Protein AF-A0A813UX20-F1 (afdb_monomer)

Mean predicted aligned error: 12.79 Å

Secondary structure (DSSP, 8-state):
---HHHHHHHHHHHHHTT-HHHHHTT--B-TTT-PBPPPGGGTTTTS-HHHHHHHHHHHHTS-SSSS--SGGGGTEEE-TTS-EEETTT-PPP----HHHHHHHHHHHHHHHHHHHHHTS-PEEEEESPPHHHHHHHHHTTS------------------GGG-EEEEE-TTTTT--S-EEEEE--SSS--TTBS-HHHHHHT-HHHHBSHHHHHHHHHTT-EEEE--TT--EEES--SGGG--TTS-S-HHHHHH--SPPP----EEEPTT-SSHHHHHHHHIIIIIHHH---SSEEEEEETTHHHHHHHHHHHSHHHHTTTEEEEEEES------TT--HHHHHHHHHHEEEEE--SSPTT-B------SS-PPPSSEEEE-S-SSGGGHHHHSHHHHHHHHTHHHHHHHHHHHHHHHHHHHHHHHHHHHHHHHHHHHHHHHHHHHHHHHHHHHHHHHHHHHHHHHHHHGGGSSS---

Organism: NCBI:txid1234261

Solvent-accessible surface area (backbone atoms only — not comparable to full-atom values): 26436 Å² total; per-residue (Å²): 133,86,52,61,68,58,52,52,55,49,54,51,47,25,51,77,68,49,45,38,24,35,40,73,63,42,68,30,55,39,93,82,81,61,47,76,42,81,34,53,78,82,43,62,86,66,52,57,67,71,58,53,53,50,51,51,53,59,56,55,37,55,34,94,48,88,78,69,77,45,43,59,55,37,36,33,44,68,50,98,78,37,26,38,22,32,72,84,81,64,41,70,75,75,64,52,29,72,63,47,54,48,52,49,49,50,17,48,43,52,51,51,46,50,41,36,41,70,75,67,48,28,44,79,46,64,35,60,75,52,75,67,69,62,47,58,74,64,51,80,79,66,86,86,90,86,81,90,81,94,73,97,70,83,94,75,88,67,90,73,62,63,68,44,32,58,33,39,31,36,77,46,25,70,69,31,48,76,11,31,39,35,41,32,42,35,71,65,93,48,47,52,58,32,64,18,64,66,31,34,46,74,58,15,38,62,41,5,26,40,60,57,59,53,51,54,29,53,78,68,59,27,20,39,38,34,44,36,52,49,55,18,56,27,70,76,69,83,64,80,83,74,62,56,96,77,69,52,98,44,30,65,63,60,41,39,51,84,70,89,79,78,86,80,73,58,69,44,67,19,65,70,21,60,39,38,55,40,27,51,45,46,45,41,65,67,40,48,68,72,43,43,43,28,55,30,33,36,38,41,18,25,24,52,17,24,42,30,49,55,46,44,53,70,78,37,42,78,72,47,59,74,29,54,61,35,39,37,32,26,48,42,47,70,76,71,55,97,84,55,52,67,69,59,51,51,44,27,55,74,35,28,37,30,28,31,53,22,86,48,60,61,65,42,75,55,78,79,75,83,53,102,72,80,68,79,69,58,34,54,43,18,16,5,48,29,63,48,66,63,47,11,60,34,58,25,48,68,55,50,53,50,60,72,45,48,64,59,55,53,52,52,50,50,53,52,52,51,53,48,52,56,49,53,54,46,52,57,47,54,53,49,50,56,50,52,56,51,50,56,51,50,53,50,51,54,51,53,52,49,50,55,49,52,55,50,49,54,51,51,51,54,54,54,51,57,54,51,61,56,60,66,70,68,74,84,79,83,89,129

Foldseek 3Di:
DDAQVRVLVVCVVCQVVQNNLCQQVQVDADPPPRDGDGHVVVCQVRHDPVVNVVVVLCLQLQAQDLQDQALVSSQWDQDPQQAIARVPPRDADTHQEPSSLLNSLVNVLVVQVVCCCPVQVKDKDKPDDDPVNVVVVVPVPDDDDDDDDDDDDDPDPDPPSQLTAIKIKGPCQQPQAAEEEEEAEAEDDHAWFANDSCCSRGPGSLQGGCVLVVVVCVVVSHIYITFGLHQFKGFPPPPPPPPPPPPDPGSSCVRSDRDDDDDPTDIDTRPQSNGSLSRLVSCCVPPVVPGGNYQAYEYEAAAQSQVSVVSCCVVPVPVCVSHYQAYEYFQYDDAADPPHDPSQLVCCAVRNEYAHQDCDAFFAFDDPDDDPDDGDHSYTYTHLNHNDRSRSCSSCSVVSSCSSCVPVVVVVVVVVVVVVVVVVVVVVVVVVVVVVVVVVVVVVVVVVVVVVVVVVVVVVVVVVVVVVVVVVVPPPPDDD

InterPro domains:
  IPR048263 Arb2 [PTHR21357] (65-450)
  IPR053858 Arb2 domain [PF22749] (68-361)

Sequence (480 aa):
MVCIACWTKYIESLIENSHIAELLNGSLKCSICHDLIAPLDSLKDVLPKALKDRLQNILSTIPATTHPTTIDEFNYYFNENDELRHKITHERFVFITQRHYNLLGDCISDYLQNRMKTQWKYKEIWLPFRKHEQTEKKENTEEQQTSDNSGQIGDSNVDDHHDQTNIFISDDFNTNENGCLILIQGSGVVRPNQWARSCCINESLNIGTMFPYMKHAKENNLSVLILNPNQTTYYVNDDDENNNPNDDKDPQSFYLTTTRVYDNRTTKRIQHNETSRKHILYVYDNIIQEHCKGNKLYIVAHSAGGDALMYLLRERTQSLFSRLTSVAFTDSVHSLLPSESEQIKQFLRQNGIHFVASDEPMGTPVRKRQSFYSYEPACMEVSAGHPKHEYTSGHCVDGVFKFFFKKQMNESLHLEDDNKQENDDKQEQDEKQEIDDKQEQHEKQEQDEKQEIDDKQEQHEKLKNLSKENDENHLDSEMA

Nearest PDB structures (foldseek):
  2c7b-assembly1_A  TM=5.009E-01  e=6.195E-03  uncultured archaeon
  6iey-assembly1_A  TM=4.764E-01  e=6.980E-03  uncultured bacterium
  1lzl-assembly1_A  TM=4.812E-01  e=1.813E-02  Rhodococcus sp. (in: high G+C Gram-positive bacteria)
  1evq-assembly1_A  TM=4.873E-01  e=3.801E-01  Alicyclobacillus acidocaldarius
  1uml-assembly1_A  TM=4.044E-01  e=5.913E+00  Bos taurus

Radius of gyration: 40.19 Å; Cα contacts (8 Å, |Δi|>4): 696; chains: 1; bounding box: 153×123×70 Å

pLDDT: mean 84.19, std 18.56, range [27.47, 98.94]

Structure (mmCIF, N/CA/C/O backbone):
data_AF-A0A813UX20-F1
#
_entry.id   AF-A0A813UX20-F1
#
loop_
_atom_site.group_PDB
_atom_site.id
_atom_site.type_symbol
_atom_site.label_atom_id
_atom_site.label_alt_id
_atom_site.label_comp_id
_atom_site.label_asym_id
_atom_site.label_entity_id
_atom_site.label_seq_id
_atom_site.pdbx_PDB_ins_code
_atom_site.Cartn_x
_atom_site.Cartn_y
_atom_site.Cartn_z
_atom_site.occupancy
_atom_site.B_iso_or_equiv
_atom_site.auth_seq_id
_atom_site.auth_comp_id
_atom_site.auth_asym_id
_atom_site.auth_atom_id
_atom_site.pdbx_PDB_model_num
ATOM 1 N N . MET A 1 1 ? 35.048 -15.002 -31.100 1.00 62.66 1 MET A N 1
ATOM 2 C CA . MET A 1 1 ? 33.680 -14.509 -31.370 1.00 62.66 1 MET A CA 1
ATOM 3 C C . MET A 1 1 ? 32.697 -15.370 -30.602 1.00 62.66 1 MET A C 1
ATOM 5 O O . MET A 1 1 ? 32.756 -16.586 -30.727 1.00 62.66 1 MET A O 1
ATOM 9 N N . VAL A 1 2 ? 31.848 -14.754 -29.783 1.00 73.00 2 VAL A N 1
ATOM 10 C CA . VAL A 1 2 ? 30.732 -15.435 -29.108 1.00 73.00 2 VAL A CA 1
ATOM 11 C C . VAL A 1 2 ? 29.646 -15.705 -30.155 1.00 73.00 2 VAL A C 1
ATOM 13 O O . VAL A 1 2 ? 29.361 -14.831 -30.972 1.00 73.00 2 VAL A O 1
ATOM 16 N N . CYS A 1 3 ? 29.076 -16.912 -30.188 1.00 83.88 3 CYS A N 1
ATOM 17 C CA . CYS A 1 3 ? 28.043 -17.246 -31.172 1.00 83.88 3 CYS A CA 1
ATOM 18 C C . CYS A 1 3 ? 26.685 -16.610 -30.816 1.00 83.88 3 CYS A C 1
ATOM 20 O O . CYS A 1 3 ? 26.445 -16.231 -29.669 1.00 83.88 3 CYS A O 1
ATOM 22 N N . ILE A 1 4 ? 25.772 -16.551 -31.792 1.00 83.94 4 ILE A N 1
ATOM 23 C CA . ILE A 1 4 ? 24.421 -15.975 -31.637 1.00 83.94 4 ILE A CA 1
ATOM 24 C C . ILE A 1 4 ? 23.663 -16.613 -30.465 1.00 83.94 4 ILE A C 1
ATOM 26 O O . ILE A 1 4 ? 23.032 -15.911 -29.676 1.00 83.94 4 ILE A O 1
ATOM 30 N N . ALA A 1 5 ? 23.752 -17.938 -30.315 1.00 86.00 5 ALA A N 1
ATOM 31 C CA . ALA A 1 5 ? 23.072 -18.661 -29.243 1.00 86.00 5 ALA A CA 1
ATOM 32 C C . ALA A 1 5 ? 23.601 -18.277 -27.850 1.00 86.00 5 ALA A C 1
ATOM 34 O O . ALA A 1 5 ? 22.815 -18.127 -26.917 1.00 86.00 5 ALA A O 1
ATOM 35 N N . CYS A 1 6 ? 24.915 -18.078 -27.710 1.00 86.38 6 CYS A N 1
ATOM 36 C CA . CYS A 1 6 ? 25.511 -17.631 -26.453 1.00 86.38 6 CYS A CA 1
ATOM 37 C C . CYS A 1 6 ? 25.114 -16.186 -26.124 1.00 86.38 6 CYS A C 1
ATOM 39 O O . CYS A 1 6 ? 24.757 -15.918 -24.982 1.00 86.38 6 CYS A O 1
ATOM 41 N N . TRP A 1 7 ? 25.097 -15.284 -27.113 1.00 85.88 7 TRP A N 1
ATOM 42 C CA . TRP A 1 7 ? 24.604 -13.914 -26.919 1.00 85.88 7 TRP A CA 1
ATOM 43 C C . TRP A 1 7 ? 23.135 -13.872 -26.519 1.00 85.88 7 TRP A C 1
ATOM 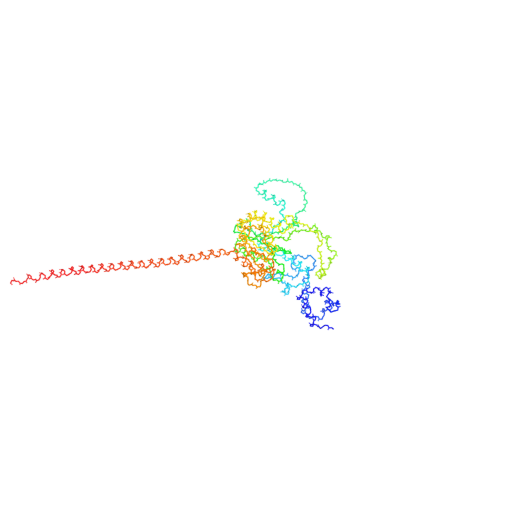45 O O . TRP A 1 7 ? 22.775 -13.153 -25.596 1.00 85.88 7 TRP A O 1
ATOM 55 N N . THR A 1 8 ? 22.303 -14.681 -27.173 1.00 88.44 8 THR A N 1
ATOM 56 C CA . THR A 1 8 ? 20.870 -14.770 -26.868 1.00 88.44 8 THR A CA 1
ATOM 57 C C . THR A 1 8 ? 20.661 -15.189 -25.416 1.00 88.44 8 THR A C 1
ATOM 59 O O . THR A 1 8 ? 20.011 -14.472 -24.666 1.00 88.44 8 THR A O 1
ATOM 62 N N . LYS A 1 9 ? 21.291 -16.291 -24.985 1.00 89.69 9 LYS A N 1
ATOM 63 C CA . LYS A 1 9 ? 21.212 -16.767 -23.595 1.00 89.69 9 LYS A CA 1
ATOM 64 C C . LYS A 1 9 ? 21.742 -15.750 -22.588 1.00 89.69 9 LYS A C 1
ATOM 66 O O . LYS A 1 9 ? 21.196 -15.626 -21.500 1.00 89.69 9 LYS A O 1
ATOM 71 N N . TYR A 1 10 ? 22.811 -15.042 -22.938 1.00 89.25 10 TYR A N 1
ATOM 72 C CA . TYR A 1 10 ? 23.396 -14.048 -22.051 1.00 89.25 10 TYR A CA 1
ATOM 73 C C . TYR A 1 10 ? 22.483 -12.832 -21.871 1.00 89.25 10 TYR A C 1
ATOM 75 O O . TYR A 1 10 ? 22.254 -12.417 -20.743 1.00 89.25 10 TYR A O 1
ATOM 83 N N . ILE A 1 11 ? 21.902 -12.301 -22.951 1.00 90.06 11 ILE A N 1
ATOM 84 C CA . ILE A 1 11 ? 20.959 -11.175 -22.870 1.00 90.06 11 ILE A CA 1
ATOM 85 C C . ILE A 1 11 ? 19.697 -11.573 -22.099 1.00 90.06 11 ILE A C 1
ATOM 87 O O . ILE A 1 11 ? 19.253 -10.817 -21.243 1.00 90.06 11 ILE A O 1
ATOM 91 N N . GLU A 1 12 ? 19.160 -12.767 -22.351 1.00 91.75 12 GLU A N 1
ATOM 92 C CA . GLU A 1 12 ? 18.051 -13.337 -21.574 1.00 91.75 12 GLU A CA 1
ATOM 93 C C . GLU A 1 12 ? 18.380 -13.377 -20.074 1.00 91.75 12 GLU A C 1
ATOM 95 O O . GLU A 1 12 ? 17.634 -12.844 -19.255 1.00 91.75 12 GLU A O 1
ATOM 100 N N . SER A 1 13 ? 19.571 -13.869 -19.721 1.00 92.56 13 SER A N 1
ATOM 101 C CA . SER A 1 13 ? 20.062 -13.853 -18.342 1.00 92.56 13 SER A CA 1
ATOM 102 C C . SER A 1 13 ? 20.173 -12.434 -17.771 1.00 92.56 13 SER A C 1
ATOM 104 O O . SER A 1 13 ? 19.906 -12.247 -16.588 1.00 92.56 13 SER A O 1
ATOM 106 N N . LEU A 1 14 ? 20.563 -11.423 -18.553 1.00 91.69 14 LEU A N 1
ATOM 107 C CA . LEU A 1 14 ? 20.612 -10.035 -18.071 1.00 91.69 14 LEU A CA 1
ATOM 108 C C . LEU A 1 14 ? 19.213 -9.478 -17.783 1.00 91.69 14 LEU A C 1
ATOM 110 O O . LEU A 1 14 ? 19.055 -8.723 -16.826 1.00 91.69 14 LEU A O 1
ATOM 114 N N . ILE A 1 15 ? 18.206 -9.853 -18.577 1.00 91.88 15 ILE A N 1
ATOM 115 C CA . ILE A 1 15 ? 16.805 -9.480 -18.338 1.00 91.88 15 ILE A CA 1
ATOM 116 C C . ILE A 1 15 ? 16.302 -10.147 -17.053 1.00 91.88 15 ILE A C 1
ATOM 118 O O . ILE A 1 15 ? 15.805 -9.463 -16.161 1.00 91.88 15 ILE A O 1
ATOM 122 N N . GLU A 1 16 ? 16.486 -11.462 -16.927 1.00 90.94 16 GLU A N 1
ATOM 123 C CA . GLU A 1 16 ? 16.036 -12.246 -15.767 1.00 90.94 16 GLU A CA 1
ATOM 124 C C . GLU A 1 16 ? 16.694 -11.792 -14.458 1.00 90.94 16 GLU A C 1
ATOM 126 O O . GLU A 1 16 ? 16.049 -11.762 -13.412 1.00 90.94 16 GLU A O 1
ATOM 131 N N . ASN A 1 17 ? 17.966 -11.390 -14.514 1.00 91.12 17 ASN A N 1
ATOM 132 C CA . ASN A 1 17 ? 18.725 -10.953 -13.344 1.00 91.12 17 ASN A CA 1
ATOM 133 C C . ASN A 1 17 ? 18.737 -9.426 -13.158 1.00 91.12 17 ASN A C 1
ATOM 135 O O . ASN A 1 17 ? 19.516 -8.931 -12.353 1.00 91.12 17 ASN A O 1
ATOM 139 N N . SER A 1 18 ? 17.879 -8.665 -13.853 1.00 91.56 18 SER A N 1
ATOM 140 C CA . SER A 1 18 ? 17.736 -7.207 -13.654 1.00 91.56 18 SER A CA 1
ATOM 141 C C . SER A 1 18 ? 19.003 -6.374 -13.949 1.00 91.56 18 SER A C 1
ATOM 143 O O . SER A 1 18 ? 19.202 -5.308 -13.371 1.00 91.56 18 SER A O 1
ATOM 145 N N . HIS A 1 19 ? 19.845 -6.832 -14.880 1.00 89.75 19 HIS A N 1
ATOM 146 C CA . HIS A 1 19 ? 21.086 -6.168 -15.319 1.00 89.75 19 HIS A CA 1
ATOM 147 C C . HIS A 1 19 ? 20.998 -5.594 -16.744 1.00 89.75 19 HIS A C 1
ATOM 149 O O . HIS A 1 19 ? 22.001 -5.184 -17.330 1.00 89.75 19 HIS A O 1
ATOM 155 N N . ILE A 1 20 ? 19.800 -5.555 -17.337 1.00 91.25 20 ILE A N 1
ATOM 156 C CA . ILE A 1 20 ? 19.631 -5.164 -18.742 1.00 91.25 20 ILE A CA 1
ATOM 157 C C . ILE A 1 20 ? 20.062 -3.717 -19.024 1.00 91.25 20 ILE A C 1
ATOM 159 O O . ILE A 1 20 ? 20.592 -3.445 -20.100 1.00 91.25 20 ILE A O 1
ATOM 163 N N . ALA A 1 21 ? 19.925 -2.797 -18.062 1.00 90.50 21 ALA A N 1
ATOM 164 C CA . ALA A 1 21 ? 20.344 -1.407 -18.242 1.00 90.50 21 ALA A CA 1
ATOM 165 C C . ALA A 1 21 ? 21.838 -1.263 -18.570 1.00 90.50 21 ALA A C 1
ATOM 167 O O . ALA A 1 21 ? 22.183 -0.415 -19.388 1.00 90.50 21 ALA A O 1
ATOM 168 N N . GLU A 1 22 ? 22.709 -2.113 -18.012 1.00 87.69 22 GLU A N 1
ATOM 169 C CA . GLU A 1 22 ? 24.156 -2.083 -18.277 1.00 87.69 22 GLU A CA 1
ATOM 170 C C . GLU A 1 22 ? 24.479 -2.396 -19.745 1.00 87.69 22 GLU A C 1
ATOM 172 O O . GLU A 1 22 ? 25.393 -1.822 -20.339 1.00 87.69 22 GLU A O 1
ATOM 177 N N . LEU A 1 23 ? 23.706 -3.295 -20.360 1.00 87.56 23 LEU A N 1
ATOM 178 C CA . LEU A 1 23 ? 23.812 -3.577 -21.789 1.00 87.56 23 LEU A CA 1
ATOM 179 C C . LEU A 1 23 ? 23.271 -2.409 -22.623 1.00 87.56 23 LEU A C 1
ATOM 181 O O . LEU A 1 23 ? 23.882 -2.031 -23.624 1.00 87.56 23 LEU A O 1
ATOM 185 N N . LEU A 1 24 ? 22.125 -1.850 -22.221 1.00 88.06 24 LEU A N 1
ATOM 186 C CA . LEU A 1 24 ? 21.431 -0.795 -22.964 1.00 88.06 24 LEU A CA 1
ATOM 187 C C . LEU A 1 24 ? 22.188 0.541 -22.957 1.00 88.06 24 LEU A C 1
ATOM 189 O O . LEU A 1 24 ? 22.162 1.244 -23.962 1.00 88.06 24 LEU A O 1
ATOM 193 N N . ASN A 1 25 ? 22.879 0.878 -21.865 1.00 86.00 25 ASN A N 1
ATOM 194 C CA . ASN A 1 25 ? 23.709 2.085 -21.755 1.00 86.00 25 ASN A CA 1
ATOM 195 C C . ASN A 1 25 ? 25.181 1.862 -22.150 1.00 86.00 25 ASN A C 1
ATOM 197 O O . ASN A 1 25 ? 25.992 2.778 -22.029 1.00 86.00 25 ASN A O 1
ATOM 201 N N . GLY A 1 26 ? 25.544 0.648 -22.581 1.00 84.31 26 GLY A N 1
ATOM 202 C CA . GLY A 1 26 ? 26.907 0.314 -22.991 1.00 84.31 26 GLY A CA 1
ATOM 203 C C . GLY A 1 26 ? 27.931 0.315 -21.853 1.00 84.31 26 GLY A C 1
ATOM 204 O O . GLY A 1 26 ? 29.109 0.517 -22.123 1.00 84.31 26 GLY A O 1
ATOM 205 N N . SER A 1 27 ? 27.517 0.109 -20.598 1.00 84.19 27 SER A N 1
ATOM 206 C CA . SER A 1 27 ? 28.413 0.012 -19.430 1.00 84.19 27 SER A CA 1
ATOM 207 C C . SER A 1 27 ? 28.764 -1.424 -19.023 1.00 84.19 27 SER A C 1
ATOM 209 O O . SER A 1 27 ? 29.569 -1.621 -18.110 1.00 84.19 27 SER A O 1
ATOM 211 N N . LEU A 1 28 ? 28.204 -2.425 -19.706 1.00 84.44 28 LEU A N 1
ATOM 212 C CA . LEU A 1 28 ? 28.426 -3.841 -19.428 1.00 84.44 28 LEU A CA 1
ATOM 213 C C . LEU A 1 28 ? 29.906 -4.231 -19.571 1.00 84.44 28 LEU A C 1
ATOM 215 O O . LEU A 1 28 ? 30.533 -3.962 -20.594 1.00 84.44 28 LEU A O 1
ATOM 219 N N . LYS A 1 29 ? 30.465 -4.919 -18.569 1.00 84.38 29 LYS A N 1
ATOM 220 C CA . LYS A 1 29 ? 31.876 -5.346 -18.552 1.00 84.38 29 LYS A CA 1
ATOM 221 C C . LYS A 1 29 ? 32.023 -6.862 -18.598 1.00 84.38 29 LYS A C 1
ATOM 223 O O . LYS A 1 29 ? 31.203 -7.602 -18.063 1.00 84.38 29 LYS A O 1
ATOM 228 N N . CYS A 1 30 ? 33.104 -7.330 -19.213 1.00 80.12 30 CYS A N 1
ATOM 229 C CA . CYS A 1 30 ? 33.483 -8.738 -19.206 1.00 80.12 30 CYS A CA 1
ATOM 230 C C . CYS A 1 30 ? 33.889 -9.179 -17.795 1.00 80.12 30 CYS A C 1
ATOM 232 O O . CYS A 1 30 ? 34.766 -8.574 -17.187 1.00 80.12 30 CYS A O 1
ATOM 234 N N . SER A 1 31 ? 33.328 -10.281 -17.297 1.00 79.19 31 SER A N 1
ATOM 235 C CA . SER A 1 31 ? 33.638 -10.808 -15.957 1.00 79.19 31 SER A CA 1
ATOM 236 C C . SER A 1 31 ? 35.071 -11.333 -15.791 1.00 79.19 31 SER A C 1
ATOM 238 O O . SER A 1 31 ? 35.502 -11.584 -14.670 1.00 79.19 31 SER A O 1
ATOM 240 N N . ILE A 1 32 ? 35.811 -11.516 -16.891 1.00 81.81 32 ILE A N 1
ATOM 241 C CA . ILE A 1 32 ? 37.181 -12.045 -16.881 1.00 81.81 32 ILE A CA 1
ATOM 242 C C . ILE A 1 32 ? 38.198 -10.907 -17.000 1.00 81.81 32 ILE A C 1
ATOM 244 O O . ILE A 1 32 ? 39.032 -10.722 -16.117 1.00 81.81 32 ILE A O 1
ATOM 248 N N . CYS A 1 33 ? 38.149 -10.142 -18.095 1.00 86.50 33 CYS A N 1
ATOM 249 C CA . CYS A 1 33 ? 39.131 -9.088 -18.366 1.00 86.50 33 CYS A CA 1
ATOM 250 C C . CYS A 1 33 ? 38.703 -7.698 -17.883 1.00 86.50 33 CYS A C 1
ATOM 252 O O . CYS A 1 33 ? 39.534 -6.801 -17.866 1.00 86.50 33 CYS A O 1
ATOM 254 N N . HIS A 1 34 ? 37.446 -7.520 -17.460 1.00 82.25 34 HIS A N 1
ATOM 255 C CA . HIS A 1 34 ? 36.862 -6.237 -17.043 1.00 82.25 34 HIS A CA 1
ATOM 256 C C . HIS A 1 34 ? 36.782 -5.164 -18.143 1.00 82.25 34 HIS A C 1
ATOM 258 O O . HIS A 1 34 ? 36.365 -4.037 -17.864 1.00 82.25 34 HIS A O 1
ATOM 264 N N . ASP A 1 35 ? 37.098 -5.524 -19.389 1.00 84.44 35 ASP A N 1
ATOM 265 C CA . ASP A 1 35 ? 36.919 -4.657 -20.551 1.00 84.44 35 ASP A CA 1
ATOM 266 C C . ASP A 1 35 ? 35.438 -4.432 -20.854 1.00 84.44 35 ASP A C 1
ATOM 268 O O . ASP A 1 35 ? 34.585 -5.291 -20.592 1.00 84.44 35 ASP A O 1
ATOM 272 N N . LEU A 1 36 ? 35.147 -3.273 -21.443 1.00 81.31 36 LEU A N 1
ATOM 273 C CA . LEU A 1 36 ? 33.807 -2.921 -21.883 1.00 81.31 36 LEU A CA 1
ATOM 274 C C . LEU A 1 36 ? 33.353 -3.860 -23.005 1.00 81.31 36 LEU A C 1
ATOM 276 O O . LEU A 1 36 ? 34.033 -4.035 -24.018 1.00 81.31 36 LEU A O 1
ATOM 280 N N . ILE A 1 37 ? 32.188 -4.464 -22.812 1.00 78.62 37 ILE A N 1
ATOM 281 C CA . ILE A 1 37 ? 31.514 -5.259 -23.827 1.00 78.62 37 ILE A CA 1
ATOM 282 C C . ILE A 1 37 ? 30.839 -4.307 -24.821 1.00 78.62 37 ILE A C 1
ATOM 284 O O . ILE A 1 37 ? 30.330 -3.256 -24.441 1.00 78.62 37 ILE A O 1
ATOM 288 N N . ALA A 1 38 ? 30.837 -4.677 -26.105 1.00 69.69 38 ALA A N 1
ATOM 289 C CA . ALA A 1 38 ? 30.229 -3.865 -27.155 1.00 69.69 38 ALA A CA 1
ATOM 290 C C . ALA A 1 38 ? 28.759 -3.509 -26.824 1.00 69.69 38 ALA A C 1
ATOM 292 O O . ALA A 1 38 ? 28.012 -4.392 -26.387 1.00 69.69 38 ALA A O 1
ATOM 293 N N . PRO A 1 39 ? 28.331 -2.249 -27.047 1.00 71.19 39 PRO A N 1
ATOM 294 C CA . PRO A 1 39 ? 26.962 -1.816 -26.777 1.00 71.19 39 PRO A CA 1
ATOM 295 C C . PRO A 1 39 ? 25.967 -2.583 -27.651 1.00 71.19 39 PRO A C 1
ATOM 297 O O . PRO A 1 39 ? 26.332 -3.105 -28.711 1.00 71.19 39 PRO A O 1
ATOM 300 N N . LEU A 1 40 ? 24.692 -2.609 -27.241 1.00 76.50 40 LEU A N 1
ATOM 301 C CA . LEU A 1 40 ? 23.634 -3.333 -27.955 1.00 76.50 40 LEU A CA 1
ATOM 302 C C . LEU A 1 40 ? 23.614 -3.024 -29.463 1.00 76.50 40 LEU A C 1
ATOM 304 O O . LEU A 1 40 ? 23.388 -3.932 -30.261 1.00 76.50 40 LEU A O 1
ATOM 308 N N . ASP A 1 41 ? 23.915 -1.785 -29.860 1.00 78.81 41 ASP A N 1
ATOM 309 C CA . ASP A 1 41 ? 24.004 -1.356 -31.262 1.00 78.81 41 ASP A CA 1
ATOM 310 C C . ASP A 1 41 ? 24.902 -2.244 -32.123 1.00 78.81 41 ASP A C 1
ATOM 312 O O . ASP A 1 41 ? 24.551 -2.567 -33.254 1.00 78.81 41 ASP A O 1
ATOM 316 N N . SER A 1 42 ? 26.019 -2.714 -31.571 1.00 78.00 42 SER A N 1
ATOM 317 C CA . SER A 1 42 ? 26.958 -3.592 -32.279 1.00 78.00 42 SER A CA 1
ATOM 318 C C . SER A 1 42 ? 26.450 -5.032 -32.425 1.00 78.00 42 SER A C 1
ATOM 320 O O . SER A 1 42 ? 26.998 -5.808 -33.205 1.00 78.00 42 SER A O 1
ATOM 322 N N . LEU A 1 43 ? 25.414 -5.411 -31.671 1.00 78.81 43 LEU A N 1
ATOM 323 C CA . LEU A 1 43 ? 24.787 -6.735 -31.706 1.00 78.81 43 LEU A CA 1
ATOM 324 C C . LEU A 1 43 ? 23.475 -6.735 -32.505 1.00 78.81 43 LEU A C 1
ATOM 326 O O . LEU A 1 43 ? 22.993 -7.809 -32.875 1.00 78.81 43 LEU A O 1
ATOM 330 N N . LYS A 1 44 ? 22.909 -5.557 -32.810 1.00 76.56 44 LYS A N 1
ATOM 331 C CA . LYS A 1 44 ? 21.575 -5.404 -33.415 1.00 76.56 44 LYS A CA 1
ATOM 332 C C . LYS A 1 44 ? 21.386 -6.209 -34.691 1.00 76.56 44 LYS A C 1
ATOM 334 O O . LYS A 1 44 ? 20.308 -6.760 -34.866 1.00 76.56 44 LYS A O 1
ATOM 339 N N . ASP A 1 45 ? 22.391 -6.354 -35.549 1.00 80.88 45 ASP A N 1
ATOM 340 C CA . ASP A 1 45 ? 22.236 -7.088 -36.814 1.00 80.88 45 ASP A CA 1
ATOM 341 C C . ASP A 1 45 ? 22.311 -8.611 -36.651 1.00 80.88 45 ASP A C 1
ATOM 343 O O . ASP A 1 45 ? 21.711 -9.351 -37.431 1.00 80.88 45 ASP A O 1
ATOM 347 N N . VAL A 1 46 ? 22.963 -9.082 -35.589 1.00 83.06 46 VAL A N 1
ATOM 348 C CA . VAL A 1 46 ? 23.344 -10.488 -35.391 1.00 83.06 46 VAL A CA 1
ATOM 349 C C . VAL A 1 46 ? 22.346 -11.257 -34.511 1.00 83.06 46 VAL A C 1
ATOM 351 O O . VAL A 1 46 ? 22.270 -12.484 -34.586 1.00 83.06 46 VAL A O 1
ATOM 354 N N . LEU A 1 47 ? 21.561 -10.562 -33.681 1.00 87.62 47 LEU A N 1
ATOM 355 C CA . LEU A 1 47 ? 20.599 -11.198 -32.772 1.00 87.62 47 LEU A CA 1
ATOM 356 C C . LEU A 1 47 ? 19.379 -11.796 -33.507 1.00 87.62 47 LEU A C 1
ATOM 358 O O . LEU A 1 47 ? 19.004 -11.321 -34.580 1.00 87.62 47 LEU A O 1
ATOM 362 N N . PRO A 1 48 ? 18.705 -12.817 -32.944 1.00 91.81 48 PRO A N 1
ATOM 363 C CA . PRO A 1 48 ? 17.440 -13.318 -33.482 1.00 91.81 48 PRO A CA 1
ATOM 364 C C . PRO A 1 48 ? 16.342 -12.248 -33.441 1.00 91.81 48 PRO A C 1
ATOM 366 O O . PRO A 1 48 ? 16.272 -11.478 -32.484 1.00 91.81 48 PRO A O 1
ATOM 369 N N . LYS A 1 49 ? 15.437 -12.239 -34.432 1.00 91.88 49 LYS A N 1
ATOM 370 C CA . LYS A 1 49 ? 14.338 -11.257 -34.520 1.00 91.88 49 LYS A CA 1
ATOM 371 C C . LYS A 1 49 ? 13.518 -11.164 -33.226 1.00 91.88 49 LYS A C 1
ATOM 373 O O . LYS A 1 49 ? 13.340 -10.069 -32.719 1.00 91.88 49 LYS A O 1
ATOM 378 N N . ALA A 1 50 ? 13.116 -12.301 -32.655 1.00 91.25 50 ALA A N 1
ATOM 379 C CA . ALA A 1 50 ? 12.322 -12.334 -31.424 1.00 91.25 50 ALA A CA 1
ATOM 380 C C . ALA A 1 50 ? 12.995 -11.593 -30.251 1.00 91.25 50 ALA A C 1
ATOM 382 O O . ALA A 1 50 ? 12.334 -10.864 -29.518 1.00 91.25 50 ALA A O 1
ATOM 383 N N . LEU A 1 51 ? 14.319 -11.726 -30.103 1.00 90.69 51 LEU A N 1
ATOM 384 C CA . LEU A 1 51 ? 15.059 -11.020 -29.058 1.00 90.69 51 LEU A CA 1
ATOM 385 C C . LEU A 1 51 ? 15.188 -9.522 -29.365 1.00 90.69 51 LEU A C 1
ATOM 387 O O . LEU A 1 51 ? 15.094 -8.710 -28.450 1.00 90.69 51 LEU A O 1
ATOM 391 N N . LYS A 1 52 ? 15.365 -9.139 -30.639 1.00 90.88 52 LYS A N 1
ATOM 392 C CA . LYS A 1 52 ? 15.350 -7.719 -31.039 1.00 90.88 52 LYS A CA 1
ATOM 393 C C . LYS A 1 52 ? 14.005 -7.075 -30.706 1.00 90.88 52 LYS A C 1
ATOM 395 O O . LYS A 1 52 ? 13.992 -6.015 -30.089 1.00 90.88 52 LYS A O 1
ATOM 400 N N . ASP A 1 53 ? 12.909 -7.744 -31.057 1.00 92.44 53 ASP A N 1
ATOM 401 C CA . ASP A 1 53 ? 11.548 -7.276 -30.792 1.00 92.44 53 ASP A CA 1
ATOM 402 C C . ASP A 1 53 ? 11.330 -7.121 -29.275 1.00 92.44 53 ASP A C 1
ATOM 404 O O . ASP A 1 53 ? 10.872 -6.077 -28.816 1.00 92.44 53 ASP A O 1
ATOM 408 N N . ARG A 1 54 ? 11.760 -8.102 -28.467 1.00 92.69 54 ARG A N 1
ATOM 409 C CA . ARG A 1 54 ? 11.682 -8.023 -26.999 1.00 92.69 54 ARG A CA 1
ATOM 410 C C . ARG A 1 54 ? 12.489 -6.861 -26.416 1.00 92.69 54 ARG A C 1
ATOM 412 O O . ARG A 1 54 ? 11.979 -6.136 -25.568 1.00 92.69 54 ARG A O 1
ATOM 419 N N . LEU A 1 55 ? 13.723 -6.647 -26.876 1.00 92.44 55 LEU A N 1
ATOM 420 C CA . LEU A 1 55 ? 14.548 -5.511 -26.441 1.00 92.44 55 LEU A CA 1
ATOM 421 C C . LEU A 1 55 ? 13.922 -4.169 -26.832 1.00 92.44 55 LEU A C 1
ATOM 423 O O . LEU A 1 55 ? 13.964 -3.223 -26.048 1.00 92.44 55 LEU A O 1
ATOM 427 N N . GLN A 1 56 ? 13.316 -4.090 -28.017 1.00 92.81 56 GLN A N 1
ATOM 428 C CA . GLN A 1 56 ? 12.598 -2.901 -28.461 1.00 92.81 56 GLN A CA 1
ATOM 429 C C . GLN A 1 56 ? 11.357 -2.633 -27.601 1.00 92.81 56 GLN A C 1
ATOM 431 O O . GLN A 1 56 ? 11.116 -1.484 -27.242 1.00 92.81 56 GLN A O 1
ATOM 436 N N . ASN A 1 57 ? 10.618 -3.674 -27.209 1.00 95.25 57 ASN A N 1
ATOM 437 C CA . ASN A 1 57 ? 9.486 -3.539 -26.293 1.00 95.25 57 ASN A CA 1
ATOM 438 C C . ASN A 1 57 ? 9.943 -3.054 -24.909 1.00 95.25 57 ASN A C 1
ATOM 440 O O . ASN A 1 57 ? 9.369 -2.102 -24.391 1.00 95.25 57 ASN A O 1
ATOM 444 N N . ILE A 1 58 ? 11.031 -3.604 -24.351 1.00 95.06 58 ILE A N 1
ATOM 445 C CA . ILE A 1 58 ? 11.612 -3.117 -23.084 1.00 95.06 58 ILE A CA 1
ATOM 446 C C . ILE A 1 58 ? 11.994 -1.635 -23.198 1.00 95.06 58 ILE A C 1
ATOM 448 O O . ILE A 1 58 ? 11.601 -0.836 -22.351 1.00 95.06 58 ILE A O 1
ATOM 452 N N . LEU A 1 59 ? 12.708 -1.248 -24.260 1.00 93.88 59 LEU A N 1
ATOM 453 C CA . LEU A 1 59 ? 13.074 0.151 -24.510 1.00 93.88 59 LEU A CA 1
ATOM 454 C C . LEU A 1 59 ? 11.849 1.056 -24.666 1.00 93.88 59 LEU A C 1
ATOM 456 O O . LEU A 1 59 ? 11.889 2.198 -24.226 1.00 93.88 59 LEU A O 1
ATOM 460 N N . SER A 1 60 ? 10.751 0.551 -25.230 1.00 95.94 60 SER A N 1
ATOM 461 C CA . SER A 1 60 ? 9.514 1.323 -25.358 1.00 95.94 60 SER A CA 1
ATOM 462 C C . SER A 1 60 ? 8.873 1.661 -24.009 1.00 95.94 60 SER A C 1
ATOM 464 O O . SER A 1 60 ? 8.061 2.575 -23.945 1.00 95.94 60 SER A O 1
ATOM 466 N N . THR A 1 61 ? 9.251 0.981 -22.920 1.00 97.38 61 THR A N 1
ATOM 467 C CA . THR A 1 61 ? 8.767 1.310 -21.567 1.00 97.38 61 THR A CA 1
ATOM 468 C C . THR A 1 61 ? 9.506 2.474 -20.913 1.00 97.38 61 THR A C 1
ATOM 470 O O . THR A 1 61 ? 9.190 2.838 -19.780 1.00 97.38 61 THR A O 1
ATOM 473 N N . ILE A 1 62 ? 10.509 3.038 -21.589 1.00 96.25 62 ILE A N 1
ATOM 474 C CA . ILE A 1 62 ? 11.187 4.262 -21.179 1.00 96.25 62 ILE A CA 1
ATOM 475 C C . ILE A 1 62 ? 10.343 5.455 -21.657 1.00 96.25 62 ILE A C 1
ATOM 477 O O . ILE A 1 62 ? 10.188 5.624 -22.869 1.00 96.25 62 ILE A O 1
ATOM 481 N N . PRO A 1 63 ? 9.813 6.290 -20.745 1.00 95.69 63 PRO A N 1
ATOM 482 C CA . PRO A 1 63 ? 9.018 7.451 -21.126 1.00 95.69 63 PRO A CA 1
ATOM 483 C C . PRO A 1 63 ? 9.796 8.463 -21.971 1.00 95.69 63 PRO A C 1
ATOM 485 O O . PRO A 1 63 ? 11.005 8.638 -21.818 1.00 95.69 63 PRO A O 1
ATOM 488 N N . ALA A 1 64 ? 9.071 9.215 -22.801 1.00 92.81 64 ALA A N 1
ATOM 489 C CA . ALA A 1 64 ? 9.620 10.315 -23.601 1.00 92.81 64 ALA A CA 1
ATOM 490 C C . ALA A 1 64 ? 9.914 11.596 -22.785 1.00 92.81 64 ALA A C 1
ATOM 492 O O . ALA A 1 64 ? 10.308 12.612 -23.351 1.00 92.81 64 ALA A O 1
ATOM 493 N N . THR A 1 65 ? 9.710 11.561 -21.466 1.00 90.62 65 THR A N 1
ATOM 494 C CA . THR A 1 65 ? 9.930 12.664 -20.522 1.00 90.62 65 THR A CA 1
ATOM 495 C C . THR A 1 65 ? 10.631 12.151 -19.264 1.00 90.62 65 THR A C 1
ATOM 497 O O . THR A 1 65 ? 10.472 10.990 -18.879 1.00 90.62 65 THR A O 1
ATOM 500 N N . THR A 1 66 ? 11.390 13.014 -18.597 1.00 88.88 66 THR A N 1
ATOM 501 C CA . THR A 1 66 ? 11.994 12.751 -17.280 1.00 88.88 66 THR A CA 1
ATOM 502 C C . THR A 1 66 ? 10.996 12.902 -16.126 1.00 88.88 66 THR A C 1
ATOM 504 O O . THR A 1 66 ? 11.273 12.429 -15.026 1.00 88.88 66 THR A O 1
ATOM 507 N N . HIS A 1 67 ? 9.825 13.499 -16.383 1.00 89.69 67 HIS A N 1
ATOM 508 C CA . HIS A 1 67 ? 8.761 13.748 -15.401 1.00 89.69 67 HIS A CA 1
ATOM 509 C C . HIS A 1 67 ? 7.446 13.079 -15.825 1.00 89.69 67 HIS A C 1
ATOM 511 O O . HIS A 1 67 ? 6.499 13.768 -16.209 1.00 89.69 67 HIS A O 1
ATOM 517 N N . PRO A 1 68 ? 7.385 11.739 -15.837 1.00 94.19 68 PRO A N 1
ATOM 518 C CA . PRO A 1 68 ? 6.172 11.040 -16.203 1.00 94.19 68 PRO A CA 1
ATOM 519 C C . PRO A 1 68 ? 5.127 11.175 -15.093 1.00 94.19 68 PRO A C 1
ATOM 521 O O . PRO A 1 68 ? 5.459 11.195 -13.907 1.00 94.19 68 PRO A O 1
ATOM 524 N N . THR A 1 69 ? 3.862 11.246 -15.486 1.00 93.38 69 THR A N 1
ATOM 525 C CA . THR A 1 69 ? 2.715 11.429 -14.580 1.00 93.38 69 THR A CA 1
ATOM 526 C C . THR A 1 69 ? 1.717 10.280 -14.653 1.00 93.38 69 THR A C 1
ATOM 528 O O . THR A 1 69 ? 0.811 10.184 -13.825 1.00 93.38 69 THR A O 1
ATOM 531 N N . THR A 1 70 ? 1.857 9.382 -15.634 1.00 97.56 70 THR A N 1
ATOM 532 C CA . THR A 1 70 ? 0.928 8.263 -15.812 1.00 97.56 70 THR A CA 1
ATOM 533 C C . THR A 1 70 ? 1.641 6.947 -16.093 1.00 97.56 70 THR A C 1
ATOM 535 O O . THR A 1 70 ? 2.730 6.896 -16.655 1.00 97.56 70 THR A O 1
ATOM 538 N N . ILE A 1 71 ? 0.978 5.840 -15.746 1.00 98.12 71 ILE A N 1
ATOM 539 C CA . ILE A 1 71 ? 1.439 4.481 -16.074 1.00 98.12 71 ILE A CA 1
ATOM 540 C C . ILE A 1 71 ? 1.515 4.282 -17.603 1.00 98.12 71 ILE A C 1
ATOM 542 O O . ILE A 1 71 ? 2.377 3.551 -18.095 1.00 98.12 71 ILE A O 1
ATOM 546 N N . ASP A 1 72 ? 0.637 4.957 -18.352 1.00 97.56 72 ASP A N 1
ATOM 547 C CA . ASP A 1 72 ? 0.540 4.846 -19.810 1.00 97.56 72 ASP A CA 1
ATOM 548 C C . ASP A 1 72 ? 1.823 5.303 -20.517 1.00 97.56 72 ASP A C 1
ATOM 550 O O . ASP A 1 72 ? 2.250 4.674 -21.483 1.00 97.56 72 ASP A O 1
ATOM 554 N N . GLU A 1 73 ? 2.487 6.331 -19.982 1.00 97.69 73 GLU A N 1
ATOM 555 C CA . GLU A 1 73 ? 3.764 6.851 -20.490 1.00 97.69 73 GLU A CA 1
ATOM 556 C C . GLU A 1 73 ? 4.916 5.844 -20.363 1.00 97.69 73 GLU A C 1
ATOM 558 O O . GLU A 1 73 ? 5.890 5.927 -21.108 1.00 97.69 73 GLU A O 1
ATOM 563 N N . PHE A 1 74 ? 4.790 4.859 -19.468 1.00 98.31 74 PHE A N 1
ATOM 564 C CA . PHE A 1 74 ? 5.703 3.718 -19.358 1.00 98.31 74 PHE A CA 1
ATOM 565 C C . PHE A 1 74 ? 5.281 2.528 -20.233 1.00 98.31 74 PHE A C 1
ATOM 567 O O . PHE A 1 74 ? 5.861 1.448 -20.130 1.00 98.31 74 PHE A O 1
ATOM 574 N N . ASN A 1 75 ? 4.259 2.687 -21.076 1.00 98.19 75 ASN A N 1
ATOM 575 C CA . ASN A 1 75 ? 3.656 1.623 -21.875 1.00 98.19 75 ASN A CA 1
ATOM 576 C C . ASN A 1 75 ? 3.133 0.430 -21.057 1.00 98.19 75 ASN A C 1
ATOM 578 O O . ASN A 1 75 ? 3.090 -0.700 -21.550 1.00 98.19 75 ASN A O 1
ATOM 582 N N . TYR A 1 76 ? 2.663 0.683 -19.835 1.00 98.62 76 TYR A N 1
ATOM 583 C CA . TYR A 1 76 ? 1.983 -0.312 -19.009 1.00 98.62 76 TYR A CA 1
ATOM 584 C C . TYR A 1 76 ? 0.509 0.043 -18.782 1.00 98.62 76 TYR A C 1
ATOM 586 O O . TYR A 1 76 ? 0.080 1.183 -18.949 1.00 98.62 76 TYR A O 1
ATOM 594 N N . TYR A 1 77 ? -0.273 -0.953 -18.380 1.00 98.38 77 TYR A N 1
ATOM 595 C CA . TYR A 1 77 ? -1.634 -0.801 -17.872 1.00 98.38 77 TYR A CA 1
ATOM 596 C C . TYR A 1 77 ? -1.934 -1.918 -16.861 1.00 98.38 77 TYR A C 1
ATOM 598 O O . TYR A 1 77 ? -1.232 -2.929 -16.831 1.00 98.38 77 TYR A O 1
ATOM 606 N N . PHE A 1 78 ? -2.966 -1.751 -16.033 1.00 98.44 78 PHE A N 1
ATOM 607 C CA . PHE A 1 78 ? -3.505 -2.848 -15.224 1.00 98.44 78 PHE A CA 1
ATOM 608 C C . PHE A 1 78 ? -4.595 -3.579 -16.009 1.00 98.44 78 PHE A C 1
ATOM 610 O O . PHE A 1 78 ? -5.534 -2.942 -16.490 1.00 98.44 78 PHE A O 1
ATOM 617 N N . ASN A 1 79 ? -4.457 -4.897 -16.158 1.00 97.69 79 ASN A N 1
ATOM 618 C CA . ASN A 1 79 ? -5.454 -5.734 -16.828 1.00 97.69 79 ASN A CA 1
ATOM 619 C C . ASN A 1 79 ? -6.682 -6.003 -15.931 1.00 97.69 79 ASN A C 1
ATOM 621 O O . ASN A 1 79 ? -6.779 -5.523 -14.803 1.00 97.69 79 ASN A O 1
ATOM 625 N N . GLU A 1 80 ? -7.623 -6.802 -16.427 1.00 96.38 80 GLU A N 1
ATOM 626 C CA . GLU A 1 80 ? -8.839 -7.219 -15.720 1.00 96.38 80 GLU A CA 1
ATOM 627 C C . GLU A 1 80 ? -8.586 -8.021 -14.432 1.00 96.38 80 GLU A C 1
ATOM 629 O O . GLU A 1 80 ? -9.447 -8.053 -13.556 1.00 96.38 80 GLU A O 1
ATOM 634 N N . ASN A 1 81 ? -7.402 -8.623 -14.297 1.00 96.56 81 ASN A N 1
ATOM 635 C CA . ASN A 1 81 ? -6.958 -9.326 -13.092 1.00 96.56 81 ASN A CA 1
ATOM 636 C C . ASN A 1 81 ? -6.156 -8.413 -12.149 1.00 96.56 81 ASN A C 1
ATOM 638 O O . ASN A 1 81 ? -5.528 -8.894 -11.205 1.00 96.56 81 ASN A O 1
ATOM 642 N N . ASP A 1 82 ? -6.164 -7.100 -12.403 1.00 97.50 82 ASP A N 1
ATOM 643 C CA . ASP A 1 82 ? -5.424 -6.098 -11.642 1.00 97.50 82 ASP A CA 1
ATOM 644 C C . ASP A 1 82 ? -3.897 -6.324 -11.659 1.00 97.50 82 ASP A C 1
ATOM 646 O O . ASP A 1 82 ? -3.181 -5.955 -10.729 1.00 97.50 82 ASP A O 1
ATOM 650 N N . GLU A 1 83 ? -3.364 -6.909 -12.730 1.00 98.38 83 GLU A N 1
ATOM 651 C CA . GLU A 1 83 ? -1.935 -7.164 -12.907 1.00 98.38 83 GLU A CA 1
ATOM 652 C C . GLU A 1 83 ? -1.316 -6.160 -13.891 1.00 98.38 83 GLU A C 1
ATOM 654 O O . GLU A 1 83 ? -1.891 -5.875 -14.944 1.00 98.38 83 GLU A O 1
ATOM 659 N N . LEU A 1 84 ? -0.126 -5.635 -13.579 1.00 98.69 84 LEU A N 1
ATOM 660 C CA . LEU A 1 84 ? 0.571 -4.686 -14.451 1.00 98.69 84 LEU A CA 1
ATOM 661 C C . LEU A 1 84 ? 1.124 -5.406 -15.692 1.00 98.69 84 LEU A C 1
ATOM 663 O O . LEU A 1 84 ? 1.889 -6.370 -15.568 1.00 98.69 84 LEU A O 1
ATOM 667 N N . ARG A 1 85 ? 0.736 -4.957 -16.888 1.00 98.50 85 ARG A N 1
ATOM 668 C CA . ARG A 1 85 ? 1.085 -5.580 -18.173 1.00 98.50 85 ARG A CA 1
ATOM 669 C C . ARG A 1 85 ? 1.516 -4.553 -19.203 1.00 98.50 85 ARG A C 1
ATOM 671 O O . ARG A 1 85 ? 0.989 -3.444 -19.246 1.00 98.50 85 ARG A O 1
ATOM 678 N N . HIS A 1 86 ? 2.485 -4.922 -20.033 1.00 98.44 86 HIS A N 1
ATOM 679 C CA . HIS A 1 86 ? 2.909 -4.096 -21.158 1.00 98.44 86 HIS A CA 1
ATOM 680 C C . HIS A 1 86 ? 1.752 -3.955 -22.162 1.00 98.44 86 HIS A C 1
ATOM 682 O O . HIS A 1 86 ? 1.136 -4.952 -22.536 1.00 98.44 86 HIS A O 1
ATOM 688 N N . LYS A 1 87 ? 1.472 -2.740 -22.650 1.00 97.38 87 LYS A N 1
ATOM 689 C CA . LYS A 1 87 ? 0.292 -2.429 -23.489 1.00 97.38 87 LYS A CA 1
ATOM 690 C C . LYS A 1 87 ? 0.203 -3.242 -24.781 1.00 97.38 87 LYS A C 1
ATOM 692 O O . LYS A 1 87 ? -0.892 -3.561 -25.223 1.00 97.38 87 LYS A O 1
ATOM 697 N N . ILE A 1 88 ? 1.350 -3.537 -25.393 1.00 95.69 88 ILE A N 1
ATOM 698 C CA . ILE A 1 88 ? 1.427 -4.267 -26.671 1.00 95.69 88 ILE A CA 1
ATOM 699 C C . ILE A 1 88 ? 1.630 -5.774 -26.471 1.00 95.69 88 ILE A C 1
ATOM 701 O O . ILE A 1 88 ? 0.897 -6.572 -27.041 1.00 95.69 88 ILE A O 1
ATOM 705 N N . THR A 1 89 ? 2.645 -6.184 -25.703 1.00 96.62 89 THR A N 1
ATOM 706 C CA . THR A 1 89 ? 3.006 -7.604 -25.566 1.00 96.62 89 THR A CA 1
ATOM 707 C C . THR A 1 89 ? 2.184 -8.351 -24.524 1.00 96.62 89 THR A C 1
ATOM 709 O O . THR A 1 89 ? 2.201 -9.578 -24.520 1.00 96.62 89 THR A O 1
ATOM 712 N N . HIS A 1 90 ? 1.496 -7.636 -23.629 1.00 97.00 90 HIS A N 1
ATOM 713 C CA . HIS A 1 90 ? 0.837 -8.194 -22.447 1.00 97.00 90 HIS A CA 1
ATOM 714 C C . HIS A 1 90 ? 1.784 -8.974 -21.518 1.00 97.00 90 HIS A C 1
ATOM 716 O O . HIS A 1 90 ? 1.337 -9.777 -20.702 1.00 97.00 90 HIS A O 1
ATOM 722 N N . GLU A 1 91 ? 3.095 -8.742 -21.614 1.00 96.25 91 GLU A N 1
ATOM 723 C CA . GLU A 1 91 ? 4.083 -9.343 -20.719 1.00 96.25 91 GLU A CA 1
ATOM 724 C C . GLU A 1 91 ? 4.140 -8.606 -19.373 1.00 96.25 91 GLU A C 1
ATOM 726 O O . GLU A 1 91 ? 3.648 -7.480 -19.226 1.00 96.25 91 GLU A O 1
ATOM 731 N N . ARG A 1 92 ? 4.736 -9.262 -18.370 1.00 96.56 92 ARG A N 1
ATOM 732 C CA . ARG A 1 92 ? 4.975 -8.679 -17.044 1.00 96.56 92 ARG A CA 1
ATOM 733 C C . ARG A 1 92 ? 6.039 -7.578 -17.099 1.00 96.56 92 ARG A C 1
ATOM 735 O O . ARG A 1 92 ? 6.816 -7.490 -18.048 1.00 96.56 92 ARG A O 1
ATOM 742 N N . PHE A 1 93 ? 6.076 -6.765 -16.046 1.00 97.56 93 PHE A N 1
ATOM 743 C CA . PHE A 1 93 ? 7.109 -5.755 -15.834 1.00 97.56 93 PHE A CA 1
ATOM 744 C C . PHE A 1 93 ? 8.524 -6.346 -15.928 1.00 97.56 93 PHE A C 1
ATOM 746 O O . PHE A 1 93 ? 8.808 -7.407 -15.371 1.00 97.56 93 PHE A O 1
ATOM 753 N N . VAL A 1 94 ? 9.416 -5.615 -16.598 1.00 96.56 94 VAL A N 1
ATOM 754 C CA . VAL A 1 94 ? 10.855 -5.895 -16.641 1.00 96.56 94 VAL A CA 1
ATOM 755 C C . VAL A 1 94 ? 11.591 -4.756 -15.950 1.00 96.56 94 VAL A C 1
ATOM 757 O O . VAL A 1 94 ? 11.442 -3.594 -16.325 1.00 96.56 94 VAL A O 1
ATOM 760 N N . PHE A 1 95 ? 12.418 -5.090 -14.960 1.00 96.44 95 PHE A N 1
ATOM 761 C CA . PHE A 1 95 ? 13.244 -4.102 -14.276 1.00 96.44 95 PHE A CA 1
ATOM 762 C C . PHE A 1 95 ? 14.351 -3.577 -15.198 1.00 96.44 95 PHE A C 1
ATOM 764 O O . PHE A 1 95 ? 15.146 -4.352 -15.730 1.00 96.44 95 PHE A O 1
ATOM 771 N N . ILE A 1 96 ? 14.426 -2.251 -15.343 1.00 94.81 96 ILE A N 1
ATOM 772 C CA . ILE A 1 96 ? 15.493 -1.563 -16.082 1.00 94.81 96 ILE A CA 1
ATOM 773 C C . ILE A 1 96 ? 16.490 -0.953 -15.091 1.00 94.81 96 ILE A C 1
ATOM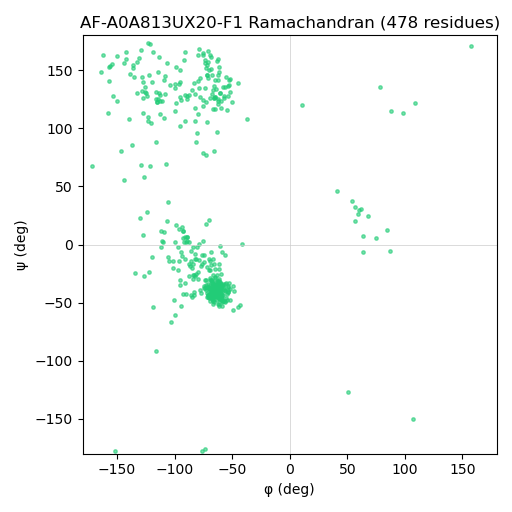 775 O O . ILE A 1 96 ? 17.630 -1.398 -14.996 1.00 94.81 96 ILE A O 1
ATOM 779 N N . THR A 1 97 ? 16.051 0.040 -14.317 1.00 93.81 97 THR A N 1
ATOM 780 C CA . THR A 1 97 ? 16.833 0.678 -13.249 1.00 93.81 97 THR A CA 1
ATOM 781 C C . THR A 1 97 ? 15.943 1.014 -12.058 1.00 93.81 97 THR A C 1
ATOM 783 O O . THR A 1 97 ? 14.717 1.078 -12.168 1.00 93.81 97 THR A O 1
ATOM 786 N N . GLN A 1 98 ? 16.563 1.313 -10.911 1.00 91.94 98 GLN A N 1
ATOM 787 C CA . GLN A 1 98 ? 15.832 1.764 -9.725 1.00 91.94 98 GLN A CA 1
ATOM 788 C C . GLN A 1 98 ? 15.054 3.061 -9.984 1.00 91.94 98 GLN A C 1
ATOM 790 O O . GLN A 1 98 ? 13.972 3.248 -9.437 1.00 91.94 98 GLN A O 1
ATOM 795 N N . ARG A 1 99 ? 15.593 3.953 -10.823 1.00 91.81 99 ARG A N 1
ATOM 796 C CA . ARG A 1 99 ? 14.944 5.212 -11.204 1.00 91.81 99 ARG A CA 1
ATOM 797 C C . ARG A 1 99 ? 13.668 4.960 -12.006 1.00 91.81 99 ARG A C 1
ATOM 799 O O . ARG A 1 99 ? 12.625 5.485 -11.634 1.00 91.81 99 ARG A O 1
ATOM 806 N N . HIS A 1 100 ? 13.742 4.120 -13.042 1.00 95.00 100 HIS A N 1
ATOM 807 C CA . HIS A 1 100 ? 12.575 3.698 -13.829 1.00 95.00 100 HIS A CA 1
ATOM 808 C C . HIS A 1 100 ? 11.501 3.056 -12.944 1.00 95.00 100 HIS A C 1
ATOM 810 O O . HIS A 1 100 ? 10.350 3.486 -12.957 1.00 95.00 100 HIS A O 1
ATOM 816 N N . TYR A 1 101 ? 11.906 2.117 -12.084 1.00 96.19 101 TYR A N 1
ATOM 817 C CA . TYR A 1 101 ? 11.017 1.459 -11.127 1.00 96.19 101 TYR A CA 1
ATOM 818 C C . TYR A 1 101 ? 10.358 2.443 -10.145 1.00 96.19 101 TYR A C 1
ATOM 820 O O . TYR A 1 101 ? 9.168 2.326 -9.847 1.00 96.19 101 TYR A O 1
ATOM 828 N N . ASN A 1 102 ? 11.116 3.411 -9.621 1.00 94.38 102 ASN A N 1
ATOM 829 C CA . ASN A 1 102 ? 10.597 4.379 -8.659 1.00 94.38 102 ASN A CA 1
ATOM 830 C C . ASN A 1 102 ? 9.550 5.296 -9.290 1.00 94.38 102 ASN A C 1
ATOM 832 O O . ASN A 1 102 ? 8.466 5.405 -8.726 1.00 94.38 102 ASN A O 1
ATOM 836 N N . LEU A 1 103 ? 9.846 5.872 -10.458 1.00 95.00 103 LEU A N 1
ATOM 837 C CA . LEU A 1 103 ? 8.938 6.790 -11.152 1.00 95.00 103 LEU A CA 1
ATOM 838 C C . LEU A 1 103 ? 7.659 6.083 -11.625 1.00 95.00 103 LEU A C 1
ATOM 840 O O . LEU A 1 103 ? 6.564 6.612 -11.447 1.00 95.00 103 LEU A O 1
ATOM 844 N N . LEU A 1 104 ? 7.767 4.845 -12.122 1.00 98.06 104 LEU A N 1
ATOM 845 C CA . LEU A 1 104 ? 6.593 4.012 -12.403 1.00 98.06 104 LEU A CA 1
ATOM 846 C C . LEU A 1 104 ? 5.775 3.754 -11.127 1.00 98.06 104 LEU A C 1
ATOM 848 O O . LEU A 1 104 ? 4.549 3.829 -11.137 1.00 98.06 104 LEU A O 1
ATOM 852 N N . GLY A 1 105 ? 6.446 3.469 -10.010 1.00 97.69 105 GLY A N 1
ATOM 853 C CA . GLY A 1 105 ? 5.800 3.285 -8.713 1.00 97.69 105 GLY A CA 1
ATOM 854 C C . GLY A 1 105 ? 5.075 4.531 -8.196 1.00 97.69 105 GLY A C 1
ATOM 855 O O . GLY A 1 105 ? 4.045 4.398 -7.532 1.00 97.69 105 GLY A O 1
ATOM 856 N N . ASP A 1 106 ? 5.581 5.723 -8.505 1.00 96.19 106 ASP A N 1
ATOM 857 C CA . ASP A 1 106 ? 4.936 6.992 -8.162 1.00 96.19 106 ASP A CA 1
ATOM 858 C C . ASP A 1 106 ? 3.670 7.183 -9.018 1.00 96.19 106 ASP A C 1
ATOM 860 O O . ASP A 1 106 ? 2.586 7.345 -8.460 1.00 96.19 106 ASP A O 1
ATOM 864 N N . CYS A 1 107 ? 3.748 6.945 -10.334 1.00 98.25 107 CYS A N 1
ATOM 865 C CA . CYS A 1 107 ? 2.576 6.925 -11.226 1.00 98.25 107 CYS A CA 1
ATOM 866 C C . CYS A 1 107 ? 1.505 5.903 -10.795 1.00 98.25 107 CYS A C 1
ATOM 868 O O . CYS A 1 107 ? 0.302 6.156 -10.893 1.00 98.25 107 CYS A O 1
ATOM 870 N N . ILE A 1 108 ? 1.917 4.729 -10.297 1.00 98.50 108 ILE A N 1
ATOM 871 C CA . ILE A 1 108 ? 0.995 3.729 -9.734 1.00 98.50 108 ILE A CA 1
ATOM 872 C C . ILE A 1 108 ? 0.321 4.258 -8.466 1.00 98.50 108 ILE A C 1
ATOM 874 O O . ILE A 1 108 ? -0.863 4.003 -8.254 1.00 98.50 108 ILE A O 1
ATOM 878 N N . SER A 1 109 ? 1.043 4.996 -7.625 1.00 97.69 109 SER A N 1
ATOM 879 C CA . SER A 1 109 ? 0.482 5.581 -6.404 1.00 97.69 109 SER A CA 1
ATOM 880 C C . SER A 1 109 ? -0.639 6.571 -6.738 1.00 97.69 109 SER A C 1
ATOM 882 O O . SER A 1 109 ? -1.712 6.502 -6.133 1.00 97.69 109 SER A O 1
ATOM 884 N N . ASP A 1 110 ? -0.438 7.410 -7.754 1.00 97.00 110 ASP A N 1
ATOM 885 C CA . ASP A 1 110 ? -1.446 8.365 -8.229 1.00 97.00 110 ASP A CA 1
ATOM 886 C C . ASP A 1 110 ? -2.640 7.658 -8.876 1.00 97.00 110 ASP A C 1
ATOM 888 O O . ASP A 1 110 ? -3.797 7.966 -8.578 1.00 97.00 110 ASP A O 1
ATOM 892 N N . TYR A 1 111 ? -2.382 6.638 -9.702 1.00 98.38 111 TYR A N 1
ATOM 893 C CA . TYR A 1 111 ? -3.426 5.789 -10.278 1.00 98.38 111 TYR A CA 1
ATOM 894 C C . TYR A 1 111 ? -4.325 5.167 -9.198 1.00 98.38 111 TYR A C 1
ATOM 896 O O . TYR A 1 111 ? -5.553 5.205 -9.308 1.00 98.38 111 TYR A O 1
ATOM 904 N N . LEU A 1 112 ? -3.736 4.619 -8.131 1.00 98.50 112 LEU A N 1
ATOM 905 C CA . LEU A 1 112 ? -4.476 3.970 -7.047 1.00 98.50 112 LEU A CA 1
ATOM 906 C C . LEU A 1 112 ? -5.341 4.951 -6.256 1.00 98.50 112 LEU A C 1
ATOM 908 O O . LEU A 1 112 ? -6.489 4.633 -5.934 1.00 98.50 112 LEU A O 1
ATOM 912 N N . GLN A 1 113 ? -4.823 6.141 -5.970 1.00 98.06 113 GLN A N 1
ATOM 913 C CA . GLN A 1 113 ? -5.574 7.183 -5.274 1.00 98.06 113 GLN A CA 1
ATOM 914 C C . GLN A 1 113 ? -6.698 7.752 -6.147 1.00 98.06 113 GLN A C 1
ATOM 916 O O . GLN A 1 113 ? -7.829 7.918 -5.685 1.00 98.06 113 GLN A O 1
ATOM 921 N N . ASN A 1 114 ? -6.450 7.937 -7.445 1.00 98.12 114 ASN A N 1
ATOM 922 C CA . ASN A 1 114 ? -7.496 8.292 -8.400 1.00 98.12 114 ASN A CA 1
ATOM 923 C C . ASN A 1 114 ? -8.566 7.202 -8.508 1.00 98.12 114 ASN A C 1
ATOM 925 O O . ASN A 1 114 ? -9.755 7.517 -8.587 1.00 98.12 114 ASN A O 1
ATOM 929 N N . ARG A 1 115 ? -8.194 5.921 -8.438 1.00 97.62 115 ARG A N 1
ATOM 930 C CA . ARG A 1 115 ? -9.150 4.807 -8.401 1.00 97.62 115 ARG A CA 1
ATOM 931 C C . ARG A 1 115 ? -9.997 4.817 -7.123 1.00 97.62 115 ARG A C 1
ATOM 933 O O . ARG A 1 115 ? -11.203 4.587 -7.215 1.00 97.62 115 ARG A O 1
ATOM 940 N N . MET A 1 116 ? -9.427 5.153 -5.961 1.00 98.06 116 MET A N 1
ATOM 941 C CA . MET A 1 116 ? -10.209 5.363 -4.730 1.00 98.06 116 MET A CA 1
ATOM 942 C C . MET A 1 116 ? -11.255 6.474 -4.897 1.00 98.06 116 MET A C 1
ATOM 944 O O . MET A 1 116 ? -12.424 6.277 -4.571 1.00 98.06 116 MET A O 1
ATOM 948 N N . LYS A 1 117 ? -10.873 7.615 -5.479 1.00 98.06 117 LYS A N 1
ATOM 949 C CA . LYS A 1 117 ? -11.798 8.736 -5.721 1.00 98.06 117 LYS A CA 1
ATOM 950 C C . LYS A 1 117 ? -12.882 8.394 -6.740 1.00 98.06 117 LYS A C 1
ATOM 952 O O . LYS A 1 117 ? -14.065 8.653 -6.531 1.00 98.06 117 LYS A O 1
ATOM 957 N N . THR A 1 118 ? -12.494 7.808 -7.867 1.00 97.50 118 THR A N 1
ATOM 958 C CA . THR A 1 118 ? -13.393 7.642 -9.016 1.00 97.50 118 THR A CA 1
ATOM 959 C C . THR A 1 118 ? -14.255 6.389 -8.940 1.00 97.50 118 THR A C 1
ATOM 961 O O . THR A 1 118 ? -15.452 6.482 -9.214 1.00 97.50 118 THR A O 1
ATOM 964 N N . GLN A 1 119 ? -13.693 5.240 -8.556 1.00 96.19 119 GLN A N 1
ATOM 965 C CA . GLN A 1 119 ? -14.416 3.963 -8.516 1.00 96.19 119 GLN A CA 1
ATOM 966 C C . GLN A 1 119 ? -15.035 3.698 -7.144 1.00 96.19 119 GLN A C 1
ATOM 968 O O . GLN A 1 119 ? -16.187 3.283 -7.070 1.00 96.19 119 GLN A O 1
ATOM 973 N N . TRP A 1 120 ? -14.297 3.979 -6.067 1.00 96.88 120 TRP A N 1
ATOM 974 C CA . TRP A 1 120 ? -14.765 3.725 -4.700 1.00 96.88 120 TRP A CA 1
ATOM 975 C C . TRP A 1 120 ? -15.501 4.909 -4.075 1.00 96.88 120 TRP A C 1
ATOM 977 O O . TRP A 1 120 ? -16.157 4.729 -3.057 1.00 96.88 120 TRP A O 1
ATOM 987 N N . LYS A 1 121 ? -15.426 6.096 -4.694 1.00 97.50 121 LYS A N 1
ATOM 988 C CA . LYS A 1 121 ? -16.038 7.343 -4.201 1.00 97.50 121 LYS A CA 1
ATOM 989 C C . LYS A 1 121 ? -15.530 7.768 -2.820 1.00 97.50 121 LYS A C 1
ATOM 991 O O . LYS A 1 121 ? -16.220 8.476 -2.094 1.00 97.50 121 LYS A O 1
ATOM 996 N N . TYR A 1 122 ? -14.309 7.362 -2.471 1.00 98.31 122 TYR A N 1
ATOM 997 C CA . TYR A 1 122 ? -13.679 7.781 -1.223 1.00 98.31 122 TYR A CA 1
ATOM 998 C C . TYR A 1 122 ? -13.292 9.254 -1.319 1.00 98.31 122 TYR A C 1
ATOM 1000 O O . TYR A 1 122 ? -12.875 9.737 -2.376 1.00 98.31 122 TYR A O 1
ATOM 1008 N N . LYS A 1 123 ? -13.427 9.960 -0.200 1.00 98.12 123 LYS A N 1
ATOM 1009 C CA . LYS A 1 123 ? -13.067 11.370 -0.077 1.00 98.12 123 LYS A CA 1
ATOM 1010 C C . LYS A 1 123 ? -11.609 11.475 0.343 1.00 98.12 123 LYS A C 1
ATOM 1012 O O . LYS A 1 123 ? -11.193 10.856 1.321 1.00 98.12 123 LYS A O 1
ATOM 1017 N N . GLU A 1 124 ? -10.856 12.262 -0.409 1.00 98.00 124 GLU A N 1
ATOM 1018 C CA . GLU A 1 124 ? -9.491 12.658 -0.080 1.00 98.00 124 GLU A CA 1
ATOM 1019 C C . GLU A 1 124 ? -9.536 13.836 0.897 1.00 98.00 124 GLU A C 1
ATOM 1021 O O . GLU A 1 124 ? -10.260 14.803 0.663 1.00 98.00 124 GLU A O 1
ATOM 1026 N N . ILE A 1 125 ? -8.798 13.741 2.001 1.00 97.62 125 ILE A N 1
ATOM 1027 C CA . ILE A 1 125 ? -8.733 14.774 3.039 1.00 97.62 125 ILE A CA 1
ATOM 1028 C C . ILE A 1 125 ? -7.274 15.167 3.239 1.00 97.62 125 ILE A C 1
ATOM 1030 O O . ILE A 1 125 ? -6.441 14.299 3.492 1.00 97.62 125 ILE A O 1
ATOM 1034 N N . TRP A 1 126 ? -6.978 16.463 3.180 1.00 97.12 126 TRP A N 1
ATOM 1035 C CA . TRP A 1 126 ? -5.629 17.007 3.326 1.00 97.12 126 TRP A CA 1
ATOM 1036 C C . TRP A 1 126 ? -5.383 17.545 4.737 1.00 97.12 126 TRP A C 1
ATOM 1038 O O . TRP A 1 126 ? -6.230 18.217 5.324 1.00 97.12 126 TRP A O 1
ATOM 1048 N N . LEU A 1 127 ? -4.223 17.207 5.302 1.00 96.00 127 LEU A N 1
ATOM 1049 C CA . LEU A 1 127 ? -3.857 17.454 6.695 1.00 96.00 127 LEU A CA 1
ATOM 1050 C C . LEU A 1 127 ? -2.491 18.154 6.799 1.00 96.00 127 LEU A C 1
ATOM 1052 O O . LEU A 1 127 ? -1.574 17.790 6.069 1.00 96.00 127 LEU A O 1
ATOM 1056 N N . PRO A 1 128 ? -2.288 19.069 7.760 1.00 94.69 128 PRO A N 1
ATOM 1057 C CA . PRO A 1 128 ? -3.272 19.521 8.742 1.00 94.69 128 PRO A CA 1
ATOM 1058 C C . PRO A 1 128 ? -4.365 20.384 8.098 1.00 94.69 128 PRO A C 1
ATOM 1060 O O . PRO A 1 128 ? -4.134 20.981 7.052 1.00 94.69 128 PRO A O 1
ATOM 1063 N N . PHE A 1 129 ? -5.542 20.470 8.724 1.00 88.75 129 PHE A N 1
ATOM 1064 C CA . PHE A 1 129 ? -6.599 21.376 8.261 1.00 88.75 129 PHE A CA 1
ATOM 1065 C C . PHE A 1 129 ? -6.112 22.826 8.300 1.00 88.75 129 PHE A C 1
ATOM 1067 O O . PHE A 1 129 ? -5.603 23.280 9.335 1.00 88.75 129 PHE A O 1
ATOM 1074 N N . ARG A 1 130 ? -6.292 23.567 7.203 1.00 83.50 130 ARG A N 1
ATOM 1075 C CA . ARG A 1 130 ? -5.910 24.983 7.127 1.00 83.50 130 ARG A CA 1
ATOM 1076 C C . ARG A 1 130 ? -6.850 25.817 8.000 1.00 83.50 130 ARG A C 1
ATOM 1078 O O . ARG A 1 130 ? -8.012 25.478 8.202 1.00 83.50 130 ARG A O 1
ATOM 1085 N N . LYS A 1 131 ? -6.356 26.939 8.538 1.00 65.94 131 LYS A N 1
ATOM 1086 C CA . LYS A 1 131 ? -7.126 27.786 9.475 1.00 65.94 131 LYS A CA 1
ATOM 1087 C C . LYS A 1 131 ? -8.470 28.255 8.899 1.00 65.94 131 LYS A C 1
ATOM 1089 O O . LYS A 1 131 ? -9.421 28.332 9.660 1.00 65.94 131 LYS A O 1
ATOM 1094 N N . HIS A 1 132 ? -8.556 28.512 7.592 1.00 54.59 132 HIS A N 1
ATOM 1095 C CA . HIS A 1 132 ? -9.801 28.918 6.926 1.00 54.59 132 HIS A CA 1
ATOM 1096 C C . HIS A 1 132 ? -10.833 27.777 6.822 1.00 54.59 132 HIS A C 1
ATOM 1098 O O . HIS A 1 132 ? -12.019 28.012 7.035 1.00 54.59 132 HIS A O 1
ATOM 1104 N N . GLU A 1 133 ? -10.391 26.528 6.646 1.00 55.03 133 GLU A N 1
ATOM 1105 C CA . GLU A 1 133 ? -11.265 25.338 6.614 1.00 55.03 133 GLU A CA 1
ATOM 1106 C C . GLU A 1 133 ? -11.883 25.020 7.991 1.00 55.03 133 GLU A C 1
ATOM 1108 O O . GLU A 1 133 ? -12.908 24.342 8.095 1.00 55.03 133 GLU A O 1
ATOM 1113 N N . GLN A 1 134 ? -11.259 25.504 9.071 1.00 49.97 134 GLN A N 1
ATOM 1114 C CA . GLN A 1 134 ? -11.759 25.355 10.440 1.00 49.97 134 GLN A CA 1
ATOM 1115 C C . GLN A 1 134 ? -12.829 26.405 10.795 1.00 49.97 134 GLN A C 1
ATOM 1117 O O . GLN A 1 134 ? -13.681 26.129 11.643 1.00 49.97 134 GLN A O 1
ATOM 1122 N N . THR A 1 135 ? -12.810 27.586 10.162 1.00 43.75 135 THR A N 1
ATOM 1123 C CA . THR A 1 135 ? -13.772 28.680 10.408 1.00 43.75 135 THR A CA 1
ATOM 1124 C C . THR A 1 135 ? -15.071 28.501 9.622 1.00 43.75 135 THR A C 1
ATOM 1126 O O . THR A 1 135 ? -16.146 28.647 10.200 1.00 43.75 135 THR A O 1
ATOM 1129 N N . GLU A 1 136 ? -15.007 28.064 8.358 1.00 46.19 136 GLU A N 1
ATOM 1130 C CA . GLU A 1 136 ? -16.206 27.845 7.523 1.00 46.19 136 GLU A CA 1
ATOM 1131 C C . GLU A 1 136 ? -17.140 26.750 8.074 1.00 46.19 136 GLU A C 1
ATOM 1133 O O . GLU A 1 136 ? -18.355 26.785 7.872 1.00 46.19 136 GLU A O 1
ATOM 1138 N N . LYS A 1 137 ? -16.602 25.791 8.840 1.00 47.16 137 LYS A N 1
ATOM 1139 C CA . LYS A 1 137 ? -17.407 24.774 9.540 1.00 47.16 137 LYS A CA 1
ATOM 1140 C C . LYS A 1 137 ? -18.099 25.291 10.804 1.00 47.16 137 LYS A C 1
ATOM 1142 O O . LYS A 1 137 ? -19.035 24.643 11.263 1.00 47.16 137 LYS A O 1
ATOM 1147 N N . LYS A 1 138 ? -17.660 26.418 11.377 1.00 41.19 138 LYS A N 1
ATOM 1148 C CA . LYS A 1 138 ? -18.329 27.049 12.528 1.00 41.19 138 LYS A CA 1
ATOM 1149 C C . LYS A 1 138 ? -19.375 28.077 12.100 1.00 41.19 138 LYS A C 1
ATOM 1151 O O . LYS A 1 138 ? -20.400 28.181 12.764 1.00 41.19 138 LYS A O 1
ATOM 1156 N N . GLU A 1 139 ? -19.152 28.783 10.994 1.00 39.12 139 GLU A N 1
ATOM 1157 C CA . GLU A 1 139 ? -20.022 29.889 10.563 1.00 39.12 139 GLU A CA 1
ATOM 1158 C C . GLU A 1 139 ? -21.225 29.455 9.706 1.00 39.12 139 GLU A C 1
ATOM 1160 O O . GLU A 1 139 ? -22.238 30.144 9.699 1.00 39.12 139 GLU A O 1
ATOM 1165 N N . ASN A 1 140 ? -21.224 28.260 9.103 1.00 42.09 140 ASN A N 1
ATOM 1166 C CA . ASN A 1 140 ? -22.380 27.756 8.335 1.00 42.09 140 ASN A CA 1
ATOM 1167 C C . ASN A 1 140 ? -23.599 27.313 9.183 1.00 42.09 140 ASN A C 1
ATOM 1169 O O . ASN A 1 140 ? -24.479 26.615 8.677 1.00 42.09 140 ASN A O 1
ATOM 1173 N N . THR A 1 141 ? -23.677 27.726 10.454 1.00 40.38 141 THR A N 1
ATOM 1174 C CA . THR A 1 141 ? -24.864 27.509 11.303 1.00 40.38 141 THR A CA 1
ATOM 1175 C C . THR A 1 141 ? -25.692 28.777 11.525 1.00 40.38 141 THR A C 1
ATOM 1177 O O . THR A 1 141 ? -26.817 28.657 11.998 1.00 40.38 141 THR A O 1
ATOM 1180 N N . GLU A 1 142 ? -25.219 29.975 11.161 1.00 36.53 142 GLU A N 1
ATOM 1181 C CA . GLU A 1 142 ? -25.970 31.211 11.424 1.00 36.53 142 GLU A CA 1
ATOM 1182 C C . GLU A 1 142 ? -25.905 32.210 10.252 1.00 36.53 142 GLU A C 1
ATOM 1184 O O . GLU A 1 142 ? -24.904 32.866 10.001 1.00 36.53 142 GLU A O 1
ATOM 1189 N N . GLU A 1 143 ? -27.060 32.316 9.590 1.00 34.53 143 GLU A N 1
ATOM 1190 C CA . GLU A 1 143 ? -27.625 33.487 8.906 1.00 34.53 143 GLU A CA 1
ATOM 1191 C C . GLU A 1 143 ? -27.156 33.946 7.511 1.00 34.53 143 GLU A C 1
ATOM 1193 O O . GLU A 1 143 ? -25.994 34.058 7.136 1.00 34.53 143 GLU A O 1
ATOM 1198 N N . GLN A 1 144 ? -28.202 34.247 6.735 1.00 36.06 144 GLN A N 1
ATOM 1199 C CA . GLN A 1 144 ? -28.221 34.878 5.427 1.00 36.06 144 GLN A CA 1
ATOM 1200 C C . GLN A 1 144 ? -27.946 36.392 5.515 1.00 36.06 144 GLN A C 1
ATOM 1202 O O . GLN A 1 144 ? -28.230 37.026 6.522 1.00 36.06 144 GLN A O 1
ATOM 1207 N N . GLN A 1 145 ? -27.630 36.951 4.339 1.00 35.66 145 GLN A N 1
ATOM 1208 C CA . GLN A 1 145 ? -27.894 38.319 3.859 1.00 35.66 145 GLN A CA 1
ATOM 1209 C C . GLN A 1 145 ? -26.784 39.394 3.937 1.00 35.66 145 GLN A C 1
ATOM 1211 O O . GLN A 1 145 ? -26.512 40.008 4.959 1.00 35.66 145 GLN A O 1
ATOM 1216 N N . THR A 1 146 ? -26.371 39.768 2.716 1.00 29.73 146 THR A N 1
ATOM 1217 C CA . THR A 1 146 ? -26.216 41.127 2.145 1.00 29.73 146 THR A CA 1
ATOM 1218 C C . THR A 1 146 ? -24.820 41.718 1.894 1.00 29.73 146 THR A C 1
ATOM 1220 O O . THR A 1 146 ? -24.054 42.041 2.791 1.00 29.73 146 THR A O 1
ATOM 1223 N N . SER A 1 147 ? -24.658 42.041 0.603 1.00 31.89 147 SER A N 1
ATOM 1224 C CA . SER A 1 147 ? -24.095 43.257 -0.007 1.00 31.89 147 SER A CA 1
ATOM 1225 C C . SER A 1 147 ? -22.591 43.379 -0.282 1.00 31.89 147 SER A C 1
ATOM 1227 O O . SER A 1 147 ? -21.760 43.463 0.613 1.00 31.89 147 SER A O 1
ATOM 1229 N N . ASP A 1 148 ? -22.324 43.457 -1.591 1.00 34.56 148 ASP A N 1
ATOM 1230 C CA . ASP A 1 148 ? -21.344 44.264 -2.324 1.00 34.56 148 ASP A CA 1
ATOM 1231 C C . ASP A 1 148 ? -20.268 45.009 -1.522 1.00 34.56 148 ASP A C 1
ATOM 1233 O O . ASP A 1 148 ? -20.540 45.985 -0.824 1.00 34.56 148 ASP A O 1
ATOM 1237 N N . ASN A 1 149 ? -19.007 44.679 -1.815 1.00 33.25 149 ASN A N 1
ATOM 1238 C CA . ASN A 1 149 ? -18.000 45.709 -2.046 1.00 33.25 149 ASN A CA 1
ATOM 1239 C C . ASN A 1 149 ? -16.873 45.213 -2.958 1.00 33.25 149 ASN A C 1
ATOM 1241 O O . ASN A 1 149 ? -16.245 44.181 -2.740 1.00 33.25 149 ASN A O 1
ATOM 1245 N N . SER A 1 150 ? -16.630 46.011 -3.990 1.00 39.66 150 SER A N 1
ATOM 1246 C CA . SER A 1 150 ? -15.552 45.907 -4.961 1.00 39.66 150 SER A CA 1
ATOM 1247 C C . SER A 1 150 ? -14.176 46.055 -4.308 1.00 39.66 150 SER A C 1
ATOM 1249 O O . SER A 1 150 ? -13.871 47.100 -3.730 1.00 39.66 150 SER A O 1
ATOM 1251 N N . GLY A 1 151 ? -13.315 45.059 -4.496 1.00 27.47 151 GLY A N 1
ATOM 1252 C CA . GLY A 1 151 ? -11.888 45.138 -4.209 1.00 27.47 151 GLY A CA 1
ATOM 1253 C C . GLY A 1 151 ? -11.152 44.079 -5.018 1.00 27.47 151 GLY A C 1
ATOM 1254 O O . GLY A 1 151 ? -11.365 42.891 -4.814 1.00 27.47 151 GLY A O 1
ATOM 1255 N N . GLN A 1 152 ? -10.323 44.514 -5.967 1.00 42.09 152 GLN A N 1
ATOM 1256 C CA . GLN A 1 152 ? -9.380 43.649 -6.673 1.00 42.09 152 GLN A CA 1
ATOM 1257 C C . GLN A 1 152 ? -8.501 42.919 -5.649 1.00 42.09 152 GLN A C 1
ATOM 1259 O O . GLN A 1 152 ? -7.718 43.556 -4.945 1.00 42.09 152 GLN A O 1
ATOM 1264 N N . ILE A 1 153 ? -8.616 41.595 -5.590 1.00 33.22 153 ILE A N 1
ATOM 1265 C CA . ILE A 1 153 ? -7.666 40.711 -4.916 1.00 33.22 153 ILE A CA 1
ATOM 1266 C C . ILE A 1 153 ? -7.239 39.677 -5.950 1.00 33.22 153 ILE A C 1
ATOM 1268 O O . ILE A 1 153 ? -8.066 39.152 -6.693 1.00 33.22 153 ILE A O 1
ATOM 1272 N N . GLY A 1 154 ? -5.923 39.499 -6.039 1.00 32.94 154 GLY A N 1
ATOM 1273 C CA . GLY A 1 154 ? -5.257 38.636 -6.995 1.00 32.94 154 GLY A CA 1
ATOM 1274 C C . GLY A 1 154 ? -5.804 37.216 -6.985 1.00 32.94 154 GLY A C 1
ATOM 1275 O O . GLY A 1 154 ? -6.129 36.646 -5.947 1.00 32.94 154 GLY A O 1
ATOM 1276 N N . ASP A 1 155 ? -5.885 36.692 -8.193 1.00 33.41 155 ASP A N 1
ATOM 1277 C CA . ASP A 1 155 ? -6.224 35.330 -8.548 1.00 33.41 155 ASP A CA 1
ATOM 1278 C C . ASP A 1 155 ? -5.154 34.377 -7.977 1.00 33.41 155 ASP A C 1
ATOM 1280 O O . ASP A 1 155 ? -4.062 34.243 -8.527 1.00 33.41 155 ASP A O 1
ATOM 1284 N N . SER A 1 156 ? -5.414 33.779 -6.813 1.00 39.12 156 SER A N 1
ATOM 1285 C CA . SER A 1 156 ? -4.582 32.710 -6.245 1.00 39.12 156 SER A CA 1
ATOM 1286 C C . SER A 1 156 ? -5.456 31.679 -5.530 1.00 39.12 156 SER A C 1
ATOM 1288 O O . SER A 1 156 ? -5.273 31.407 -4.348 1.00 39.12 156 SER A O 1
ATOM 1290 N N . ASN A 1 157 ? -6.434 31.130 -6.252 1.00 37.28 157 ASN A N 1
ATOM 1291 C CA . ASN A 1 157 ? -7.181 29.938 -5.845 1.00 37.28 157 ASN A CA 1
ATOM 1292 C C . ASN A 1 157 ? -6.757 28.751 -6.713 1.00 37.28 157 ASN A C 1
ATOM 1294 O O . ASN A 1 157 ? -7.518 28.242 -7.534 1.00 37.28 157 ASN A O 1
ATOM 1298 N N . VAL A 1 158 ? -5.520 28.308 -6.516 1.00 44.31 158 VAL A N 1
ATOM 1299 C CA . VAL A 1 158 ? -5.159 26.913 -6.753 1.00 44.31 158 VAL A CA 1
ATOM 1300 C C . VAL A 1 158 ? -4.843 26.371 -5.370 1.00 44.31 158 VAL A C 1
ATOM 1302 O O . VAL A 1 158 ? -3.903 26.844 -4.735 1.00 44.31 158 VAL A O 1
ATOM 1305 N N . ASP A 1 159 ? -5.677 25.459 -4.868 1.00 52.50 159 ASP A N 1
ATOM 1306 C CA . ASP A 1 159 ? -5.425 24.743 -3.616 1.00 52.50 159 ASP A CA 1
ATOM 1307 C C . ASP A 1 159 ? -4.191 23.856 -3.805 1.00 52.50 159 ASP A C 1
ATOM 1309 O O . ASP A 1 159 ? -4.271 22.668 -4.114 1.00 52.50 159 ASP A O 1
ATOM 1313 N N . ASP A 1 160 ? -3.016 24.465 -3.692 1.00 70.81 160 ASP A N 1
ATOM 1314 C CA . ASP A 1 160 ? -1.765 23.739 -3.739 1.00 70.81 160 ASP A CA 1
ATOM 1315 C C . ASP A 1 160 ? -1.521 23.134 -2.357 1.00 70.81 160 ASP A C 1
ATOM 1317 O O . ASP A 1 160 ? -1.046 23.800 -1.428 1.00 70.81 160 ASP A O 1
ATOM 1321 N N . HIS A 1 161 ? -1.911 21.869 -2.203 1.00 84.12 161 HIS A N 1
ATOM 1322 C CA . HIS A 1 161 ? -1.726 21.058 -0.999 1.00 84.12 161 HIS A CA 1
ATOM 1323 C C . HIS A 1 161 ? -0.252 20.671 -0.742 1.00 84.12 161 HIS A C 1
ATOM 1325 O O . HIS A 1 161 ? 0.010 19.706 -0.019 1.00 84.12 161 HIS A O 1
ATOM 1331 N N . HIS A 1 162 ? 0.715 21.408 -1.308 1.00 84.56 162 HIS A N 1
ATOM 1332 C CA . HIS A 1 162 ? 2.151 21.152 -1.185 1.00 84.56 162 HIS A CA 1
ATOM 1333 C C . HIS A 1 162 ? 2.610 20.908 0.259 1.00 84.56 162 HIS A C 1
ATOM 1335 O O . HIS A 1 162 ? 3.407 20.009 0.495 1.00 84.56 162 HIS A O 1
ATOM 1341 N N . ASP A 1 163 ? 2.092 21.643 1.247 1.00 91.19 163 ASP A N 1
ATOM 1342 C CA . ASP A 1 163 ? 2.498 21.552 2.653 1.00 91.19 163 ASP A CA 1
ATOM 1343 C C . ASP A 1 163 ? 1.656 20.585 3.503 1.00 91.19 163 ASP A C 1
ATOM 1345 O O . ASP A 1 163 ? 1.781 20.577 4.731 1.00 91.19 163 ASP A O 1
ATOM 1349 N N . GLN A 1 164 ? 0.821 19.758 2.868 1.00 95.06 164 GLN A N 1
ATOM 1350 C CA . GLN A 1 164 ? -0.106 18.834 3.517 1.00 95.06 164 GLN A CA 1
ATOM 1351 C C . GLN A 1 164 ? 0.183 17.361 3.161 1.00 95.06 164 GLN A C 1
ATOM 1353 O O . GLN A 1 164 ? 0.941 17.019 2.254 1.00 95.06 164 GLN A O 1
ATOM 1358 N N . THR A 1 165 ? -0.419 16.454 3.926 1.00 96.75 165 THR A N 1
ATOM 1359 C CA . THR A 1 165 ? -0.473 15.011 3.669 1.00 96.75 165 THR A CA 1
ATOM 1360 C C . THR A 1 165 ? -1.923 14.588 3.526 1.00 96.75 165 THR A C 1
ATOM 1362 O O . THR A 1 165 ? -2.782 15.067 4.268 1.00 96.75 165 THR A O 1
ATOM 1365 N N . ASN A 1 166 ? -2.214 13.702 2.585 1.00 97.62 166 ASN A N 1
ATOM 1366 C CA . ASN A 1 166 ? -3.571 13.245 2.352 1.00 97.62 166 ASN A CA 1
ATOM 1367 C C . ASN A 1 166 ? -3.892 11.940 3.089 1.00 97.62 166 ASN A C 1
ATOM 1369 O O . ASN A 1 166 ? -3.040 11.083 3.302 1.00 97.62 166 ASN A O 1
ATOM 1373 N N . ILE A 1 167 ? -5.155 11.774 3.453 1.00 98.69 167 ILE A N 1
ATOM 1374 C CA . ILE A 1 167 ? -5.756 10.519 3.909 1.00 98.69 167 ILE A CA 1
ATOM 1375 C C . ILE A 1 167 ? -7.035 10.276 3.107 1.00 98.69 167 ILE A C 1
ATOM 1377 O O . ILE A 1 167 ? -7.541 11.185 2.447 1.00 98.69 167 ILE A O 1
ATOM 1381 N N . PHE A 1 168 ? -7.586 9.067 3.184 1.00 98.81 168 PHE A N 1
ATOM 1382 C CA . PHE A 1 168 ? -8.831 8.736 2.489 1.00 98.81 168 PHE A CA 1
ATOM 1383 C C . PHE A 1 168 ? -9.861 8.169 3.450 1.00 98.81 168 PHE A C 1
ATOM 1385 O O . PHE A 1 168 ? -9.543 7.300 4.261 1.00 98.81 168 PHE A O 1
ATOM 1392 N N . ILE A 1 169 ? -11.099 8.636 3.321 1.00 98.81 169 ILE A N 1
ATOM 1393 C CA . ILE A 1 169 ? -12.253 8.123 4.061 1.00 98.81 169 ILE A CA 1
ATOM 1394 C C . ILE A 1 169 ? -13.334 7.638 3.095 1.00 98.81 169 ILE A C 1
ATOM 1396 O O . ILE A 1 169 ? -13.508 8.215 2.019 1.00 98.81 169 ILE A O 1
ATOM 1400 N N . SER A 1 170 ? -14.070 6.591 3.468 1.00 98.62 170 SER A N 1
ATOM 1401 C CA . SER A 1 170 ? -15.274 6.183 2.737 1.00 98.62 170 SER A CA 1
ATOM 1402 C C . SER A 1 170 ? -16.351 7.273 2.794 1.00 98.62 170 SER A C 1
ATOM 1404 O O . SER A 1 170 ? -16.341 8.155 3.658 1.00 98.62 170 SER A O 1
ATOM 1406 N N . ASP A 1 171 ? -17.281 7.246 1.842 1.00 96.62 171 ASP A N 1
ATOM 1407 C CA . ASP A 1 171 ? -18.366 8.226 1.733 1.00 96.62 171 ASP A CA 1
ATOM 1408 C C . ASP A 1 171 ? -19.281 8.250 2.968 1.00 96.62 171 ASP A C 1
ATOM 1410 O O . ASP A 1 171 ? -19.738 9.327 3.365 1.00 96.62 171 ASP A O 1
ATOM 1414 N N . ASP A 1 172 ? -19.461 7.088 3.594 1.00 97.81 172 ASP A N 1
ATOM 1415 C CA . ASP A 1 172 ? -20.255 6.839 4.794 1.00 97.81 172 ASP A CA 1
ATOM 1416 C C . ASP A 1 172 ? -19.507 7.048 6.129 1.00 97.81 172 ASP A C 1
ATOM 1418 O O . ASP A 1 172 ? -20.102 6.868 7.188 1.00 97.81 172 ASP A O 1
ATOM 1422 N N . PHE A 1 173 ? -18.235 7.467 6.134 1.00 98.44 173 PHE A N 1
ATOM 1423 C CA . PHE A 1 173 ? -17.418 7.614 7.356 1.00 98.44 173 PHE A CA 1
ATOM 1424 C C . PHE A 1 173 ? -18.056 8.494 8.450 1.00 98.44 173 PHE A C 1
ATOM 1426 O O . PHE A 1 173 ? -17.943 8.212 9.647 1.00 98.44 173 PHE A O 1
ATOM 1433 N N . ASN A 1 174 ? -18.772 9.542 8.036 1.00 97.75 174 ASN A N 1
ATOM 1434 C CA . ASN A 1 174 ? -19.435 10.498 8.927 1.00 97.75 174 ASN A CA 1
ATOM 1435 C C . ASN A 1 174 ? -20.872 10.105 9.302 1.00 97.75 174 ASN A C 1
ATOM 1437 O O . ASN A 1 174 ? -21.542 10.875 9.991 1.00 97.75 174 ASN A O 1
ATOM 1441 N N . THR A 1 175 ? -21.360 8.955 8.837 1.00 97.75 175 THR A N 1
ATOM 1442 C CA . THR A 1 175 ? -22.753 8.517 9.022 1.00 97.75 175 THR A CA 1
ATOM 1443 C C . THR A 1 175 ? -22.880 7.063 9.465 1.00 97.75 175 THR A C 1
ATOM 1445 O O . THR A 1 175 ? -23.881 6.709 10.074 1.00 97.75 175 THR A O 1
ATOM 1448 N N . ASN A 1 176 ? -21.897 6.212 9.171 1.00 97.38 176 ASN A N 1
ATOM 1449 C CA . ASN A 1 176 ? -21.941 4.796 9.498 1.00 97.38 176 ASN A CA 1
ATOM 1450 C C . ASN A 1 176 ? -21.592 4.579 10.971 1.00 97.38 176 ASN A C 1
ATOM 1452 O O . ASN A 1 176 ? -20.460 4.792 11.404 1.00 97.38 176 ASN A O 1
ATOM 1456 N N . GLU A 1 177 ? -22.582 4.137 11.740 1.00 97.31 177 GLU A N 1
ATOM 1457 C CA . GLU A 1 177 ? -22.423 3.862 13.163 1.00 97.31 177 GLU A CA 1
ATOM 1458 C C . GLU A 1 177 ? -21.942 2.438 13.453 1.00 97.31 177 GLU A C 1
ATOM 1460 O O . GLU A 1 177 ? -21.446 2.214 14.546 1.00 97.31 177 GLU A O 1
ATOM 1465 N N . ASN A 1 178 ? -22.017 1.486 12.512 1.00 95.25 178 ASN A N 1
ATOM 1466 C CA . ASN A 1 178 ? -21.747 0.059 12.769 1.00 95.25 178 ASN A CA 1
ATOM 1467 C C . ASN A 1 178 ? -20.283 -0.235 13.110 1.00 95.25 178 ASN A C 1
ATOM 1469 O O . ASN A 1 178 ? -19.982 -1.159 13.870 1.00 95.25 178 ASN A O 1
ATOM 1473 N N . GLY A 1 179 ? -19.372 0.551 12.546 1.00 97.25 179 GLY A N 1
ATOM 1474 C CA . GLY A 1 179 ? -17.952 0.477 12.837 1.00 97.25 179 GLY A CA 1
ATOM 1475 C C . GLY A 1 179 ? -17.093 1.047 11.717 1.00 97.25 179 GLY A C 1
ATOM 1476 O O . GLY A 1 179 ? -17.576 1.345 10.629 1.00 97.25 179 GLY A O 1
ATOM 1477 N N . CYS A 1 180 ? -15.802 1.194 11.996 1.00 98.75 180 CYS A N 1
ATOM 1478 C CA . CYS A 1 180 ? -14.819 1.718 11.062 1.00 98.75 180 CYS A CA 1
ATOM 1479 C C . CYS A 1 180 ? -13.569 0.837 11.032 1.00 98.75 180 CYS A C 1
ATOM 1481 O O . CYS A 1 180 ? -12.977 0.547 12.075 1.00 98.75 180 CYS A O 1
ATOM 1483 N N . LEU A 1 181 ? -13.134 0.473 9.828 1.00 98.88 181 LEU A N 1
ATOM 1484 C CA . LEU A 1 181 ? -11.834 -0.125 9.561 1.00 98.88 181 LEU A CA 1
ATOM 1485 C C . LEU A 1 181 ? -10.790 0.971 9.326 1.00 98.88 181 LEU A C 1
ATOM 1487 O O . LEU A 1 181 ? -10.983 1.852 8.493 1.00 98.88 181 LEU A O 1
ATOM 1491 N N . ILE A 1 182 ? -9.671 0.901 10.038 1.00 98.94 182 ILE A N 1
ATOM 1492 C CA . ILE A 1 182 ? -8.551 1.834 9.928 1.00 98.94 182 ILE A CA 1
ATOM 1493 C C . ILE A 1 182 ? -7.340 1.067 9.400 1.00 98.94 182 ILE A C 1
ATOM 1495 O O . ILE A 1 182 ? -6.912 0.080 10.002 1.00 98.94 182 ILE A O 1
ATOM 1499 N N . LEU A 1 183 ? -6.781 1.521 8.282 1.00 98.94 183 LEU A N 1
ATOM 1500 C CA . LEU A 1 183 ? -5.673 0.864 7.595 1.00 98.94 183 LEU A CA 1
ATOM 1501 C C . LEU A 1 183 ? -4.397 1.704 7.706 1.00 98.94 183 LEU A C 1
ATOM 1503 O O . LEU A 1 183 ? -4.366 2.874 7.317 1.00 98.94 183 LEU A O 1
ATOM 1507 N N . ILE A 1 184 ? -3.339 1.091 8.246 1.00 98.69 184 ILE A N 1
ATOM 1508 C CA . ILE A 1 184 ? -2.056 1.737 8.537 1.00 98.69 184 ILE A CA 1
ATOM 1509 C C . ILE A 1 184 ? -0.939 0.980 7.818 1.00 98.69 184 ILE A C 1
ATOM 1511 O O . ILE A 1 184 ? -0.550 -0.122 8.209 1.00 98.69 184 ILE A O 1
ATOM 1515 N N . GLN A 1 185 ? -0.419 1.582 6.753 1.00 97.44 185 GLN A N 1
ATOM 1516 C CA . GLN A 1 185 ? 0.684 1.032 5.963 1.00 97.44 185 GLN A CA 1
ATOM 1517 C C . GLN A 1 185 ? 2.038 1.058 6.694 1.00 97.44 185 GLN A C 1
ATOM 1519 O O . GLN A 1 185 ? 2.222 1.741 7.704 1.00 97.44 185 GLN A O 1
ATOM 1524 N N . GLY A 1 186 ? 2.995 0.316 6.130 1.00 95.44 186 GLY A N 1
ATOM 1525 C CA . GLY A 1 186 ? 4.392 0.298 6.557 1.00 95.44 186 GLY A CA 1
ATOM 1526 C C . GLY A 1 186 ? 5.171 1.557 6.177 1.00 95.44 186 GLY A C 1
ATOM 1527 O O . GLY A 1 186 ? 4.627 2.502 5.607 1.00 95.44 186 GLY A O 1
ATOM 1528 N N . SER A 1 187 ? 6.473 1.555 6.468 1.00 93.62 187 SER A N 1
ATOM 1529 C CA . SER A 1 187 ? 7.381 2.640 6.090 1.00 93.62 187 SER A CA 1
ATOM 1530 C C . SER A 1 187 ? 7.793 2.566 4.616 1.00 93.62 187 SER A C 1
ATOM 1532 O O . SER A 1 187 ? 7.591 1.565 3.930 1.00 93.62 187 SER A O 1
ATOM 1534 N N . GLY A 1 188 ? 8.412 3.640 4.125 1.00 91.00 188 GLY A N 1
ATOM 1535 C CA . GLY A 1 188 ? 9.002 3.701 2.790 1.00 91.00 188 GLY A CA 1
ATOM 1536 C C . GLY A 1 188 ? 8.197 4.562 1.822 1.00 91.00 188 GLY A C 1
ATOM 1537 O O . GLY A 1 188 ? 7.562 5.543 2.204 1.00 91.00 188 GLY A O 1
ATOM 1538 N N . VAL A 1 189 ? 8.262 4.207 0.541 1.00 90.50 189 V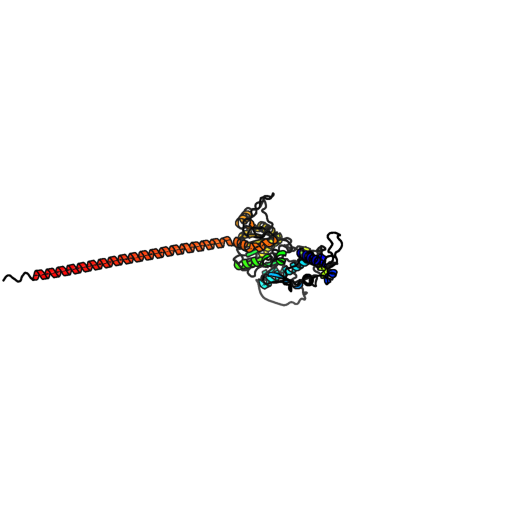AL A N 1
ATOM 1539 C CA . VAL A 1 189 ? 7.695 4.997 -0.567 1.00 90.50 189 VAL A CA 1
ATOM 1540 C C . VAL A 1 189 ? 6.234 4.653 -0.882 1.00 90.50 189 VAL A C 1
ATOM 1542 O O . VAL A 1 189 ? 5.685 5.138 -1.867 1.00 90.50 189 VAL A O 1
ATOM 1545 N N . VAL A 1 190 ? 5.595 3.811 -0.065 1.00 94.25 190 VAL A N 1
ATOM 1546 C CA . VAL A 1 190 ? 4.163 3.509 -0.195 1.00 94.25 190 VAL A CA 1
ATOM 1547 C C . VAL A 1 190 ? 3.317 4.708 0.242 1.00 94.25 190 VAL A C 1
ATOM 1549 O O . VAL A 1 190 ? 3.706 5.473 1.136 1.00 94.25 190 VAL A O 1
ATOM 1552 N N . ARG A 1 191 ? 2.179 4.880 -0.426 1.00 96.56 191 ARG A N 1
ATOM 1553 C CA . ARG A 1 191 ? 1.172 5.935 -0.237 1.00 96.56 191 ARG A CA 1
ATOM 1554 C C . ARG A 1 191 ? -0.197 5.298 0.056 1.00 96.56 191 ARG A C 1
ATOM 1556 O O . ARG A 1 191 ? -0.283 4.069 -0.002 1.00 96.56 191 ARG A O 1
ATOM 1563 N N . PRO A 1 192 ? -1.241 6.081 0.400 1.00 98.38 192 PRO A N 1
ATOM 1564 C CA . PRO A 1 192 ? -2.561 5.535 0.687 1.00 98.38 192 PRO A CA 1
ATOM 1565 C C . PRO A 1 192 ? -3.001 4.490 -0.333 1.00 98.38 192 PRO A C 1
ATOM 1567 O O . PRO A 1 192 ? -2.790 4.662 -1.533 1.00 98.38 192 PRO A O 1
ATOM 1570 N N . ASN A 1 193 ? -3.625 3.421 0.168 1.00 98.12 193 ASN A N 1
ATOM 1571 C CA . ASN A 1 193 ? -4.042 2.232 -0.578 1.00 98.12 193 ASN A CA 1
ATOM 1572 C C . ASN A 1 193 ? -2.919 1.256 -0.965 1.00 98.12 193 ASN A C 1
ATOM 1574 O O . ASN A 1 193 ? -3.198 0.272 -1.639 1.00 98.12 193 ASN A O 1
ATOM 1578 N N . GLN A 1 194 ? -1.671 1.451 -0.536 1.00 98.38 194 GLN A N 1
ATOM 1579 C CA . GLN A 1 194 ? -0.588 0.503 -0.819 1.00 98.38 194 GLN A CA 1
ATOM 1580 C C . GLN A 1 194 ? -0.082 -0.192 0.444 1.00 98.38 194 GLN A C 1
ATOM 1582 O O . GLN A 1 194 ? 0.333 0.449 1.409 1.00 98.38 194 GLN A O 1
ATOM 1587 N N . TRP A 1 195 ? -0.019 -1.521 0.390 1.00 98.19 195 TRP A N 1
ATOM 1588 C CA . TRP A 1 195 ? 0.797 -2.309 1.310 1.00 98.19 195 TRP A CA 1
ATOM 1589 C C . TRP A 1 195 ? 2.233 -2.414 0.810 1.00 98.19 195 TRP A C 1
ATOM 1591 O O . TRP A 1 195 ? 3.166 -2.189 1.577 1.00 98.19 195 TRP A O 1
ATOM 1601 N N . ALA A 1 196 ? 2.406 -2.700 -0.485 1.00 97.56 196 ALA A N 1
ATOM 1602 C CA . ALA A 1 196 ? 3.712 -2.918 -1.090 1.00 97.56 196 ALA A CA 1
ATOM 1603 C C . ALA A 1 196 ? 3.752 -2.504 -2.566 1.00 97.56 196 ALA A C 1
ATOM 1605 O O . ALA A 1 196 ? 3.029 -3.042 -3.410 1.00 97.56 196 ALA A O 1
ATOM 1606 N N . ARG A 1 197 ? 4.678 -1.594 -2.900 1.00 96.81 197 ARG A N 1
ATOM 1607 C CA . ARG A 1 197 ? 4.945 -1.162 -4.284 1.00 96.81 197 ARG A CA 1
ATOM 1608 C C . ARG A 1 197 ? 5.380 -2.332 -5.173 1.00 96.81 197 ARG A C 1
ATOM 1610 O O . ARG A 1 197 ? 4.912 -2.452 -6.300 1.00 96.81 197 ARG A O 1
ATOM 1617 N N . SER A 1 198 ? 6.235 -3.210 -4.651 1.00 96.88 198 SER A N 1
ATOM 1618 C CA . SER A 1 198 ? 6.733 -4.389 -5.369 1.00 96.88 198 SER A CA 1
ATOM 1619 C C . SER A 1 198 ? 5.616 -5.350 -5.755 1.00 96.88 198 SER A C 1
ATOM 1621 O O . SER A 1 198 ? 5.603 -5.812 -6.891 1.00 96.88 198 SER A O 1
ATOM 1623 N N . CYS A 1 199 ? 4.660 -5.611 -4.864 1.00 98.12 199 CYS A N 1
ATOM 1624 C CA . CYS A 1 199 ? 3.510 -6.460 -5.169 1.00 98.12 199 CYS A CA 1
ATOM 1625 C C . CYS A 1 199 ? 2.571 -5.806 -6.190 1.00 98.12 199 CYS A C 1
ATOM 1627 O O . CYS A 1 199 ? 2.102 -6.494 -7.090 1.00 98.12 199 CYS A O 1
ATOM 1629 N N . CYS A 1 200 ? 2.356 -4.484 -6.118 1.00 98.44 200 CYS A N 1
ATOM 1630 C CA . CYS A 1 200 ? 1.568 -3.770 -7.132 1.00 98.44 200 CYS A CA 1
ATOM 1631 C C . CYS A 1 200 ? 2.176 -3.904 -8.540 1.00 98.44 200 CYS A C 1
ATOM 1633 O O . CYS A 1 200 ? 1.439 -4.006 -9.514 1.00 98.44 200 CYS A O 1
ATOM 1635 N N . ILE A 1 201 ? 3.510 -3.890 -8.650 1.00 98.38 201 ILE A N 1
ATOM 1636 C CA . ILE A 1 201 ? 4.222 -3.943 -9.937 1.00 98.38 201 ILE A CA 1
ATOM 1637 C C . ILE A 1 201 ? 4.368 -5.378 -10.461 1.00 98.38 201 ILE A C 1
ATOM 1639 O O . ILE A 1 201 ? 4.186 -5.614 -11.653 1.00 98.38 201 ILE A O 1
ATOM 1643 N N . ASN A 1 202 ? 4.720 -6.333 -9.597 1.00 97.44 202 ASN A N 1
ATOM 1644 C CA . ASN A 1 202 ? 5.161 -7.666 -10.032 1.00 97.44 202 ASN A CA 1
ATOM 1645 C C . ASN A 1 202 ? 4.085 -8.754 -9.910 1.00 97.44 202 ASN A C 1
ATOM 1647 O O . ASN A 1 202 ? 4.190 -9.782 -10.583 1.00 97.44 202 ASN A O 1
ATOM 1651 N N . GLU A 1 203 ? 3.061 -8.524 -9.085 1.00 97.38 203 GLU A N 1
ATOM 1652 C CA . GLU A 1 203 ? 1.991 -9.484 -8.814 1.00 97.38 203 GLU A CA 1
ATOM 1653 C C . GLU A 1 203 ? 0.646 -8.945 -9.303 1.00 97.38 203 GLU A C 1
ATOM 1655 O O . GLU A 1 203 ? 0.284 -9.132 -10.464 1.00 97.38 203 GLU A O 1
ATOM 1660 N N . SER A 1 204 ? -0.087 -8.258 -8.426 1.00 98.19 204 SER A N 1
ATOM 1661 C CA . SER A 1 204 ? -1.384 -7.653 -8.710 1.00 98.19 204 SER A CA 1
ATOM 1662 C C . SER A 1 204 ? -1.734 -6.598 -7.663 1.00 98.19 204 SER A C 1
ATOM 1664 O O . SER A 1 204 ? -1.197 -6.589 -6.546 1.00 98.19 204 SER A O 1
ATOM 1666 N N . LEU A 1 205 ? -2.705 -5.741 -7.979 1.00 98.44 205 LEU A N 1
ATOM 1667 C CA . LEU A 1 205 ? -3.275 -4.823 -6.996 1.00 98.44 205 LEU A CA 1
ATOM 1668 C C . LEU A 1 205 ? -4.012 -5.579 -5.889 1.00 98.44 205 LEU A C 1
ATOM 1670 O O . LEU A 1 205 ? -4.016 -5.114 -4.754 1.00 98.44 205 LEU A O 1
ATOM 1674 N N . ASN A 1 206 ? -4.557 -6.764 -6.170 1.00 96.88 206 ASN A N 1
ATOM 1675 C CA . ASN A 1 206 ? -5.215 -7.589 -5.157 1.00 96.88 206 ASN A CA 1
ATOM 1676 C C . ASN A 1 206 ? -4.258 -7.994 -4.018 1.00 96.88 206 ASN A C 1
ATOM 1678 O O . ASN A 1 206 ? -4.674 -8.086 -2.873 1.00 96.88 206 ASN A O 1
ATOM 1682 N N . ILE A 1 207 ? -2.966 -8.182 -4.304 1.00 97.94 207 ILE A N 1
ATOM 1683 C CA . ILE A 1 207 ? -1.955 -8.470 -3.272 1.00 97.94 207 ILE A CA 1
ATOM 1684 C C . ILE A 1 207 ? -1.325 -7.185 -2.722 1.00 97.94 207 ILE A C 1
ATOM 1686 O O . ILE A 1 207 ? -1.103 -7.059 -1.519 1.00 97.94 207 ILE A O 1
ATOM 1690 N N . GLY A 1 208 ? -1.012 -6.223 -3.594 1.00 98.25 208 GLY A N 1
ATOM 1691 C CA . GLY A 1 208 ? -0.227 -5.045 -3.220 1.00 98.25 208 GLY A CA 1
ATOM 1692 C C . GLY A 1 208 ? -1.001 -3.904 -2.560 1.00 98.25 208 GLY A C 1
ATOM 1693 O O . GLY A 1 208 ? -0.361 -2.989 -2.032 1.00 98.25 208 GLY A O 1
ATOM 1694 N N . THR A 1 209 ? -2.339 -3.925 -2.585 1.00 98.75 209 THR A N 1
ATOM 1695 C CA . THR A 1 209 ? -3.181 -2.783 -2.181 1.00 98.75 209 THR A CA 1
ATOM 1696 C C . THR A 1 209 ? -4.152 -3.092 -1.052 1.00 98.75 209 THR A C 1
ATOM 1698 O O . THR A 1 209 ? -4.335 -4.234 -0.633 1.00 98.75 209 THR A O 1
ATOM 1701 N N . MET A 1 210 ? -4.811 -2.042 -0.570 1.00 98.75 210 MET A N 1
ATOM 1702 C CA . MET A 1 210 ? -5.863 -2.126 0.434 1.00 98.75 210 MET A CA 1
ATOM 1703 C C . MET A 1 210 ? -7.243 -2.443 -0.160 1.00 98.75 210 MET A C 1
ATOM 1705 O O . MET A 1 210 ? -8.186 -2.626 0.608 1.00 98.75 210 MET A O 1
ATOM 1709 N N . PHE A 1 211 ? -7.390 -2.575 -1.486 1.00 98.56 211 PHE A N 1
ATOM 1710 C CA . PHE A 1 211 ? -8.682 -2.879 -2.116 1.00 98.56 211 PHE A CA 1
ATOM 1711 C C . PHE A 1 211 ? -9.393 -4.126 -1.566 1.00 98.56 211 PHE A C 1
ATOM 1713 O O . PHE A 1 211 ? -10.602 -4.036 -1.341 1.00 98.56 211 PHE A O 1
ATOM 1720 N N . PRO A 1 212 ? -8.713 -5.256 -1.278 1.00 98.62 212 PRO A N 1
ATOM 1721 C CA . PRO A 1 212 ? -9.373 -6.397 -0.644 1.00 98.62 212 PRO A CA 1
ATOM 1722 C C . PRO A 1 212 ? -9.960 -6.026 0.721 1.00 98.62 212 PRO A C 1
ATOM 1724 O O . PRO A 1 212 ? -11.119 -6.313 1.000 1.00 98.62 212 PRO A O 1
ATOM 1727 N N . TYR A 1 213 ? -9.200 -5.299 1.545 1.00 98.88 213 TYR A N 1
ATOM 1728 C CA . TYR A 1 213 ? -9.669 -4.826 2.849 1.00 98.88 213 TYR A CA 1
ATOM 1729 C C . TYR A 1 213 ? -10.857 -3.871 2.715 1.00 98.88 213 TYR A C 1
ATOM 1731 O O . TYR A 1 213 ? -11.808 -3.978 3.482 1.00 98.88 213 TYR A O 1
ATOM 1739 N N . MET A 1 214 ? -10.839 -2.969 1.729 1.00 98.69 214 MET A N 1
ATOM 1740 C CA . MET A 1 214 ? -11.963 -2.071 1.441 1.00 98.69 214 MET A CA 1
ATOM 1741 C C . MET A 1 214 ? -13.215 -2.850 1.020 1.00 98.69 214 MET A C 1
ATOM 1743 O O . MET A 1 214 ? -14.317 -2.531 1.465 1.00 98.69 214 MET A O 1
ATOM 1747 N N . LYS A 1 215 ? -13.054 -3.893 0.196 1.00 98.44 215 LYS A N 1
ATOM 1748 C CA . LYS A 1 215 ? -14.152 -4.773 -0.223 1.00 98.44 215 LYS A CA 1
ATOM 1749 C C . LYS A 1 215 ? -14.776 -5.478 0.980 1.00 98.44 215 LYS A C 1
ATOM 1751 O O . LYS A 1 215 ? -15.979 -5.353 1.193 1.00 98.44 215 LYS A O 1
ATOM 1756 N N . HIS A 1 216 ? -13.961 -6.139 1.798 1.00 98.44 216 HIS A N 1
ATOM 1757 C CA . HIS A 1 216 ? -14.451 -6.832 2.986 1.00 98.44 216 HIS A CA 1
ATOM 1758 C C . HIS A 1 216 ? -15.037 -5.874 4.031 1.00 98.44 216 HIS A C 1
ATOM 1760 O O . HIS A 1 216 ? -16.011 -6.220 4.695 1.00 98.44 216 HIS A O 1
ATOM 1766 N N . ALA A 1 217 ? -14.499 -4.658 4.175 1.00 98.38 217 ALA A N 1
ATOM 1767 C CA . ALA A 1 217 ? -15.093 -3.638 5.037 1.00 98.38 217 ALA A CA 1
ATOM 1768 C C . ALA A 1 217 ? -16.523 -3.309 4.599 1.00 98.38 217 ALA A C 1
ATOM 1770 O O . ALA A 1 217 ? -17.436 -3.354 5.419 1.00 98.38 217 ALA A O 1
ATOM 1771 N N . LYS A 1 218 ? -16.730 -3.078 3.297 1.00 97.38 218 LYS A N 1
ATOM 1772 C CA . LYS A 1 218 ? -18.057 -2.828 2.726 1.00 97.38 218 LYS A CA 1
ATOM 1773 C C . LYS A 1 218 ? -19.007 -4.012 2.926 1.00 97.38 218 LYS A C 1
ATOM 1775 O O . LYS A 1 218 ? -20.153 -3.805 3.311 1.00 97.38 218 LYS A O 1
ATOM 1780 N N . GLU A 1 219 ? -18.538 -5.240 2.705 1.00 97.25 219 GLU A N 1
ATOM 1781 C CA . GLU A 1 219 ? -19.322 -6.468 2.932 1.00 97.25 219 GLU A CA 1
ATOM 1782 C C . GLU A 1 219 ? -19.741 -6.641 4.401 1.00 97.25 219 GLU A C 1
ATOM 1784 O O . GLU A 1 219 ? -20.808 -7.182 4.672 1.00 97.25 219 GLU A O 1
ATOM 1789 N N . ASN A 1 220 ? -18.940 -6.130 5.341 1.00 96.19 220 ASN A N 1
ATOM 1790 C CA . ASN A 1 220 ? -19.226 -6.145 6.778 1.00 96.19 220 ASN A CA 1
ATOM 1791 C C . ASN A 1 220 ? -19.802 -4.812 7.293 1.00 96.19 220 ASN A C 1
ATOM 1793 O O . ASN A 1 220 ? -19.799 -4.565 8.499 1.00 96.19 220 ASN A O 1
ATOM 1797 N N . ASN A 1 221 ? -20.298 -3.953 6.393 1.00 96.88 221 ASN A N 1
ATOM 1798 C CA . ASN A 1 221 ? -20.927 -2.669 6.712 1.00 96.88 221 ASN A CA 1
ATOM 1799 C C . ASN A 1 221 ? -20.063 -1.743 7.594 1.00 96.88 221 ASN A C 1
ATOM 1801 O O . ASN A 1 221 ? -20.568 -1.056 8.482 1.00 96.88 221 ASN A O 1
ATOM 1805 N N . LEU A 1 222 ? -18.750 -1.734 7.363 1.00 98.50 222 LEU A N 1
ATOM 1806 C CA . LEU A 1 222 ? -17.809 -0.834 8.020 1.00 98.50 222 LEU A CA 1
ATOM 1807 C C . LEU A 1 222 ? -17.473 0.351 7.114 1.00 98.50 222 LEU A C 1
ATOM 1809 O O . LEU A 1 222 ? -17.145 0.159 5.940 1.00 98.50 222 LEU A O 1
ATOM 1813 N N . SER A 1 223 ? -17.412 1.551 7.693 1.00 98.75 223 SER A N 1
ATOM 1814 C CA . SER A 1 223 ? -16.710 2.663 7.052 1.00 98.75 223 SER A CA 1
ATOM 1815 C C . SER A 1 223 ? -15.203 2.398 7.026 1.00 98.75 223 SER A C 1
ATOM 1817 O O . SER A 1 223 ? -14.686 1.590 7.800 1.00 98.75 223 SER A O 1
ATOM 1819 N N . VAL A 1 224 ? -14.457 3.098 6.174 1.00 98.88 224 VAL A N 1
ATOM 1820 C CA . VAL A 1 224 ? -13.009 2.898 6.026 1.00 98.88 224 VAL A CA 1
ATOM 1821 C C . VAL A 1 224 ? -12.258 4.214 6.160 1.00 98.88 224 VAL A C 1
ATOM 1823 O O . VAL A 1 224 ? -12.674 5.232 5.616 1.00 98.88 224 VAL A O 1
ATOM 1826 N N . LEU A 1 225 ? -11.117 4.167 6.846 1.00 98.94 225 LEU A N 1
ATOM 1827 C CA . LEU A 1 225 ? -10.121 5.229 6.919 1.00 98.94 225 LEU A CA 1
ATOM 1828 C C . LEU A 1 225 ? -8.739 4.666 6.557 1.00 98.94 225 LEU A C 1
ATOM 1830 O O . LEU A 1 225 ? -8.267 3.705 7.163 1.00 98.94 225 LEU A O 1
ATOM 1834 N N . ILE A 1 226 ? -8.076 5.288 5.587 1.00 98.88 226 ILE A N 1
ATOM 1835 C CA . ILE A 1 226 ? -6.735 4.937 5.109 1.00 98.88 226 ILE A CA 1
ATOM 1836 C C . ILE A 1 226 ? -5.779 6.088 5.425 1.00 98.88 226 ILE A C 1
ATOM 1838 O O . ILE A 1 226 ? -6.006 7.217 4.989 1.00 98.88 226 ILE A O 1
ATOM 1842 N N . LEU A 1 227 ? -4.709 5.798 6.170 1.00 98.69 227 LEU A N 1
ATOM 1843 C CA . LEU A 1 227 ? -3.720 6.793 6.609 1.00 98.69 227 LEU A CA 1
ATOM 1844 C C . LEU A 1 227 ? -2.559 6.948 5.612 1.00 98.69 227 LEU A C 1
ATOM 1846 O O . LEU A 1 227 ? -2.308 6.071 4.789 1.00 98.69 227 LEU A O 1
ATOM 1850 N N . ASN A 1 228 ? -1.783 8.027 5.768 1.00 98.12 228 ASN A N 1
ATOM 1851 C CA . ASN A 1 228 ? -0.526 8.270 5.052 1.00 98.12 228 ASN A CA 1
ATOM 1852 C C . ASN A 1 228 ? 0.614 8.624 6.026 1.00 98.12 228 ASN A C 1
ATOM 1854 O O . ASN A 1 228 ? 1.122 9.748 6.036 1.00 98.12 228 ASN A O 1
ATOM 1858 N N . PRO A 1 229 ? 1.067 7.666 6.855 1.00 97.44 229 PRO A N 1
ATOM 1859 C CA . PRO A 1 229 ? 2.103 7.916 7.857 1.00 97.44 229 PRO A CA 1
ATOM 1860 C C . PRO A 1 229 ? 3.494 8.203 7.262 1.00 97.44 229 PRO A C 1
ATOM 1862 O O . PRO A 1 229 ? 4.415 8.519 8.017 1.00 97.44 229 PRO A O 1
ATOM 1865 N N . ASN A 1 230 ? 3.670 8.070 5.940 1.00 96.94 230 ASN A N 1
ATOM 1866 C CA . ASN A 1 230 ? 4.963 8.208 5.264 1.00 96.94 230 ASN A CA 1
ATOM 1867 C C . ASN A 1 230 ? 5.206 9.608 4.698 1.00 96.94 230 ASN A C 1
ATOM 1869 O O . ASN A 1 230 ? 6.358 10.046 4.639 1.00 96.94 230 ASN A O 1
ATOM 1873 N N . GLN A 1 231 ? 4.155 10.326 4.298 1.00 95.81 231 GLN A N 1
ATOM 1874 C CA . GLN A 1 231 ? 4.279 11.703 3.828 1.00 95.81 231 GLN A CA 1
ATOM 1875 C C . GLN A 1 231 ? 4.358 12.641 5.032 1.00 95.81 231 GLN A C 1
ATOM 1877 O O . GLN A 1 231 ? 3.361 13.118 5.564 1.00 95.81 231 GLN A O 1
ATOM 1882 N N . THR A 1 232 ? 5.594 12.839 5.486 1.00 96.00 232 THR A N 1
ATOM 1883 C CA . THR A 1 232 ? 5.935 13.638 6.675 1.00 96.00 232 THR A CA 1
ATOM 1884 C C . THR A 1 232 ? 6.688 14.922 6.332 1.00 96.00 232 THR A C 1
ATOM 1886 O O . THR A 1 232 ? 7.047 15.707 7.216 1.00 96.00 232 THR A O 1
ATOM 1889 N N . THR A 1 233 ? 6.963 15.122 5.045 1.00 94.25 233 THR A N 1
ATOM 1890 C CA . THR A 1 233 ? 7.733 16.232 4.496 1.00 94.25 233 THR A CA 1
ATOM 1891 C C . THR A 1 233 ? 7.174 16.679 3.151 1.00 94.25 233 THR A C 1
ATOM 1893 O O . THR A 1 233 ? 6.586 15.864 2.445 1.00 94.25 233 THR A O 1
ATOM 1896 N N . TYR A 1 234 ? 7.451 17.928 2.789 1.00 92.31 234 TYR A N 1
ATOM 1897 C CA . TYR A 1 234 ? 7.194 18.528 1.480 1.00 92.31 234 TYR A CA 1
ATOM 1898 C C . TYR A 1 234 ? 8.436 19.255 0.949 1.00 92.31 234 TYR A C 1
ATOM 1900 O O . TYR A 1 234 ? 9.337 19.574 1.733 1.00 92.31 234 TYR A O 1
ATOM 1908 N N . TYR A 1 235 ? 8.509 19.507 -0.358 1.00 88.06 235 TYR A N 1
ATOM 1909 C CA . TYR A 1 235 ? 9.626 20.219 -0.989 1.00 88.06 235 TYR A CA 1
ATOM 1910 C C . TYR A 1 235 ? 9.447 21.742 -0.881 1.00 88.06 235 TYR A C 1
ATOM 1912 O O . TYR A 1 235 ? 8.344 22.257 -0.987 1.00 88.06 235 TYR A O 1
ATOM 1920 N N . VAL A 1 236 ? 10.529 22.475 -0.590 1.00 82.19 236 VAL A N 1
ATOM 1921 C CA . VAL A 1 236 ? 10.460 23.924 -0.284 1.00 82.19 236 VAL A CA 1
ATOM 1922 C C . VAL A 1 236 ? 10.421 24.801 -1.535 1.00 82.19 236 VAL A C 1
ATOM 1924 O O . VAL A 1 236 ? 9.897 25.905 -1.467 1.00 82.19 236 VAL A O 1
ATOM 1927 N N . ASN A 1 237 ? 10.975 24.311 -2.644 1.00 66.00 237 ASN A N 1
ATOM 1928 C CA . ASN A 1 237 ? 11.085 25.019 -3.915 1.00 66.00 237 ASN A CA 1
ATOM 1929 C C . ASN A 1 237 ? 10.712 24.023 -5.024 1.00 66.00 237 ASN A C 1
ATOM 1931 O O . ASN A 1 237 ? 11.600 23.348 -5.547 1.00 66.00 237 ASN A O 1
ATOM 1935 N N . ASP A 1 238 ? 9.420 23.880 -5.320 1.00 56.06 238 ASP A N 1
ATOM 1936 C CA . ASP A 1 238 ? 8.963 23.159 -6.521 1.00 56.06 238 ASP A CA 1
ATOM 1937 C C . ASP A 1 238 ? 9.074 24.030 -7.789 1.00 56.06 238 ASP A C 1
ATOM 1939 O O . ASP A 1 238 ? 8.796 23.554 -8.885 1.00 56.06 238 ASP A O 1
ATOM 1943 N N . ASP A 1 239 ? 9.552 25.277 -7.664 1.00 49.28 239 ASP A N 1
ATOM 1944 C CA . ASP A 1 239 ? 9.936 26.101 -8.809 1.00 49.28 239 ASP A CA 1
ATOM 1945 C C . ASP A 1 239 ? 11.093 25.420 -9.568 1.00 49.28 239 ASP A C 1
ATOM 1947 O O . ASP A 1 239 ? 12.170 25.189 -9.007 1.00 49.28 239 ASP A O 1
ATOM 1951 N N . ASP A 1 240 ? 10.846 25.126 -10.848 1.00 50.38 240 ASP A N 1
ATOM 1952 C CA . ASP A 1 240 ? 11.645 24.433 -11.882 1.00 50.38 240 ASP A CA 1
ATOM 1953 C C . ASP A 1 240 ? 13.165 24.750 -11.985 1.00 50.38 240 ASP A C 1
ATOM 1955 O O . ASP A 1 240 ? 13.874 24.201 -12.837 1.00 50.38 240 ASP A O 1
ATOM 1959 N N . GLU A 1 241 ? 13.726 25.623 -11.148 1.00 43.84 241 GLU A N 1
ATOM 1960 C CA . GLU A 1 241 ? 15.121 26.077 -11.224 1.00 43.84 241 GLU A CA 1
ATOM 1961 C C . GLU A 1 241 ? 16.147 25.126 -10.583 1.00 43.84 241 GLU A C 1
ATOM 1963 O O . GLU A 1 241 ? 17.348 25.308 -10.779 1.00 43.84 241 GLU A O 1
ATOM 1968 N N . ASN A 1 242 ? 15.715 24.077 -9.874 1.00 44.44 242 ASN A N 1
ATOM 1969 C CA . ASN A 1 242 ? 16.608 23.040 -9.333 1.00 44.44 242 ASN A CA 1
ATOM 1970 C C . ASN A 1 242 ? 16.531 21.718 -10.107 1.00 44.44 242 ASN A C 1
ATOM 1972 O O . ASN A 1 242 ? 16.670 20.642 -9.517 1.00 44.44 242 ASN A O 1
ATOM 1976 N N . ASN A 1 243 ? 16.364 21.785 -11.431 1.00 50.03 243 ASN A N 1
ATOM 1977 C CA . ASN A 1 243 ? 16.787 20.681 -12.286 1.00 50.03 243 ASN A CA 1
ATOM 1978 C C . ASN A 1 243 ? 18.230 20.333 -11.911 1.00 50.03 243 ASN A C 1
ATOM 1980 O O . ASN A 1 243 ? 19.115 21.197 -11.925 1.00 50.03 243 ASN A O 1
ATOM 1984 N N . ASN A 1 244 ? 18.472 19.080 -11.522 1.00 51.66 244 ASN A N 1
ATOM 1985 C CA . ASN A 1 244 ? 19.835 18.613 -11.338 1.00 51.66 244 ASN A CA 1
ATOM 1986 C C . ASN A 1 244 ? 20.561 18.932 -12.654 1.00 51.66 244 ASN A C 1
ATOM 1988 O O . ASN A 1 244 ? 20.052 18.555 -13.704 1.00 51.66 244 ASN A O 1
ATOM 1992 N N . PRO A 1 245 ? 21.717 19.614 -12.667 1.00 47.12 245 PRO A N 1
ATOM 1993 C CA . PRO A 1 245 ? 22.422 19.906 -13.918 1.00 47.12 245 PRO A CA 1
ATOM 1994 C C . PRO A 1 245 ? 22.811 18.638 -14.712 1.00 47.12 245 PRO A C 1
ATOM 1996 O O . PRO A 1 245 ? 23.286 18.757 -15.836 1.00 47.12 245 PRO A O 1
ATOM 1999 N N . ASN A 1 246 ? 22.601 17.446 -14.131 1.00 49.97 246 ASN A N 1
ATOM 2000 C CA . ASN A 1 246 ? 22.728 16.122 -14.747 1.00 49.97 246 ASN A CA 1
ATOM 2001 C C . ASN A 1 246 ? 21.397 15.483 -15.204 1.00 49.97 246 ASN A C 1
ATOM 2003 O O . ASN A 1 246 ? 21.413 14.334 -15.646 1.00 49.97 246 ASN A O 1
ATOM 2007 N N . ASP A 1 247 ? 20.248 16.149 -15.062 1.00 56.25 247 ASP A N 1
ATOM 2008 C CA . ASP A 1 247 ? 19.010 15.735 -15.729 1.00 56.25 247 ASP A CA 1
ATOM 2009 C C . ASP A 1 247 ? 19.148 16.133 -17.204 1.00 56.25 247 ASP A C 1
ATOM 2011 O O . ASP A 1 247 ? 18.718 17.190 -17.666 1.00 56.25 247 ASP A O 1
ATOM 2015 N N . ASP A 1 248 ? 19.906 15.297 -17.914 1.00 55.53 248 ASP A N 1
ATOM 2016 C CA . ASP A 1 248 ? 20.174 15.409 -19.337 1.00 55.53 248 ASP A CA 1
ATOM 2017 C C . ASP A 1 248 ? 18.866 15.538 -20.125 1.00 55.53 248 ASP A C 1
ATOM 2019 O O . ASP A 1 248 ? 17.879 14.852 -19.865 1.00 55.53 248 ASP A O 1
ATOM 2023 N N . LYS A 1 249 ? 18.898 16.368 -21.172 1.00 65.50 249 LYS A N 1
ATOM 2024 C CA . LYS A 1 249 ? 17.787 16.609 -22.114 1.00 65.50 249 LYS A CA 1
ATOM 2025 C C . LYS A 1 249 ? 17.320 15.353 -22.879 1.00 65.50 249 LYS A C 1
ATOM 2027 O O . LYS A 1 249 ? 16.414 15.459 -23.701 1.00 65.50 249 LYS A O 1
ATOM 2032 N N . ASP A 1 250 ? 17.952 14.200 -22.652 1.00 84.56 250 ASP A N 1
ATOM 2033 C CA . ASP A 1 250 ? 17.626 12.907 -23.251 1.00 84.56 250 ASP A CA 1
ATOM 2034 C C . ASP A 1 250 ? 17.014 11.952 -22.201 1.00 84.56 250 ASP A C 1
ATOM 2036 O O . ASP A 1 250 ? 17.737 11.435 -21.339 1.00 84.56 250 ASP A O 1
ATOM 2040 N N . PRO A 1 251 ? 15.701 11.658 -22.281 1.00 86.69 251 PRO A N 1
ATOM 2041 C CA . PRO A 1 251 ? 15.028 10.730 -21.377 1.00 86.69 251 PRO A CA 1
ATOM 2042 C C . PRO A 1 251 ? 15.710 9.362 -21.315 1.00 86.69 251 PRO A C 1
ATOM 2044 O O . PRO A 1 251 ? 15.844 8.783 -20.239 1.00 86.69 251 PRO A O 1
ATOM 2047 N N . GLN A 1 252 ? 16.199 8.838 -22.441 1.00 88.88 252 GLN A N 1
ATOM 2048 C CA . GLN A 1 252 ? 16.777 7.498 -22.462 1.00 88.88 252 GLN A CA 1
ATOM 2049 C C . GLN A 1 252 ? 18.022 7.400 -21.570 1.00 88.88 252 GLN A C 1
ATOM 2051 O O . GLN A 1 252 ? 18.106 6.501 -20.728 1.00 88.88 252 GLN A O 1
ATOM 2056 N N . SER A 1 253 ? 18.944 8.354 -21.681 1.00 87.44 253 SER A N 1
ATOM 2057 C CA . SER A 1 253 ? 20.105 8.465 -20.790 1.00 87.44 253 SER A CA 1
ATOM 2058 C C . SER A 1 253 ? 19.691 8.646 -19.324 1.00 87.44 253 SER A C 1
ATOM 2060 O O . SER A 1 253 ? 20.252 7.997 -18.433 1.00 87.44 253 SER A O 1
ATOM 2062 N N . PHE A 1 254 ? 18.649 9.445 -19.067 1.00 88.19 254 PHE A N 1
ATOM 2063 C CA . PHE A 1 254 ? 18.105 9.645 -17.725 1.00 88.19 254 PHE A CA 1
ATOM 2064 C C . PHE A 1 254 ? 17.614 8.336 -17.089 1.00 88.19 254 PHE A C 1
ATOM 2066 O O . PHE A 1 254 ? 17.945 8.074 -15.933 1.00 88.19 254 PHE A O 1
ATOM 2073 N N . TYR A 1 255 ? 16.873 7.483 -17.799 1.00 91.19 255 TYR A N 1
ATOM 2074 C CA . TYR A 1 255 ? 16.366 6.226 -17.227 1.00 91.19 255 TYR A CA 1
ATOM 2075 C C . TYR A 1 255 ? 17.405 5.107 -17.178 1.00 91.19 255 TYR A C 1
ATOM 2077 O O . TYR A 1 255 ? 17.332 4.257 -16.289 1.00 91.19 255 TYR A O 1
ATOM 2085 N N . LEU A 1 256 ? 18.363 5.085 -18.106 1.00 90.75 256 LEU A N 1
ATOM 2086 C CA . LEU A 1 256 ? 19.362 4.018 -18.198 1.00 90.75 256 LEU A CA 1
ATOM 2087 C C . LEU A 1 256 ? 20.594 4.236 -17.307 1.00 90.75 256 LEU A C 1
ATOM 2089 O O . LEU A 1 256 ? 21.448 3.349 -17.222 1.00 90.75 256 LEU A O 1
ATOM 2093 N N . THR A 1 257 ? 20.712 5.380 -16.629 1.00 84.75 257 THR A N 1
ATOM 2094 C CA . THR A 1 257 ? 21.811 5.596 -15.682 1.00 84.75 257 THR A CA 1
ATOM 2095 C C . THR A 1 257 ? 21.721 4.637 -14.492 1.00 84.75 257 THR A C 1
ATOM 2097 O O . THR A 1 257 ? 20.699 4.527 -13.813 1.00 84.75 257 THR A O 1
ATOM 2100 N N . THR A 1 258 ? 22.818 3.929 -14.226 1.00 78.50 258 THR A N 1
ATOM 2101 C CA . THR A 1 258 ? 22.973 3.046 -13.058 1.00 78.50 258 THR A CA 1
ATOM 2102 C C . THR A 1 258 ? 23.654 3.757 -11.887 1.00 78.50 258 THR A C 1
ATOM 2104 O O . THR A 1 258 ? 23.726 3.221 -10.778 1.00 78.50 258 THR A O 1
ATOM 2107 N N . THR A 1 259 ? 24.128 4.987 -12.106 1.00 79.19 259 THR A N 1
ATOM 2108 C CA . THR A 1 259 ? 24.702 5.832 -11.061 1.00 79.19 259 THR A CA 1
ATOM 2109 C C . THR A 1 259 ? 23.615 6.225 -10.070 1.00 79.19 259 THR A C 1
ATOM 2111 O O . THR A 1 259 ? 22.533 6.671 -10.449 1.00 79.19 259 THR A O 1
ATOM 2114 N N . ARG A 1 260 ? 23.907 6.092 -8.772 1.00 74.00 260 ARG A N 1
ATOM 2115 C CA . ARG A 1 260 ? 23.003 6.576 -7.725 1.00 74.00 260 ARG A CA 1
ATOM 2116 C C . ARG A 1 260 ? 22.897 8.094 -7.814 1.00 74.00 260 ARG A C 1
ATOM 2118 O O . ARG A 1 260 ? 23.883 8.791 -7.590 1.00 74.00 260 ARG A O 1
ATOM 2125 N N . VAL A 1 261 ? 21.696 8.584 -8.098 1.00 67.50 261 VAL A N 1
ATOM 2126 C CA . VAL A 1 261 ? 21.382 10.010 -8.044 1.00 67.50 261 VAL A CA 1
ATOM 2127 C C . VAL A 1 261 ? 20.685 10.293 -6.725 1.00 67.50 261 VAL A C 1
ATOM 2129 O O . VAL A 1 261 ? 19.670 9.676 -6.405 1.00 67.50 261 VAL A O 1
ATOM 2132 N N . TYR A 1 262 ? 21.275 11.190 -5.941 1.00 67.94 262 TYR A N 1
ATOM 2133 C CA . TYR A 1 262 ? 20.690 11.655 -4.692 1.00 67.94 262 TYR A CA 1
ATOM 2134 C C . TYR A 1 262 ? 19.716 12.792 -4.990 1.00 67.94 262 TYR A C 1
ATOM 2136 O O . TYR A 1 262 ? 20.043 13.711 -5.741 1.00 67.94 262 TYR A O 1
ATOM 2144 N N . ASP A 1 263 ? 18.524 12.712 -4.402 1.00 71.00 263 ASP A N 1
ATOM 2145 C CA . ASP A 1 263 ? 17.593 13.832 -4.381 1.00 71.00 263 ASP A CA 1
ATOM 2146 C C . ASP A 1 263 ? 18.145 14.897 -3.425 1.00 71.00 263 ASP A C 1
ATOM 2148 O O . ASP A 1 263 ? 18.147 14.714 -2.208 1.00 71.00 263 ASP A O 1
ATOM 2152 N N . ASN A 1 264 ? 18.674 15.978 -3.996 1.00 73.62 264 ASN A N 1
ATOM 2153 C CA . ASN A 1 264 ? 19.262 17.089 -3.249 1.00 73.62 264 ASN A CA 1
ATOM 2154 C C . ASN A 1 264 ? 18.243 18.203 -2.966 1.00 73.62 264 ASN A C 1
ATOM 2156 O O . ASN A 1 264 ? 18.624 19.264 -2.463 1.00 73.62 264 ASN A O 1
ATOM 2160 N N . ARG A 1 265 ? 16.960 18.002 -3.304 1.00 80.00 265 ARG A N 1
ATOM 2161 C CA . ARG A 1 265 ? 15.927 19.001 -3.034 1.00 80.00 265 ARG A CA 1
ATOM 2162 C C . ARG A 1 265 ? 15.761 19.188 -1.532 1.00 80.00 265 ARG A C 1
ATOM 2164 O O . ARG A 1 265 ? 15.813 18.252 -0.734 1.00 80.00 265 ARG A O 1
ATOM 2171 N N . THR A 1 266 ? 15.544 20.437 -1.142 1.00 87.56 266 THR A N 1
ATOM 2172 C CA . THR A 1 266 ? 15.328 20.778 0.263 1.00 87.56 266 THR A CA 1
ATOM 2173 C C . THR A 1 266 ? 13.900 20.422 0.656 1.00 87.56 266 THR A C 1
ATOM 2175 O O . THR A 1 266 ? 12.952 20.886 0.024 1.00 87.56 266 THR A O 1
ATOM 2178 N N . THR A 1 267 ? 13.745 19.641 1.726 1.00 91.25 267 THR A N 1
ATOM 2179 C CA . THR A 1 267 ? 12.436 19.281 2.286 1.00 91.25 267 THR A CA 1
ATOM 2180 C C . THR A 1 267 ? 12.177 19.962 3.630 1.00 91.25 267 THR A C 1
ATOM 2182 O O . THR A 1 267 ? 13.075 20.015 4.475 1.00 91.25 267 THR A O 1
ATOM 2185 N N . LYS A 1 268 ? 10.939 20.391 3.885 1.00 94.69 268 LYS A N 1
ATOM 2186 C CA . LYS A 1 268 ? 10.428 20.790 5.209 1.00 94.69 268 LYS A CA 1
ATOM 2187 C C . LYS A 1 268 ? 9.482 19.731 5.756 1.00 94.69 268 LYS A C 1
ATOM 2189 O O . LYS A 1 268 ? 8.916 18.952 5.004 1.00 94.69 268 LYS A O 1
ATOM 2194 N N . ARG A 1 269 ? 9.321 19.683 7.080 1.00 96.56 269 ARG A N 1
ATOM 2195 C CA . ARG A 1 269 ? 8.382 18.767 7.744 1.00 96.56 269 ARG A CA 1
ATOM 2196 C C . ARG A 1 269 ? 6.955 19.311 7.662 1.00 96.56 269 ARG A C 1
ATOM 2198 O O . ARG A 1 269 ? 6.758 20.509 7.840 1.00 96.56 269 ARG A O 1
ATOM 2205 N N . ILE A 1 270 ? 5.984 18.426 7.445 1.00 96.50 270 ILE A N 1
ATOM 2206 C CA . ILE A 1 270 ? 4.555 18.769 7.443 1.00 96.50 270 ILE A CA 1
ATOM 2207 C C . ILE A 1 270 ? 4.105 18.970 8.887 1.00 96.50 270 ILE A C 1
ATOM 2209 O O . ILE A 1 270 ? 4.281 18.087 9.730 1.00 96.50 270 ILE A O 1
ATOM 2213 N N . GLN A 1 271 ? 3.528 20.132 9.180 1.00 96.12 271 GLN A N 1
ATOM 2214 C CA . GLN A 1 271 ? 3.134 20.501 10.536 1.00 96.12 271 GLN A CA 1
ATOM 2215 C C . GLN A 1 271 ? 2.149 19.477 11.126 1.00 96.12 271 GLN A C 1
ATOM 2217 O O . GLN A 1 271 ? 1.221 19.023 10.455 1.00 96.12 271 GLN A O 1
ATOM 2222 N N . HIS A 1 272 ? 2.374 19.088 12.385 1.00 96.25 272 HIS A N 1
ATOM 22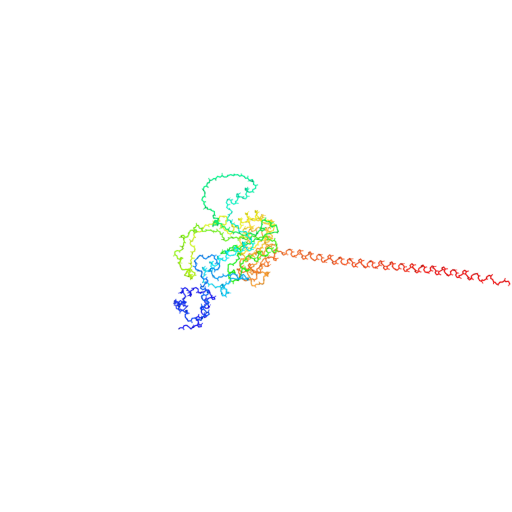23 C CA . HIS A 1 272 ? 1.629 18.047 13.114 1.00 96.25 272 HIS A CA 1
ATOM 2224 C C . HIS A 1 272 ? 1.734 16.622 12.545 1.00 96.25 272 HIS A C 1
ATOM 2226 O O . HIS A 1 272 ? 1.283 15.674 13.183 1.00 96.25 272 HIS A O 1
ATOM 2232 N N . ASN A 1 273 ? 2.367 16.450 11.388 1.00 97.50 273 ASN A N 1
ATOM 2233 C CA . ASN A 1 273 ? 2.553 15.177 10.703 1.00 97.50 273 ASN A CA 1
ATOM 2234 C C . ASN A 1 273 ? 4.047 14.928 10.445 1.00 97.50 273 ASN A C 1
ATOM 2236 O O . ASN A 1 273 ? 4.423 14.245 9.500 1.00 97.50 273 ASN A O 1
ATOM 2240 N N . GLU A 1 274 ? 4.933 15.475 11.288 1.00 97.31 274 GLU A N 1
ATOM 2241 C CA . GLU A 1 274 ? 6.382 15.451 11.047 1.00 97.31 274 GLU A CA 1
ATOM 2242 C C . GLU A 1 274 ? 6.982 14.037 11.150 1.00 97.31 274 GLU A C 1
ATOM 2244 O O . GLU A 1 274 ? 8.105 13.797 10.698 1.00 97.31 274 GLU A O 1
ATOM 2249 N N . THR A 1 275 ? 6.252 13.106 11.768 1.00 97.50 275 THR A N 1
ATOM 2250 C CA . THR A 1 275 ? 6.598 11.687 11.908 1.00 97.50 275 THR A CA 1
ATOM 2251 C C . THR A 1 275 ? 5.342 10.827 11.773 1.00 97.50 275 THR A C 1
ATOM 2253 O O . THR A 1 275 ? 4.236 11.304 12.031 1.00 97.50 275 THR A O 1
ATOM 2256 N N . SER A 1 276 ? 5.504 9.536 11.466 1.00 97.06 276 SER A N 1
ATOM 2257 C CA . SER A 1 276 ? 4.399 8.561 11.432 1.00 97.06 276 SER A CA 1
ATOM 2258 C C . SER A 1 276 ? 3.589 8.538 12.736 1.00 97.06 276 SER A C 1
ATOM 2260 O O . SER A 1 276 ? 2.361 8.511 12.720 1.00 97.06 276 SER A O 1
ATOM 2262 N N . ARG A 1 277 ? 4.286 8.616 13.875 1.00 97.88 277 ARG A N 1
ATOM 2263 C CA . ARG A 1 277 ? 3.707 8.697 15.222 1.00 97.88 277 ARG A CA 1
ATOM 2264 C C . ARG A 1 277 ? 2.887 9.965 15.444 1.00 97.88 277 ARG A C 1
ATOM 2266 O O . ARG A 1 277 ? 1.832 9.902 16.059 1.00 97.88 277 ARG A O 1
ATOM 2273 N N . LYS A 1 278 ? 3.343 11.118 14.955 1.00 98.25 278 LYS A N 1
ATOM 2274 C CA . LYS A 1 278 ? 2.565 12.359 15.060 1.00 98.25 278 LYS A CA 1
ATOM 2275 C C . LYS A 1 278 ? 1.368 12.367 14.111 1.00 98.25 278 LYS A C 1
ATOM 2277 O O . LYS A 1 278 ? 0.288 12.762 14.531 1.00 98.25 278 LYS A O 1
ATOM 2282 N N . HIS A 1 279 ? 1.537 11.842 12.896 1.00 98.50 279 HIS A N 1
ATOM 2283 C CA . HIS A 1 279 ? 0.453 11.690 11.927 1.00 98.50 279 HIS A CA 1
ATOM 2284 C C . HIS A 1 279 ? -0.713 10.879 12.502 1.00 98.50 279 HIS A C 1
ATOM 2286 O O . HIS A 1 279 ? -1.851 11.336 12.471 1.00 98.50 279 HIS A O 1
ATOM 2292 N N . ILE A 1 280 ? -0.446 9.710 13.099 1.00 98.44 280 ILE A N 1
ATOM 2293 C CA . ILE A 1 280 ? -1.522 8.885 13.666 1.00 98.44 280 ILE A CA 1
ATOM 2294 C C . ILE A 1 280 ? -2.237 9.567 14.842 1.00 98.44 280 ILE A C 1
ATOM 2296 O O . ILE A 1 280 ? -3.455 9.444 14.950 1.00 98.44 280 ILE A O 1
ATOM 2300 N N . LEU A 1 281 ? -1.523 10.324 15.687 1.00 98.62 281 LEU A N 1
ATOM 2301 C CA . LEU A 1 281 ? -2.161 11.110 16.749 1.00 98.62 281 LEU A CA 1
ATOM 2302 C C . LEU A 1 281 ? -3.027 12.229 16.171 1.00 98.62 281 LEU A C 1
ATOM 2304 O O . LEU A 1 281 ? -4.164 12.392 16.600 1.00 98.62 281 LEU A O 1
ATOM 2308 N N . TYR A 1 282 ? -2.524 12.957 15.171 1.00 98.50 282 TYR A N 1
ATOM 2309 C CA . TYR A 1 282 ? -3.273 14.033 14.529 1.00 98.50 282 TYR A CA 1
ATOM 2310 C C . TYR A 1 282 ? -4.554 13.515 13.869 1.00 98.50 282 TYR A C 1
ATOM 2312 O O . TYR A 1 282 ? -5.624 14.083 14.086 1.00 98.50 282 TYR A O 1
ATOM 2320 N N . VAL A 1 283 ? -4.463 12.412 13.118 1.00 98.62 283 VAL A N 1
ATOM 2321 C CA . VAL A 1 283 ? -5.619 11.748 12.499 1.00 98.62 283 VAL A CA 1
ATOM 2322 C C . VAL A 1 283 ? -6.597 11.262 13.566 1.00 98.62 283 VAL A C 1
ATOM 2324 O O . VAL A 1 283 ? -7.802 11.458 13.432 1.00 98.62 283 VAL A O 1
ATOM 2327 N N . TYR A 1 284 ? -6.113 10.654 14.648 1.00 98.62 284 TYR A N 1
ATOM 2328 C CA . TYR A 1 284 ? -7.002 10.199 15.709 1.00 98.62 284 TYR A CA 1
ATOM 2329 C C . TYR A 1 284 ? -7.761 11.360 16.361 1.00 98.62 284 TYR A C 1
ATOM 2331 O O . TYR A 1 284 ? -8.990 11.319 16.427 1.00 98.62 284 TYR A O 1
ATOM 2339 N N . ASP A 1 285 ? -7.045 12.405 16.773 1.00 98.12 285 ASP A N 1
ATOM 2340 C CA . ASP A 1 285 ? -7.619 13.536 17.501 1.00 98.12 285 ASP A CA 1
ATOM 2341 C C . ASP A 1 285 ? -8.550 14.386 16.626 1.00 98.12 285 ASP A C 1
ATOM 2343 O O . ASP A 1 285 ? -9.587 14.822 17.105 1.00 98.12 285 ASP A O 1
ATOM 2347 N N . ASN A 1 286 ? -8.217 14.607 15.349 1.00 97.56 286 ASN A N 1
ATOM 2348 C CA . ASN A 1 286 ? -8.937 15.568 14.497 1.00 97.56 286 ASN A CA 1
ATOM 2349 C C . ASN A 1 286 ? -9.871 14.915 13.470 1.00 97.56 286 ASN A C 1
ATOM 2351 O O . ASN A 1 286 ? -10.688 15.607 12.871 1.00 97.56 286 ASN A O 1
ATOM 2355 N N . ILE A 1 287 ? -9.751 13.605 13.228 1.00 98.12 287 ILE A N 1
ATOM 2356 C CA . ILE A 1 287 ? -10.564 12.883 12.235 1.00 98.12 287 ILE A CA 1
ATOM 2357 C C . ILE A 1 287 ? -11.395 11.796 12.912 1.00 98.12 287 ILE A C 1
ATOM 2359 O O . ILE A 1 287 ? -12.615 11.770 12.769 1.00 98.12 287 ILE A O 1
ATOM 2363 N N . ILE A 1 288 ? -10.771 10.897 13.676 1.00 98.25 288 ILE A N 1
ATOM 2364 C CA . ILE A 1 288 ? -11.497 9.767 14.278 1.00 98.25 288 ILE A CA 1
ATOM 2365 C C . ILE A 1 288 ? -12.423 10.244 15.405 1.00 98.25 288 ILE A C 1
ATOM 2367 O O . ILE A 1 288 ? -13.573 9.807 15.469 1.00 98.25 288 ILE A O 1
ATOM 2371 N N . GLN A 1 289 ? -11.952 11.121 16.294 1.00 96.81 289 GLN A N 1
ATOM 2372 C CA . GLN A 1 289 ? -12.787 11.636 17.386 1.00 96.81 289 GLN A CA 1
ATOM 2373 C C . GLN A 1 289 ? -13.909 12.550 16.877 1.00 96.81 289 GLN A C 1
ATOM 2375 O O . GLN A 1 289 ? -15.054 12.393 17.290 1.00 96.81 289 GLN A O 1
ATOM 2380 N N . GLU A 1 290 ? -13.597 13.444 15.940 1.00 95.62 290 GLU A N 1
ATOM 2381 C CA . GLU A 1 290 ? -14.525 14.492 15.498 1.00 95.62 290 GLU A CA 1
ATOM 2382 C C . GLU A 1 290 ? -15.514 14.033 14.417 1.00 95.62 290 GLU A C 1
ATOM 2384 O O . GLU A 1 290 ? -16.622 14.565 14.300 1.00 95.62 290 GLU A O 1
ATOM 2389 N N . HIS A 1 291 ? -15.122 13.072 13.575 1.00 97.19 291 HIS A N 1
ATOM 2390 C CA . HIS A 1 291 ? -15.846 12.788 12.334 1.00 97.19 291 HIS A CA 1
ATOM 2391 C C . HIS A 1 291 ? -16.256 11.325 12.158 1.00 97.19 291 HIS A C 1
ATOM 2393 O O . HIS A 1 291 ? -17.274 11.080 11.517 1.00 97.19 291 HIS A O 1
ATOM 2399 N N . CYS A 1 292 ? -15.544 10.358 12.744 1.00 98.00 292 CYS A N 1
ATOM 2400 C CA . CYS A 1 292 ? -15.918 8.946 12.621 1.00 98.00 292 CYS A CA 1
ATOM 2401 C C . CYS A 1 292 ? -17.133 8.619 13.497 1.00 98.00 292 CYS A C 1
ATOM 2403 O O . CYS A 1 292 ? -17.032 8.688 14.726 1.00 98.00 292 CYS A O 1
ATOM 2405 N N . LYS A 1 293 ? -18.245 8.179 12.895 1.00 97.25 293 LYS A N 1
ATOM 2406 C CA . LYS A 1 293 ? -19.442 7.743 13.644 1.00 97.25 293 LYS A CA 1
ATOM 2407 C C . LYS A 1 293 ? -19.418 6.286 14.094 1.00 97.25 293 LYS A C 1
ATOM 2409 O O . LYS A 1 293 ? -20.177 5.929 14.989 1.00 97.25 293 LYS A O 1
ATOM 2414 N N . GLY A 1 294 ? -18.507 5.473 13.560 1.00 96.12 294 GLY A N 1
ATOM 2415 C CA . GLY A 1 294 ? -18.419 4.051 13.883 1.00 96.12 294 GLY A CA 1
ATOM 2416 C C . GLY A 1 294 ? -18.178 3.807 15.374 1.00 96.12 294 GLY A C 1
ATOM 2417 O O . GLY A 1 294 ? -17.135 4.182 15.914 1.00 96.12 294 GLY A O 1
ATOM 2418 N N . ASN A 1 295 ? -19.112 3.152 16.057 1.00 94.12 295 ASN A N 1
ATOM 2419 C CA . ASN A 1 295 ? -18.994 2.851 17.487 1.00 94.12 295 ASN A CA 1
ATOM 2420 C C . ASN A 1 295 ? -17.947 1.754 17.780 1.00 94.12 295 ASN A C 1
ATOM 2422 O O . ASN A 1 295 ? -17.418 1.697 18.889 1.00 94.12 295 ASN A O 1
ATOM 2426 N N . LYS A 1 296 ? -17.578 0.956 16.771 1.00 97.56 296 LYS A N 1
ATOM 2427 C CA . LYS A 1 296 ? -16.509 -0.053 16.811 1.00 97.56 296 LYS A CA 1
ATOM 2428 C C . LYS A 1 296 ? -15.356 0.322 15.884 1.00 97.56 296 LYS A C 1
ATOM 2430 O O . LYS A 1 296 ? -15.578 0.611 14.714 1.00 97.56 296 LYS A O 1
ATOM 2435 N N . LEU A 1 297 ? -14.120 0.285 16.373 1.00 98.62 297 LEU A N 1
ATOM 2436 C CA . LEU A 1 297 ? -12.918 0.499 15.564 1.00 98.62 297 LEU A CA 1
ATOM 2437 C C . LEU A 1 297 ? -12.155 -0.812 15.383 1.00 98.62 297 LEU A C 1
ATOM 2439 O O . LEU A 1 297 ? -11.833 -1.496 16.357 1.00 98.62 297 LEU A O 1
ATOM 2443 N N . TYR A 1 298 ? -11.824 -1.118 14.135 1.00 98.75 298 TYR A N 1
ATOM 2444 C CA . TYR A 1 298 ? -10.976 -2.232 13.733 1.00 98.75 298 TYR A CA 1
ATOM 2445 C C . TYR A 1 298 ? -9.725 -1.661 13.083 1.00 98.75 298 TYR A C 1
ATOM 2447 O O . TYR A 1 298 ? -9.836 -0.782 12.232 1.00 98.75 298 TYR A O 1
ATOM 2455 N N . ILE A 1 299 ? -8.536 -2.116 13.472 1.00 98.88 299 ILE A N 1
ATOM 2456 C CA . ILE A 1 299 ? -7.285 -1.550 12.947 1.00 98.88 299 ILE A CA 1
ATOM 2457 C C . ILE A 1 299 ? -6.424 -2.645 12.336 1.00 98.88 299 ILE A C 1
ATOM 2459 O O . ILE A 1 299 ? -6.154 -3.652 12.988 1.00 98.88 299 ILE A O 1
ATOM 2463 N N . VAL A 1 300 ? -5.948 -2.423 11.110 1.00 98.94 300 VAL A N 1
ATOM 2464 C CA . VAL A 1 300 ? -4.927 -3.256 10.464 1.00 98.94 300 VAL A CA 1
ATOM 2465 C C . VAL A 1 300 ? -3.651 -2.440 10.315 1.00 98.94 300 VAL A C 1
ATOM 2467 O O . VAL A 1 300 ? -3.668 -1.362 9.720 1.00 98.94 300 VAL A O 1
ATOM 2470 N N . ALA A 1 301 ? -2.546 -2.947 10.860 1.00 98.75 301 ALA A N 1
ATOM 2471 C CA . ALA A 1 301 ? -1.262 -2.257 10.885 1.00 98.75 301 ALA A CA 1
ATOM 2472 C C . ALA A 1 301 ? -0.137 -3.131 10.317 1.00 98.75 301 ALA A C 1
ATOM 2474 O O . ALA A 1 301 ? 0.257 -4.135 10.918 1.00 98.75 301 ALA A O 1
ATOM 2475 N N . HIS A 1 302 ? 0.408 -2.712 9.176 1.00 98.38 302 HIS A N 1
ATOM 2476 C CA . HIS A 1 302 ? 1.475 -3.420 8.473 1.00 98.38 302 HIS A CA 1
ATOM 2477 C C . HIS A 1 302 ? 2.862 -2.883 8.828 1.00 98.38 302 HIS A C 1
ATOM 2479 O O . HIS A 1 302 ? 3.052 -1.668 8.872 1.00 98.38 302 HIS A O 1
ATOM 2485 N N . SER A 1 303 ? 3.863 -3.757 8.986 1.00 96.81 303 SER A N 1
ATOM 2486 C CA . SER A 1 303 ? 5.277 -3.355 9.102 1.00 96.81 303 SER A CA 1
ATOM 2487 C C . SER A 1 303 ? 5.486 -2.248 10.163 1.00 96.81 303 SER A C 1
ATOM 2489 O O . SER A 1 303 ? 5.023 -2.374 11.299 1.00 96.81 303 SER A O 1
ATOM 2491 N N . ALA A 1 304 ? 6.134 -1.132 9.824 1.00 96.75 304 ALA A N 1
ATOM 2492 C CA . ALA A 1 304 ? 6.309 0.020 10.717 1.00 96.75 304 ALA A CA 1
ATOM 2493 C C . ALA A 1 304 ? 4.995 0.691 11.184 1.00 96.75 304 ALA A C 1
ATOM 2495 O O . ALA A 1 304 ? 5.001 1.414 12.180 1.00 96.75 304 ALA A O 1
ATOM 2496 N N . GLY A 1 305 ? 3.862 0.439 10.521 1.00 98.00 305 GLY A N 1
ATOM 2497 C CA . GLY A 1 305 ? 2.540 0.864 10.986 1.00 98.00 305 GLY A CA 1
ATOM 2498 C C . GLY A 1 305 ? 2.178 0.278 12.355 1.00 98.00 305 GLY A C 1
ATOM 2499 O O . GLY A 1 305 ? 1.437 0.904 13.112 1.00 98.00 305 GLY A O 1
ATOM 2500 N N . GLY A 1 306 ? 2.758 -0.876 12.717 1.00 97.88 306 GLY A N 1
ATOM 2501 C CA . GLY A 1 306 ? 2.634 -1.457 14.056 1.00 97.88 306 GLY A CA 1
ATOM 2502 C C . GLY A 1 306 ? 3.190 -0.548 15.155 1.00 97.88 306 GLY A C 1
ATOM 2503 O O . GLY A 1 306 ? 2.544 -0.373 16.185 1.00 97.88 306 GLY A O 1
ATOM 2504 N N . ASP A 1 307 ? 4.331 0.106 14.920 1.00 96.56 307 ASP A N 1
ATOM 2505 C CA . ASP A 1 307 ? 4.926 1.062 15.863 1.00 96.56 307 ASP A CA 1
ATOM 2506 C C . ASP A 1 307 ? 4.044 2.305 16.032 1.00 96.56 307 ASP A C 1
ATOM 2508 O O . ASP A 1 307 ? 3.804 2.749 17.157 1.00 96.56 307 ASP A O 1
ATOM 2512 N N . ALA A 1 308 ? 3.505 2.828 14.926 1.00 97.69 308 ALA A N 1
ATOM 2513 C CA . ALA A 1 308 ? 2.567 3.946 14.964 1.00 97.69 308 ALA A CA 1
ATOM 2514 C C . ALA A 1 308 ? 1.314 3.589 15.780 1.00 97.69 308 ALA A C 1
ATOM 2516 O O . ALA A 1 308 ? 0.910 4.356 16.655 1.00 97.69 308 ALA A O 1
ATOM 2517 N N . LEU A 1 309 ? 0.745 2.398 15.566 1.00 98.50 309 LEU A N 1
ATOM 2518 C CA . LEU A 1 309 ? -0.397 1.918 16.342 1.00 98.50 309 LEU A CA 1
ATOM 2519 C C . LEU A 1 309 ? -0.060 1.753 17.829 1.00 98.50 309 LEU A C 1
ATOM 2521 O O . LEU A 1 309 ? -0.822 2.210 18.675 1.00 98.50 309 LEU A O 1
ATOM 2525 N N . MET A 1 310 ? 1.089 1.164 18.170 1.00 98.00 310 MET A N 1
ATOM 2526 C CA . MET A 1 310 ? 1.515 1.062 19.571 1.00 98.00 310 MET A CA 1
ATOM 2527 C C . MET A 1 310 ? 1.665 2.437 20.225 1.00 98.00 310 MET A C 1
ATOM 2529 O O . MET A 1 310 ? 1.345 2.596 21.401 1.00 98.00 310 MET A O 1
ATOM 2533 N N . TYR A 1 311 ? 2.124 3.441 19.478 1.00 97.56 311 TYR A N 1
ATOM 2534 C CA . TYR A 1 311 ? 2.191 4.811 19.971 1.00 97.56 311 TYR A CA 1
ATOM 2535 C C . TYR A 1 311 ? 0.794 5.392 20.237 1.00 97.56 311 TYR A C 1
ATOM 2537 O O . TYR A 1 311 ? 0.555 5.930 21.315 1.00 97.56 311 TYR A O 1
ATOM 2545 N N . LEU A 1 312 ? -0.159 5.196 19.321 1.00 98.50 312 LEU A N 1
ATOM 2546 C CA . LEU A 1 312 ? -1.552 5.600 19.521 1.00 98.50 312 LEU A CA 1
ATOM 2547 C C . LEU A 1 312 ? -2.185 4.914 20.748 1.00 98.50 312 LEU A C 1
ATOM 2549 O O . LEU A 1 312 ? -2.819 5.584 21.564 1.00 98.50 312 LEU A O 1
ATOM 2553 N N . LEU A 1 313 ? -1.981 3.601 20.910 1.00 98.06 313 LEU A N 1
ATOM 2554 C CA . LEU A 1 313 ? -2.485 2.838 22.060 1.00 98.06 313 LEU A CA 1
ATOM 2555 C C . LEU A 1 313 ? -2.006 3.424 23.392 1.00 98.06 313 LEU A C 1
ATOM 2557 O O . LEU A 1 313 ? -2.789 3.462 24.336 1.00 98.06 313 LEU A O 1
ATOM 2561 N N . ARG A 1 314 ? -0.751 3.885 23.464 1.00 97.06 314 ARG A N 1
ATOM 2562 C CA . ARG A 1 314 ? -0.126 4.457 24.671 1.00 97.06 314 ARG A CA 1
ATOM 2563 C C . ARG A 1 314 ? -0.577 5.885 24.957 1.00 97.06 314 ARG A C 1
ATOM 2565 O O . ARG A 1 314 ? -0.843 6.226 26.102 1.00 97.06 314 ARG A O 1
ATOM 2572 N N . GLU A 1 315 ? -0.679 6.709 23.923 1.00 97.75 315 GLU A N 1
ATOM 2573 C CA . GLU A 1 315 ? -0.962 8.142 24.063 1.00 97.75 315 GLU A CA 1
ATOM 2574 C C . GLU A 1 315 ? -2.462 8.455 24.166 1.00 97.75 315 GLU A C 1
ATOM 2576 O O . GLU A 1 315 ? -2.841 9.536 24.618 1.00 97.75 315 GLU A O 1
ATOM 2581 N N . ARG A 1 316 ? -3.338 7.544 23.720 1.00 97.69 316 ARG A N 1
ATOM 2582 C CA . ARG A 1 316 ? -4.799 7.749 23.675 1.00 97.69 316 ARG A CA 1
ATOM 2583 C C . ARG A 1 316 ? -5.593 6.606 24.301 1.00 97.69 316 ARG A C 1
ATOM 2585 O O . ARG A 1 316 ? -6.773 6.457 23.998 1.00 97.69 316 ARG A O 1
ATOM 2592 N N . THR A 1 317 ? -4.981 5.826 25.198 1.00 94.56 317 THR A N 1
ATOM 2593 C CA . THR A 1 317 ? -5.569 4.605 25.784 1.00 94.56 317 THR A CA 1
ATOM 2594 C C . THR A 1 317 ? -7.024 4.795 26.212 1.00 94.56 317 THR A C 1
ATOM 2596 O O . THR A 1 317 ? -7.897 4.055 25.765 1.00 94.56 317 THR A O 1
ATOM 2599 N N . GLN A 1 318 ? -7.306 5.814 27.029 1.00 91.38 318 GLN A N 1
ATOM 2600 C CA . GLN A 1 318 ? -8.624 5.977 27.640 1.00 91.38 318 GLN A CA 1
ATOM 2601 C C . GLN A 1 318 ? -9.729 6.271 26.617 1.00 91.38 318 GLN A C 1
ATOM 2603 O O . GLN A 1 318 ? -10.787 5.648 26.674 1.00 91.38 318 GLN A O 1
ATOM 2608 N N . SER A 1 319 ? -9.503 7.201 25.683 1.00 94.56 319 SER A N 1
ATOM 2609 C CA . SER A 1 319 ? -10.517 7.535 24.675 1.00 94.56 319 SER A CA 1
ATOM 2610 C C . SER A 1 319 ? -10.624 6.446 23.611 1.00 94.56 319 SER A C 1
ATOM 2612 O O . SER A 1 319 ? -11.727 6.121 23.176 1.00 94.56 319 SER A O 1
ATOM 2614 N N . LEU A 1 320 ? -9.508 5.819 23.239 1.00 96.75 320 LEU A N 1
ATOM 2615 C CA . LEU A 1 320 ? -9.471 4.840 22.156 1.00 96.75 320 LEU A CA 1
ATOM 2616 C C . LEU A 1 320 ? -10.169 3.541 22.542 1.00 96.75 320 LEU A C 1
ATOM 2618 O O . LEU A 1 320 ? -10.952 3.003 21.762 1.00 96.75 320 LEU A O 1
ATOM 2622 N N . PHE A 1 321 ? -9.924 3.050 23.757 1.00 96.06 321 PHE A N 1
ATOM 2623 C CA . PHE A 1 321 ? -10.414 1.742 24.200 1.00 96.06 321 PHE A CA 1
ATOM 2624 C C . PHE A 1 321 ? -11.930 1.723 24.411 1.00 96.06 321 PHE A C 1
ATOM 2626 O O . PHE A 1 321 ? -12.513 0.650 24.505 1.00 96.06 321 PHE A O 1
ATOM 2633 N N . SER A 1 322 ? -12.582 2.890 24.431 1.00 94.62 322 SER A N 1
ATOM 2634 C CA . SER A 1 322 ? -14.044 2.975 24.440 1.00 94.62 322 SER A CA 1
ATOM 2635 C C . SER A 1 322 ? -14.688 2.467 23.141 1.00 94.62 322 SER A C 1
ATOM 2637 O O . SER A 1 322 ? -15.831 2.020 23.170 1.00 94.62 322 SER A O 1
ATOM 2639 N N . ARG A 1 323 ? -13.961 2.519 22.013 1.00 96.44 323 ARG A N 1
ATOM 2640 C CA . ARG A 1 323 ? -14.447 2.114 20.680 1.00 96.44 323 ARG A CA 1
ATOM 2641 C C . ARG A 1 323 ? -13.598 1.013 20.038 1.00 96.44 323 ARG A C 1
ATOM 2643 O O . ARG A 1 323 ? -14.076 0.298 19.160 1.00 96.44 323 ARG A O 1
ATOM 2650 N N . LEU A 1 324 ? -12.331 0.861 20.430 1.00 98.12 324 LEU A N 1
ATOM 2651 C CA . LEU A 1 324 ? -11.412 -0.107 19.828 1.00 98.12 324 LEU A CA 1
ATOM 2652 C C . LEU A 1 324 ? -11.847 -1.550 20.107 1.00 98.12 324 LEU A C 1
ATOM 2654 O O . LEU A 1 324 ? -11.863 -2.001 21.247 1.00 98.12 324 LEU A O 1
ATOM 2658 N N . THR A 1 325 ? -12.173 -2.276 19.039 1.00 97.62 325 THR A N 1
ATOM 2659 C CA . THR A 1 325 ? -12.722 -3.634 19.104 1.00 97.62 325 THR A CA 1
ATOM 2660 C C . THR A 1 325 ? -11.661 -4.691 18.843 1.00 97.62 325 THR A C 1
ATOM 2662 O O . THR A 1 325 ? -11.572 -5.662 19.588 1.00 97.62 325 THR A O 1
ATOM 2665 N N . SER A 1 326 ? -10.850 -4.542 17.794 1.00 97.75 326 SER A N 1
ATOM 2666 C CA . SER A 1 326 ? -9.807 -5.519 17.457 1.00 97.75 326 SER A CA 1
ATOM 2667 C C . SER A 1 326 ? -8.682 -4.903 16.633 1.00 97.75 326 SER A C 1
ATOM 2669 O O . SER A 1 326 ? -8.876 -3.921 15.914 1.00 97.75 326 SER A O 1
ATOM 2671 N N . VAL A 1 327 ? -7.500 -5.505 16.739 1.00 98.50 327 VAL A N 1
ATOM 2672 C CA . VAL A 1 327 ? -6.292 -5.107 16.016 1.00 98.50 327 VAL A CA 1
ATOM 2673 C C . VAL A 1 327 ? -5.695 -6.317 15.308 1.00 98.50 327 VAL A C 1
ATOM 2675 O O . VAL A 1 327 ? -5.503 -7.368 15.917 1.00 98.50 327 VAL A O 1
ATOM 2678 N N . ALA A 1 328 ? -5.354 -6.154 14.035 1.00 98.69 328 ALA A N 1
ATOM 2679 C CA . ALA A 1 328 ? -4.546 -7.103 13.291 1.00 98.69 328 ALA A CA 1
ATOM 2680 C C . ALA A 1 328 ? -3.224 -6.458 12.873 1.00 98.69 328 ALA A C 1
ATOM 2682 O O . ALA A 1 328 ? -3.184 -5.415 12.222 1.00 98.69 328 ALA A O 1
ATOM 2683 N N . PHE A 1 329 ? -2.126 -7.102 13.233 1.00 98.75 329 PHE A N 1
ATOM 2684 C CA . PHE A 1 329 ? -0.796 -6.770 12.755 1.00 98.75 329 PHE A CA 1
ATOM 2685 C C . PHE A 1 329 ? -0.441 -7.663 11.571 1.00 98.75 329 PHE A C 1
ATOM 2687 O O . PHE A 1 329 ? -0.678 -8.869 11.623 1.00 98.75 329 PHE A O 1
ATOM 2694 N N . THR A 1 330 ? 0.176 -7.101 10.534 1.00 98.25 330 THR A N 1
ATOM 2695 C CA . THR A 1 330 ? 0.669 -7.868 9.381 1.00 98.25 330 THR A CA 1
ATOM 2696 C C . THR A 1 330 ? 2.174 -7.660 9.249 1.00 98.25 330 THR A C 1
ATOM 2698 O O . THR A 1 330 ? 2.653 -6.578 8.909 1.00 98.25 330 THR A O 1
ATOM 2701 N N . ASP A 1 331 ? 2.925 -8.684 9.649 1.00 96.75 331 ASP A N 1
ATOM 2702 C CA . ASP A 1 331 ? 4.388 -8.736 9.703 1.00 96.75 331 ASP A CA 1
ATOM 2703 C C . ASP A 1 331 ? 5.021 -7.438 10.224 1.00 96.75 331 ASP A C 1
ATOM 2705 O O . ASP A 1 331 ? 5.919 -6.847 9.627 1.00 96.75 331 ASP A O 1
ATOM 2709 N N . SER A 1 332 ? 4.452 -6.931 11.321 1.00 93.94 332 SER A N 1
ATOM 2710 C CA . SER A 1 332 ? 4.716 -5.588 11.811 1.00 93.94 332 SER A CA 1
ATOM 2711 C C . SER A 1 332 ? 5.852 -5.508 12.825 1.00 93.94 332 SER A C 1
ATOM 2713 O O . SER A 1 332 ? 6.190 -6.476 13.508 1.00 93.94 332 SER A O 1
ATOM 2715 N N . VAL A 1 333 ? 6.414 -4.307 12.953 1.00 87.88 333 VAL A N 1
ATOM 2716 C CA . VAL A 1 333 ? 7.383 -3.966 13.994 1.00 87.88 333 VAL A CA 1
ATOM 2717 C C . VAL A 1 333 ? 6.614 -3.414 15.185 1.00 87.88 333 VAL A C 1
ATOM 2719 O O . VAL A 1 333 ? 6.121 -2.290 15.143 1.00 87.88 333 VAL A O 1
ATOM 2722 N N . HIS A 1 334 ? 6.502 -4.203 16.249 1.00 90.81 334 HIS A N 1
ATOM 2723 C CA . HIS A 1 334 ? 5.906 -3.773 17.508 1.00 90.81 334 HIS A CA 1
ATOM 2724 C C . HIS A 1 334 ? 6.418 -4.631 18.667 1.00 90.81 334 HIS A C 1
ATOM 2726 O O . HIS A 1 334 ? 6.803 -5.786 18.492 1.00 90.81 334 HIS A O 1
ATOM 2732 N N . SER A 1 335 ? 6.431 -4.058 19.865 1.00 87.12 335 SER A N 1
ATOM 2733 C CA . SER A 1 335 ? 6.795 -4.767 21.089 1.00 87.12 335 SER A CA 1
ATOM 2734 C C . SER A 1 335 ? 6.139 -4.120 22.303 1.00 87.12 335 SER A C 1
ATOM 2736 O O . SER A 1 335 ? 5.803 -2.929 22.294 1.00 87.12 335 SER A O 1
ATOM 2738 N N . LEU A 1 336 ? 5.961 -4.924 23.351 1.00 90.75 336 LEU A N 1
ATOM 2739 C CA . LEU A 1 336 ? 5.550 -4.442 24.664 1.00 90.75 336 LEU A CA 1
ATOM 2740 C C . LEU A 1 336 ? 6.755 -3.834 25.382 1.00 90.75 336 LEU A C 1
ATOM 2742 O O . LEU A 1 336 ? 7.834 -4.431 25.425 1.00 90.75 336 LEU A O 1
ATOM 2746 N N . LEU A 1 337 ? 6.566 -2.663 25.984 1.00 89.75 337 LEU A N 1
ATOM 2747 C CA . LEU A 1 337 ? 7.554 -2.102 26.900 1.00 89.75 337 LEU A CA 1
ATOM 2748 C C . LEU A 1 337 ? 7.551 -2.884 28.227 1.00 89.75 337 LEU A C 1
ATOM 2750 O O . LEU A 1 337 ? 6.501 -3.367 28.655 1.00 89.75 337 LEU A O 1
ATOM 2754 N N . PRO A 1 338 ? 8.679 -2.950 28.959 1.00 88.25 338 PRO A N 1
ATOM 2755 C CA . PRO A 1 338 ? 8.682 -3.500 30.318 1.00 88.25 338 PRO A CA 1
ATOM 2756 C C . PRO A 1 338 ? 7.668 -2.805 31.243 1.00 88.25 338 PRO A C 1
ATOM 2758 O O . PRO A 1 338 ? 7.067 -3.440 32.104 1.00 88.25 338 PRO A O 1
ATOM 2761 N N . SER A 1 339 ? 7.445 -1.506 31.024 1.00 90.81 339 SER A N 1
ATOM 2762 C CA . SER A 1 339 ? 6.486 -0.667 31.744 1.00 90.81 339 SER A CA 1
ATOM 2763 C C . SER A 1 339 ? 5.110 -0.573 31.069 1.00 90.81 339 SER A C 1
ATOM 2765 O O . SER A 1 339 ? 4.356 0.347 31.376 1.00 90.81 339 SER A O 1
ATOM 2767 N N . GLU A 1 340 ? 4.787 -1.449 30.110 1.00 93.81 340 GLU A N 1
ATOM 2768 C CA . GLU A 1 340 ? 3.504 -1.387 29.399 1.00 93.81 340 GLU A CA 1
ATOM 2769 C C . GLU A 1 340 ? 2.329 -1.590 30.370 1.00 93.81 340 GLU A C 1
ATOM 2771 O O . GLU A 1 340 ? 2.408 -2.411 31.293 1.00 93.81 340 GLU A O 1
ATOM 2776 N N . SER A 1 341 ? 1.236 -0.853 30.156 1.00 95.06 341 SER A N 1
ATOM 2777 C CA . SER A 1 341 ? 0.054 -0.927 31.015 1.00 95.06 341 SER A CA 1
ATOM 2778 C C . SER A 1 341 ? -0.652 -2.280 30.884 1.00 95.06 341 SER A C 1
ATOM 2780 O O . SER A 1 341 ? -0.712 -2.873 29.803 1.00 95.06 341 SER A O 1
ATOM 2782 N N . GLU A 1 342 ? -1.237 -2.766 31.983 1.00 94.81 342 GLU A N 1
ATOM 2783 C CA . GLU A 1 342 ? -2.005 -4.019 31.958 1.00 94.81 342 GLU A CA 1
ATOM 2784 C C . GLU A 1 342 ? -3.220 -3.934 31.031 1.00 94.81 342 GLU A C 1
ATOM 2786 O O . GLU A 1 342 ? -3.554 -4.915 30.375 1.00 94.81 342 GLU A O 1
ATOM 2791 N N . GLN A 1 343 ? -3.818 -2.748 30.885 1.00 96.19 343 GLN A N 1
ATOM 2792 C CA . GLN A 1 343 ? -4.924 -2.522 29.958 1.00 96.19 343 GLN A CA 1
ATOM 2793 C C . GLN A 1 343 ? -4.512 -2.795 28.501 1.00 96.19 343 GLN A C 1
ATOM 2795 O O . GLN A 1 343 ? -5.214 -3.520 27.798 1.00 96.19 343 GLN A O 1
ATOM 2800 N N . ILE A 1 344 ? -3.355 -2.284 28.055 1.00 96.81 344 ILE A N 1
ATOM 2801 C CA . ILE A 1 344 ? -2.835 -2.535 26.699 1.00 96.81 344 ILE A CA 1
ATOM 2802 C C . ILE A 1 344 ? -2.442 -4.006 26.537 1.00 96.81 344 ILE A C 1
ATOM 2804 O O . ILE A 1 344 ? -2.837 -4.635 25.555 1.00 96.81 344 ILE A O 1
ATOM 2808 N N . LYS A 1 345 ? -1.711 -4.581 27.504 1.00 95.75 345 LYS A N 1
ATOM 2809 C CA . LYS A 1 345 ? -1.305 -5.998 27.462 1.00 95.75 345 LYS A CA 1
ATOM 2810 C C . LYS A 1 345 ? -2.512 -6.928 27.360 1.00 95.75 345 LYS A C 1
ATOM 2812 O O . LYS A 1 345 ? -2.523 -7.833 26.529 1.00 95.75 345 LYS A O 1
ATOM 2817 N N . GLN A 1 346 ? -3.524 -6.722 28.201 1.00 95.69 346 GLN A N 1
ATOM 2818 C CA . GLN A 1 346 ? -4.738 -7.532 28.202 1.00 95.69 346 GLN A CA 1
ATOM 2819 C C . GLN A 1 346 ? -5.509 -7.362 26.893 1.00 95.69 346 GLN A C 1
ATOM 2821 O O . GLN A 1 346 ? -5.913 -8.362 26.301 1.00 95.69 346 GLN A O 1
ATOM 2826 N N . PHE A 1 347 ? -5.661 -6.125 26.414 1.00 97.19 347 PHE A N 1
ATOM 2827 C CA . PHE A 1 347 ? -6.339 -5.866 25.152 1.00 97.19 347 PHE A CA 1
ATOM 2828 C C . PHE A 1 347 ? -5.653 -6.578 23.984 1.00 97.19 347 PHE A C 1
ATOM 2830 O O . PHE A 1 347 ? -6.328 -7.285 23.246 1.00 97.19 347 PHE A O 1
ATOM 2837 N N . LEU A 1 348 ? -4.331 -6.460 23.832 1.00 96.75 348 LEU A N 1
ATOM 2838 C CA . LEU A 1 348 ? -3.606 -7.101 22.730 1.00 96.75 348 LEU A CA 1
ATOM 2839 C C . LEU 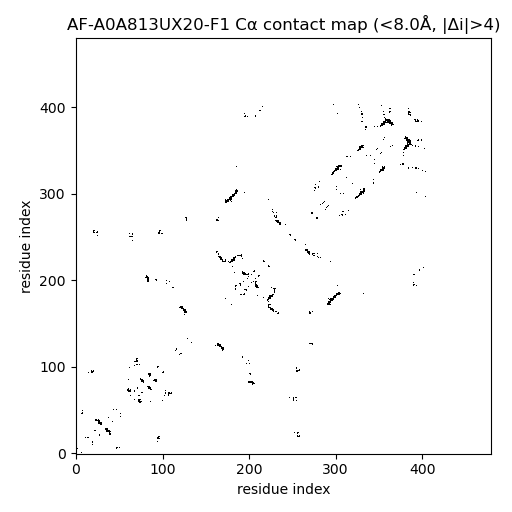A 1 348 ? -3.648 -8.631 22.820 1.00 96.75 348 LEU A C 1
ATOM 2841 O O . LEU A 1 348 ? -3.828 -9.293 21.803 1.00 96.75 348 LEU A O 1
ATOM 2845 N N . ARG A 1 349 ? -3.575 -9.209 24.024 1.00 94.38 349 ARG A N 1
ATOM 2846 C CA . ARG A 1 349 ? -3.733 -10.662 24.210 1.00 94.38 349 ARG A CA 1
ATOM 2847 C C . ARG A 1 349 ? -5.123 -11.171 23.819 1.00 94.38 349 ARG A C 1
ATOM 2849 O O . ARG A 1 349 ? -5.232 -12.302 23.358 1.00 94.38 349 ARG A O 1
ATOM 2856 N N . GLN A 1 350 ? -6.172 -10.379 24.044 1.00 94.31 350 GLN A N 1
ATOM 2857 C CA . GLN A 1 350 ? -7.567 -10.802 23.852 1.00 94.31 350 GLN A CA 1
ATOM 2858 C C . GLN A 1 350 ? -8.141 -10.416 22.483 1.00 94.31 350 GLN A C 1
ATOM 2860 O O . GLN A 1 350 ? -8.943 -11.159 21.927 1.00 94.31 350 GLN A O 1
ATOM 2865 N N . ASN A 1 351 ? -7.735 -9.264 21.954 1.00 97.06 351 ASN A N 1
ATOM 2866 C CA . ASN A 1 351 ? -8.313 -8.619 20.774 1.00 97.06 351 ASN A CA 1
ATOM 2867 C C . ASN A 1 351 ? -7.252 -8.270 19.713 1.00 97.06 351 ASN A C 1
ATOM 2869 O O . ASN A 1 351 ? -7.552 -7.568 18.748 1.00 97.06 351 ASN A O 1
ATOM 2873 N N . GLY A 1 352 ? -6.011 -8.728 19.897 1.00 97.38 352 GLY A N 1
ATOM 2874 C CA . GLY A 1 352 ? -4.917 -8.594 18.940 1.00 97.38 352 GLY A CA 1
ATOM 2875 C C . GLY A 1 352 ? -4.562 -9.924 18.273 1.00 97.38 352 GLY A C 1
ATOM 2876 O O . GLY A 1 352 ? -4.587 -10.978 18.911 1.00 97.38 352 GLY A O 1
ATOM 2877 N N . ILE A 1 353 ? -4.177 -9.865 17.000 1.00 97.75 353 ILE A N 1
ATOM 2878 C CA . ILE A 1 353 ? -3.563 -10.976 16.263 1.00 97.75 353 ILE A CA 1
ATOM 2879 C C . ILE A 1 353 ? -2.417 -10.458 15.396 1.00 97.75 353 ILE A C 1
ATOM 2881 O O . ILE A 1 353 ? -2.483 -9.341 14.882 1.00 97.75 353 ILE A O 1
ATOM 2885 N N . HIS A 1 354 ? -1.374 -11.261 15.207 1.00 97.94 354 HIS A N 1
ATOM 2886 C CA . HIS A 1 354 ? -0.243 -10.925 14.348 1.00 97.94 354 HIS A CA 1
ATOM 2887 C C . HIS A 1 354 ? -0.039 -11.990 13.273 1.00 97.94 354 HIS A C 1
ATOM 2889 O O . HIS A 1 354 ? 0.388 -13.104 13.557 1.00 97.94 354 HIS A O 1
ATOM 2895 N N . PHE A 1 355 ? -0.328 -11.631 12.025 1.00 98.12 355 PHE A N 1
ATOM 2896 C CA . PHE A 1 355 ? -0.036 -12.440 10.846 1.00 98.12 355 PHE A CA 1
ATOM 2897 C C . PHE A 1 355 ? 1.420 -12.223 10.426 1.00 98.12 355 PHE A C 1
ATOM 2899 O O . PHE A 1 355 ? 1.751 -11.159 9.909 1.00 98.12 355 PHE A O 1
ATOM 2906 N N . VAL A 1 356 ? 2.297 -13.194 10.669 1.00 96.88 356 VAL A N 1
ATOM 2907 C CA . VAL A 1 356 ? 3.743 -13.112 10.394 1.00 96.88 356 VAL A CA 1
ATOM 2908 C C . VAL A 1 356 ? 4.117 -13.789 9.080 1.00 96.88 356 VAL A C 1
ATOM 2910 O O . VAL A 1 356 ? 3.457 -14.738 8.651 1.00 96.88 356 VAL A O 1
ATOM 2913 N N . ALA A 1 357 ? 5.208 -13.334 8.461 1.00 96.62 357 ALA A N 1
ATOM 2914 C CA . ALA A 1 357 ? 5.780 -14.005 7.301 1.00 96.62 357 ALA A CA 1
ATOM 2915 C C . ALA A 1 357 ? 6.185 -15.451 7.647 1.00 96.62 357 ALA A C 1
ATOM 2917 O O . ALA A 1 357 ? 6.939 -15.695 8.593 1.00 96.62 357 ALA A O 1
ATOM 2918 N N . SER A 1 358 ? 5.652 -16.421 6.906 1.00 96.00 358 SER A N 1
ATOM 2919 C CA . SER A 1 358 ? 5.868 -17.850 7.141 1.00 96.00 358 SER A CA 1
ATOM 2920 C C . SER A 1 358 ? 5.456 -18.676 5.920 1.00 96.00 358 SER A C 1
ATOM 2922 O O . SER A 1 358 ? 4.519 -18.311 5.214 1.00 96.00 358 SER A O 1
ATOM 2924 N N . ASP A 1 359 ? 6.141 -19.798 5.698 1.00 95.19 359 ASP A N 1
ATOM 2925 C CA . ASP A 1 359 ? 5.790 -20.798 4.680 1.00 95.19 359 ASP A CA 1
ATOM 2926 C C . ASP A 1 359 ? 4.591 -21.684 5.081 1.00 95.19 359 ASP A C 1
ATOM 2928 O O . ASP A 1 359 ? 4.096 -22.466 4.272 1.00 95.19 359 ASP A O 1
ATOM 2932 N N . GLU A 1 360 ? 4.119 -21.591 6.330 1.00 96.50 360 GLU A N 1
ATOM 2933 C CA . GLU A 1 360 ? 2.981 -22.375 6.824 1.00 96.50 360 GLU A CA 1
ATOM 2934 C C . GLU A 1 360 ? 1.645 -21.864 6.251 1.00 96.50 360 GLU A C 1
ATOM 2936 O O . GLU A 1 360 ? 1.525 -20.671 5.952 1.00 96.50 360 GLU A O 1
ATOM 2941 N N . PRO A 1 361 ? 0.585 -22.694 6.179 1.00 97.31 361 PRO A N 1
ATOM 2942 C CA . PRO A 1 361 ? -0.743 -22.244 5.758 1.00 97.31 361 PRO A CA 1
ATOM 2943 C C . PRO A 1 361 ? -1.273 -21.074 6.602 1.00 97.31 361 PRO A C 1
ATOM 2945 O O . PRO A 1 361 ? -1.071 -21.040 7.822 1.00 97.31 361 PRO A O 1
ATOM 2948 N N . MET A 1 362 ? -1.994 -20.140 5.971 1.00 97.00 362 MET A N 1
ATOM 2949 C CA . MET A 1 362 ? -2.552 -18.953 6.631 1.00 97.00 362 MET A CA 1
ATOM 2950 C C . MET A 1 362 ? -3.364 -19.325 7.885 1.00 97.00 362 MET A C 1
ATOM 2952 O O . MET A 1 362 ? -4.232 -20.196 7.852 1.00 97.00 362 MET A O 1
ATOM 2956 N N . GLY A 1 363 ? -3.095 -18.641 8.999 1.00 96.00 363 GLY A N 1
ATOM 2957 C CA . GLY A 1 363 ? -3.770 -18.851 10.282 1.00 96.00 363 GLY A CA 1
ATOM 2958 C C . GLY A 1 363 ? -3.150 -19.940 11.164 1.00 96.00 363 GLY A C 1
ATOM 2959 O O . GLY A 1 363 ? -3.562 -20.084 12.315 1.00 96.00 363 GLY A O 1
ATOM 2960 N N . THR A 1 364 ? -2.142 -20.671 10.678 1.00 96.81 364 THR A N 1
ATOM 2961 C CA . THR A 1 364 ? -1.401 -21.647 11.491 1.00 96.81 364 THR A CA 1
ATOM 2962 C C . THR A 1 364 ? -0.626 -20.925 12.597 1.00 96.81 364 THR A C 1
ATOM 2964 O O . THR A 1 364 ? 0.143 -20.021 12.274 1.00 96.81 364 THR A O 1
ATOM 2967 N N . PRO A 1 365 ? -0.778 -21.284 13.886 1.00 95.69 365 PRO A N 1
ATOM 2968 C CA . PRO A 1 365 ? -0.006 -20.672 14.966 1.00 95.69 365 PRO A CA 1
ATOM 2969 C C . PRO A 1 365 ? 1.502 -20.817 14.752 1.00 95.69 365 PRO A C 1
ATOM 2971 O O . PRO A 1 365 ? 2.010 -21.929 14.603 1.00 95.69 365 PRO A O 1
ATOM 2974 N N . VAL A 1 366 ? 2.228 -19.701 14.791 1.00 90.12 366 VAL A N 1
ATOM 2975 C CA . VAL A 1 366 ? 3.683 -19.688 14.615 1.00 90.12 366 VAL A CA 1
ATOM 2976 C C . VAL A 1 366 ? 4.334 -19.601 15.987 1.00 90.12 366 VAL A C 1
ATOM 2978 O O . VAL A 1 366 ? 4.203 -18.616 16.704 1.00 90.12 366 VAL A O 1
ATOM 2981 N N . ARG A 1 367 ? 5.063 -20.651 16.372 1.00 73.19 367 ARG A N 1
ATOM 2982 C CA . ARG A 1 367 ? 5.921 -20.625 17.561 1.00 73.19 367 ARG A CA 1
ATOM 2983 C C . ARG A 1 367 ? 7.339 -20.280 17.129 1.00 73.19 367 ARG A C 1
ATOM 2985 O O . ARG A 1 367 ? 8.061 -21.157 16.654 1.00 73.19 367 ARG A O 1
ATOM 2992 N N . LYS A 1 368 ? 7.776 -19.032 17.313 1.00 63.06 368 LYS A N 1
ATOM 2993 C CA . LYS A 1 368 ? 9.204 -18.717 17.174 1.00 63.06 368 LYS A CA 1
ATOM 2994 C C . LYS A 1 368 ? 9.989 -19.509 18.226 1.00 63.06 368 LYS A C 1
ATOM 2996 O O . LYS A 1 368 ? 9.702 -19.434 19.421 1.00 63.06 368 LYS A O 1
ATOM 3001 N N . ARG A 1 369 ? 10.985 -20.289 17.785 1.00 48.03 369 ARG A N 1
ATOM 3002 C CA . ARG A 1 369 ? 12.021 -20.826 18.683 1.00 48.03 369 ARG A CA 1
ATOM 3003 C C . ARG A 1 369 ? 12.666 -19.624 19.370 1.00 48.03 369 ARG A C 1
ATOM 3005 O O . ARG A 1 369 ? 13.046 -18.690 18.670 1.00 48.03 369 ARG A O 1
ATOM 3012 N N . GLN A 1 370 ? 12.732 -19.645 20.701 1.00 41.31 370 GLN A N 1
ATOM 3013 C CA . GLN A 1 370 ? 13.329 -18.598 21.537 1.00 41.31 370 GLN A CA 1
ATOM 3014 C C . GLN A 1 370 ? 14.580 -18.013 20.864 1.00 41.31 370 GLN A C 1
ATOM 3016 O O . GLN A 1 370 ? 15.608 -18.682 20.762 1.00 41.31 370 GLN A O 1
ATOM 3021 N N . SER A 1 371 ? 14.483 -16.781 20.363 1.00 40.41 371 SER A N 1
ATOM 3022 C CA . SER A 1 371 ? 15.669 -16.008 20.016 1.00 40.41 371 SER A CA 1
ATOM 3023 C C . SER A 1 371 ? 16.320 -15.535 21.320 1.00 40.41 371 SER A C 1
ATOM 3025 O O . SER A 1 371 ? 15.669 -15.469 22.364 1.00 40.41 371 SER A O 1
ATOM 3027 N N . PHE A 1 372 ? 17.612 -15.205 21.276 1.00 43.75 372 PHE A N 1
ATOM 3028 C CA . PHE A 1 372 ? 18.416 -14.776 22.434 1.00 43.75 372 PHE A CA 1
ATOM 3029 C C . PHE A 1 372 ? 17.855 -13.555 23.203 1.00 43.75 372 PHE A C 1
ATOM 3031 O O . PHE A 1 372 ? 18.334 -13.254 24.293 1.00 43.75 372 PHE A O 1
ATOM 3038 N N . TYR A 1 373 ? 16.827 -12.884 22.670 1.00 42.72 373 TYR A N 1
ATOM 3039 C CA . TYR A 1 373 ? 16.048 -11.843 23.338 1.00 42.72 373 TYR A CA 1
ATOM 3040 C C . TYR A 1 373 ? 14.597 -12.322 23.481 1.00 42.72 373 TYR A C 1
ATOM 3042 O O . TYR A 1 373 ? 13.755 -12.103 22.612 1.00 42.72 373 TYR A O 1
ATOM 3050 N N . SER A 1 374 ? 14.321 -13.025 24.578 1.00 47.00 374 SER A N 1
ATOM 3051 C CA . SER A 1 374 ? 13.020 -13.600 24.923 1.00 47.00 374 SER A CA 1
ATOM 3052 C C . SER A 1 374 ? 12.010 -12.525 25.347 1.00 47.00 374 SER A C 1
ATOM 3054 O O . SER A 1 374 ? 11.736 -12.360 26.536 1.00 47.00 374 SER A O 1
ATOM 3056 N N . TYR A 1 375 ? 11.452 -11.786 24.393 1.00 60.78 375 TYR A N 1
ATOM 3057 C CA . TYR A 1 375 ? 10.236 -11.015 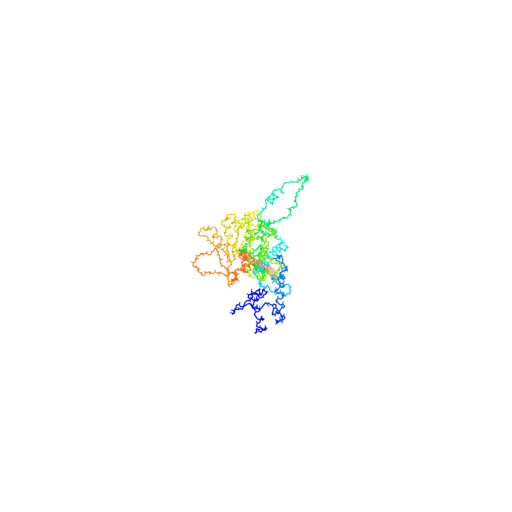24.644 1.00 60.78 375 TYR A CA 1
ATOM 3058 C C . TYR A 1 375 ? 9.033 -11.848 24.217 1.00 60.78 375 TYR A C 1
ATOM 3060 O O . TYR A 1 375 ? 8.971 -12.320 23.082 1.00 60.78 375 TYR A O 1
ATOM 3068 N N . GLU A 1 376 ? 8.096 -12.061 25.144 1.00 73.31 376 GLU A N 1
ATOM 3069 C CA . GLU A 1 376 ? 6.792 -12.620 24.797 1.00 73.31 376 GLU A CA 1
ATOM 3070 C C . GLU A 1 376 ? 6.143 -11.740 23.717 1.00 73.31 376 GLU A C 1
ATOM 3072 O O . GLU A 1 376 ? 6.194 -10.507 23.825 1.00 73.31 376 GLU A O 1
ATOM 3077 N N . PRO A 1 377 ? 5.548 -12.341 22.673 1.00 85.19 377 PRO A N 1
ATOM 3078 C CA . PRO A 1 377 ? 4.858 -11.572 21.652 1.00 85.19 377 PRO A CA 1
ATOM 3079 C C . PRO A 1 377 ? 3.686 -10.806 22.277 1.00 85.19 377 PRO A C 1
ATOM 3081 O O . PRO A 1 377 ? 3.060 -11.256 23.240 1.00 85.19 377 PRO A O 1
ATOM 3084 N N . ALA A 1 378 ? 3.378 -9.631 21.723 1.00 89.88 378 ALA A N 1
ATOM 3085 C CA . ALA A 1 378 ? 2.321 -8.769 22.252 1.00 89.88 378 ALA A CA 1
ATOM 3086 C C . ALA A 1 378 ? 0.922 -9.403 22.138 1.00 89.88 378 ALA A C 1
ATOM 3088 O O . ALA A 1 378 ? 0.032 -9.107 22.936 1.00 89.88 378 ALA A O 1
ATOM 3089 N N . CYS A 1 379 ? 0.738 -10.274 21.145 1.00 93.69 379 CYS A N 1
ATOM 3090 C CA . CYS A 1 379 ? -0.484 -11.018 20.869 1.00 93.69 379 CYS A CA 1
ATOM 3091 C C . CYS A 1 379 ? -0.154 -12.354 20.175 1.00 93.69 379 CYS A C 1
ATOM 3093 O O . CYS A 1 379 ? 1.015 -12.700 20.006 1.00 93.69 379 CYS A O 1
ATOM 3095 N N . MET A 1 380 ? -1.172 -13.137 19.809 1.00 94.12 380 MET A N 1
ATOM 3096 C CA . MET A 1 380 ? -0.975 -14.423 19.132 1.00 94.12 380 MET A CA 1
ATOM 3097 C C . MET A 1 380 ? -0.367 -14.229 17.735 1.00 94.12 380 MET A C 1
ATOM 3099 O O . MET A 1 380 ? -0.941 -13.520 16.911 1.00 94.12 380 MET A O 1
ATOM 3103 N N . GLU A 1 381 ? 0.750 -14.907 17.456 1.00 94.75 381 GLU A N 1
ATOM 3104 C CA . GLU A 1 381 ? 1.362 -14.956 16.123 1.00 94.75 381 GLU A CA 1
ATOM 3105 C C . GLU A 1 381 ? 0.821 -16.153 15.318 1.00 94.75 381 GLU A C 1
ATOM 3107 O O . GLU A 1 381 ? 0.844 -17.301 15.773 1.00 94.75 381 GLU A O 1
ATOM 3112 N N . VAL A 1 382 ? 0.356 -15.892 14.099 1.00 96.94 382 VAL A N 1
ATOM 3113 C CA . VAL A 1 382 ? -0.109 -16.894 13.131 1.00 96.94 382 VAL A CA 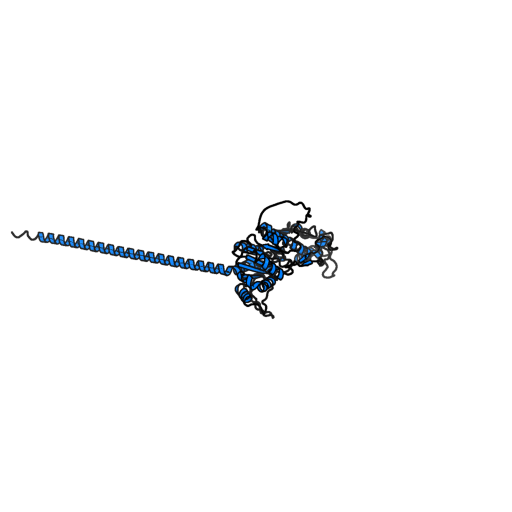1
ATOM 3114 C C . VAL A 1 382 ? 0.510 -16.628 11.762 1.00 96.94 382 VAL A C 1
ATOM 3116 O O . VAL A 1 382 ? 0.904 -15.507 11.463 1.00 96.94 382 VAL A O 1
ATOM 3119 N N . SER A 1 383 ? 0.597 -17.639 10.905 1.00 97.81 383 SER A N 1
ATOM 3120 C CA . SER A 1 383 ? 1.134 -17.474 9.556 1.00 97.81 383 SER A CA 1
ATOM 3121 C C . SER A 1 383 ? 0.232 -16.571 8.714 1.00 97.81 383 SER A C 1
ATOM 3123 O O . SER A 1 383 ? -0.990 -16.740 8.697 1.00 97.81 383 SER A O 1
ATOM 3125 N N . ALA A 1 384 ? 0.838 -15.649 7.967 1.00 97.75 384 ALA A N 1
ATOM 3126 C CA . ALA A 1 384 ? 0.174 -14.887 6.915 1.00 97.75 384 ALA A CA 1
ATOM 3127 C C . ALA A 1 384 ? -0.077 -15.711 5.638 1.00 97.75 384 ALA A C 1
ATOM 3129 O O . ALA A 1 384 ? -0.776 -15.240 4.749 1.00 97.75 384 ALA A O 1
ATOM 3130 N N . GLY A 1 385 ? 0.482 -16.923 5.539 1.00 97.00 385 GLY A N 1
ATOM 3131 C CA . GLY A 1 385 ? 0.396 -17.780 4.354 1.00 97.00 385 GLY A CA 1
ATOM 3132 C C . GLY A 1 385 ? 1.448 -17.482 3.283 1.00 97.00 385 GLY A C 1
ATOM 3133 O O . GLY A 1 385 ? 1.295 -17.939 2.154 1.00 97.00 385 GLY A O 1
ATOM 3134 N N . HIS A 1 386 ? 2.480 -16.692 3.604 1.00 97.44 386 HIS A N 1
ATOM 3135 C CA . HIS A 1 386 ? 3.567 -16.374 2.680 1.00 97.44 386 HIS A CA 1
ATOM 3136 C C . HIS A 1 386 ? 4.858 -15.959 3.414 1.00 97.44 386 HIS A C 1
ATOM 3138 O O . HIS A 1 386 ? 4.780 -15.202 4.387 1.00 97.44 386 HIS A O 1
ATOM 3144 N N . PRO A 1 387 ? 6.055 -16.378 2.953 1.00 96.69 387 PRO A N 1
ATOM 3145 C CA . PRO A 1 387 ? 7.328 -16.127 3.647 1.00 96.69 387 PRO A CA 1
ATOM 3146 C C . PRO A 1 387 ? 7.937 -14.743 3.404 1.00 96.69 387 PRO A C 1
ATOM 3148 O O . PRO A 1 387 ? 8.891 -14.360 4.079 1.00 96.69 387 PRO A O 1
ATOM 3151 N N . LYS A 1 388 ? 7.440 -13.993 2.416 1.00 97.19 388 LYS A N 1
ATOM 3152 C CA . LYS A 1 388 ? 7.948 -12.650 2.096 1.00 97.19 388 LYS A CA 1
ATOM 3153 C C . LYS A 1 388 ? 7.117 -11.567 2.770 1.00 97.19 388 LYS A C 1
ATOM 3155 O O . LYS A 1 388 ? 5.905 -11.516 2.558 1.00 97.19 388 LYS A O 1
ATOM 3160 N N . HIS A 1 389 ? 7.797 -10.684 3.496 1.00 96.69 389 HIS A N 1
ATOM 3161 C CA . HIS A 1 389 ? 7.243 -9.551 4.240 1.00 96.69 389 HIS A CA 1
ATOM 3162 C C . HIS A 1 389 ? 6.174 -8.773 3.462 1.00 96.69 389 HIS A C 1
ATOM 3164 O O . HIS A 1 389 ? 5.053 -8.587 3.937 1.00 96.69 389 HIS A O 1
ATOM 3170 N N . GLU A 1 390 ? 6.499 -8.371 2.236 1.00 96.50 390 GLU A N 1
ATOM 3171 C CA . GLU A 1 390 ? 5.692 -7.480 1.408 1.00 96.50 390 GLU A CA 1
ATOM 3172 C C . GLU A 1 390 ? 4.378 -8.106 0.900 1.00 96.50 390 GLU A C 1
ATOM 3174 O O . GLU A 1 390 ? 3.474 -7.387 0.486 1.00 96.50 390 GLU A O 1
ATOM 3179 N N . TYR A 1 391 ? 4.235 -9.432 1.002 1.00 98.06 391 TYR A N 1
ATOM 3180 C CA . TYR A 1 391 ? 3.044 -10.179 0.576 1.00 98.06 391 TYR A CA 1
ATOM 3181 C C . TYR A 1 391 ? 2.071 -10.461 1.729 1.00 98.06 391 TYR A C 1
ATOM 3183 O O . TYR A 1 391 ? 0.930 -10.864 1.501 1.00 98.06 391 TYR A O 1
ATOM 3191 N N . THR A 1 392 ? 2.512 -10.282 2.975 1.00 98.12 392 THR A N 1
ATOM 3192 C CA . THR A 1 392 ? 1.786 -10.752 4.166 1.00 98.12 392 THR A CA 1
ATOM 3193 C C . THR A 1 392 ? 0.397 -10.130 4.277 1.00 98.12 392 THR A C 1
ATOM 3195 O O . THR A 1 392 ? -0.583 -10.856 4.427 1.00 98.12 392 THR A O 1
ATOM 3198 N N . SER A 1 393 ? 0.281 -8.809 4.113 1.00 98.25 393 SER A N 1
ATOM 3199 C CA . SER A 1 393 ? -1.003 -8.093 4.151 1.00 98.25 393 SER A CA 1
ATOM 3200 C C . SER A 1 393 ? -1.983 -8.563 3.077 1.00 98.25 393 SER A C 1
ATOM 3202 O O . SER A 1 393 ? -3.171 -8.675 3.367 1.00 98.25 393 SER A O 1
ATOM 3204 N N . GLY A 1 394 ? -1.504 -8.853 1.864 1.00 97.81 394 GLY A N 1
ATOM 3205 C CA . GLY A 1 394 ? -2.342 -9.318 0.755 1.00 97.81 394 GLY A CA 1
ATOM 3206 C C . GLY A 1 394 ? -2.827 -10.760 0.921 1.00 97.81 394 GLY A C 1
ATOM 3207 O O . GLY A 1 394 ? -3.928 -11.084 0.490 1.00 97.81 394 GLY A O 1
ATOM 3208 N N . HIS A 1 395 ? -2.050 -11.622 1.583 1.00 98.31 395 HIS A N 1
ATOM 3209 C CA . HIS A 1 395 ? -2.433 -13.023 1.791 1.00 98.31 395 HIS A CA 1
ATOM 3210 C C . HIS A 1 395 ? -3.278 -13.275 3.037 1.00 98.31 395 HIS A C 1
ATOM 3212 O O . HIS A 1 395 ? -4.058 -14.222 3.053 1.00 98.31 395 HIS A O 1
ATOM 3218 N N . CYS A 1 396 ? -3.160 -12.444 4.073 1.00 98.31 396 CYS A N 1
ATOM 3219 C CA . CYS A 1 396 ? -3.877 -12.679 5.326 1.00 98.31 396 CYS A CA 1
ATOM 3220 C C . CYS A 1 396 ? -5.261 -12.021 5.419 1.00 98.31 396 CYS A C 1
ATOM 3222 O O . CYS A 1 396 ? -5.870 -12.095 6.484 1.00 98.31 396 CYS A O 1
ATOM 3224 N N . VAL A 1 397 ? -5.773 -11.405 4.344 1.00 98.44 397 VAL A N 1
ATOM 3225 C CA . VAL A 1 397 ? -7.040 -10.643 4.338 1.00 98.44 397 VAL A CA 1
ATOM 3226 C C . VAL A 1 397 ? -8.181 -11.446 4.972 1.00 98.44 397 VAL A C 1
ATOM 3228 O O . VAL A 1 397 ? -8.749 -11.020 5.977 1.00 98.44 397 VAL A O 1
ATOM 3231 N N . ASP A 1 398 ? -8.455 -12.649 4.464 1.00 97.44 398 ASP A N 1
ATOM 3232 C CA . ASP A 1 398 ? -9.526 -13.508 4.984 1.00 97.44 398 ASP A CA 1
ATOM 3233 C C . ASP A 1 398 ? -9.302 -13.880 6.455 1.00 97.44 398 ASP A C 1
ATOM 3235 O O . ASP A 1 398 ? -10.236 -13.908 7.257 1.00 97.44 398 ASP A O 1
ATOM 3239 N N . GLY A 1 399 ? -8.048 -14.131 6.838 1.00 97.81 399 GLY A N 1
ATOM 3240 C CA . GLY A 1 399 ? -7.668 -14.409 8.219 1.00 97.81 399 GLY A CA 1
ATOM 3241 C C . GLY A 1 399 ? -7.959 -13.235 9.154 1.00 97.81 399 GLY A C 1
ATOM 3242 O O . GLY A 1 399 ? -8.479 -13.443 10.253 1.00 97.81 399 GLY A O 1
ATOM 3243 N N . VAL A 1 400 ? -7.663 -12.009 8.716 1.00 98.50 400 VAL A N 1
ATOM 3244 C CA . VAL A 1 400 ? -7.925 -10.777 9.472 1.00 98.50 400 VAL A CA 1
ATOM 3245 C C . VAL A 1 400 ? -9.420 -10.609 9.720 1.00 98.50 400 VAL A C 1
ATOM 3247 O O . VAL A 1 400 ? -9.834 -10.446 10.868 1.00 98.50 400 VAL A O 1
ATOM 3250 N N . PHE A 1 401 ? -10.244 -10.707 8.676 1.00 98.00 401 PHE A N 1
ATOM 3251 C CA . PHE A 1 401 ? -11.694 -10.541 8.811 1.00 98.00 401 PHE A CA 1
ATOM 3252 C C . PHE A 1 401 ? -12.328 -11.686 9.605 1.00 98.00 401 PHE A C 1
ATOM 3254 O O . PHE A 1 401 ? -13.154 -11.442 10.486 1.00 98.00 401 PHE A O 1
ATOM 3261 N N . LYS A 1 402 ? -11.861 -12.925 9.411 1.00 96.75 402 LYS A N 1
ATOM 3262 C CA . LYS A 1 402 ? -12.260 -14.057 10.255 1.00 96.75 402 LYS A CA 1
ATOM 3263 C C . LYS A 1 402 ? -11.952 -13.806 11.731 1.00 96.75 402 LYS A C 1
ATOM 3265 O O . LYS A 1 402 ? -12.749 -14.187 12.582 1.00 96.75 402 LYS A O 1
ATOM 3270 N N . PHE A 1 403 ? -10.816 -13.185 12.055 1.00 96.69 403 PHE A N 1
ATOM 3271 C CA . PHE A 1 403 ? -10.479 -12.828 13.433 1.00 96.69 403 PHE A CA 1
ATOM 3272 C C . PHE A 1 403 ? -11.382 -11.711 13.974 1.00 96.69 403 PHE A C 1
ATOM 3274 O O . PHE A 1 403 ? -11.955 -11.877 15.050 1.00 96.69 403 PHE A O 1
ATOM 3281 N N . PHE A 1 404 ? -11.568 -10.624 13.219 1.00 96.75 404 PHE A N 1
ATOM 3282 C CA . PHE A 1 404 ? -12.408 -9.487 13.621 1.00 96.75 404 PHE A CA 1
ATOM 3283 C C . PHE A 1 404 ? -13.862 -9.874 13.909 1.00 96.75 404 PHE A C 1
ATOM 3285 O O . PHE A 1 404 ? -14.468 -9.322 14.828 1.00 96.75 404 PHE A O 1
ATOM 3292 N N . PHE A 1 405 ? -14.400 -10.852 13.178 1.00 92.88 405 PHE A N 1
ATOM 3293 C CA . PHE A 1 405 ? -15.807 -11.253 13.274 1.00 92.88 405 PHE A CA 1
ATOM 3294 C C . PHE A 1 405 ? -16.022 -12.644 13.883 1.00 92.88 405 PHE A C 1
ATOM 3296 O O . PHE A 1 405 ? -17.144 -13.148 13.911 1.00 92.88 405 PHE A O 1
ATOM 3303 N N . LYS A 1 406 ? -14.977 -13.249 14.469 1.00 81.06 406 LYS A N 1
ATOM 3304 C CA . LYS A 1 406 ? -15.026 -14.593 15.077 1.00 81.06 406 LYS A CA 1
ATOM 3305 C C . LYS A 1 406 ? -16.152 -14.764 16.108 1.00 81.06 406 LYS A C 1
ATOM 3307 O O . LYS A 1 406 ? -16.700 -15.854 16.232 1.00 81.06 406 LYS A O 1
ATOM 3312 N N . LYS A 1 407 ? -16.505 -13.702 16.845 1.00 56.38 407 LYS A N 1
ATOM 3313 C CA . LYS A 1 407 ? -17.607 -13.724 17.824 1.00 56.38 407 LYS A CA 1
ATOM 3314 C C . LYS A 1 407 ? -18.995 -13.735 17.179 1.00 56.38 407 LYS A C 1
ATOM 3316 O O . LYS A 1 407 ? -19.841 -14.476 17.658 1.00 56.38 407 LYS A O 1
ATOM 3321 N N . GLN A 1 408 ? -19.200 -13.011 16.076 1.00 55.06 408 GLN A N 1
ATOM 3322 C CA . GLN A 1 408 ? -20.489 -12.997 15.374 1.00 55.06 408 GLN A CA 1
ATOM 3323 C C . GLN A 1 408 ? -20.829 -14.374 14.800 1.00 55.06 408 GLN A C 1
ATOM 3325 O O . GLN A 1 408 ? -21.966 -14.805 14.914 1.00 55.06 408 GLN A O 1
ATOM 3330 N N . MET A 1 409 ? -19.844 -15.113 14.272 1.00 55.22 409 MET A N 1
ATOM 3331 C CA . MET A 1 409 ? -20.097 -16.473 13.777 1.00 55.22 409 MET A CA 1
ATOM 3332 C C . MET A 1 409 ? -20.448 -17.463 14.893 1.00 55.22 409 MET A C 1
ATOM 3334 O O . MET A 1 409 ? -21.319 -18.300 14.698 1.00 55.22 409 MET A O 1
ATOM 3338 N N . ASN A 1 410 ? -19.809 -17.368 16.063 1.00 49.72 410 ASN A N 1
ATOM 3339 C CA . ASN A 1 410 ? -20.147 -18.235 17.194 1.00 49.72 410 ASN A CA 1
ATOM 3340 C C . ASN A 1 410 ? -21.525 -17.892 17.786 1.00 49.72 410 ASN A C 1
ATOM 3342 O O . ASN A 1 410 ? -22.259 -18.796 18.158 1.00 49.72 410 ASN A O 1
ATOM 3346 N N . GLU A 1 411 ? -21.893 -16.609 17.847 1.00 49.78 411 GLU A N 1
ATOM 3347 C CA . GLU A 1 411 ? -23.225 -16.170 18.288 1.00 49.78 411 GLU A CA 1
ATOM 3348 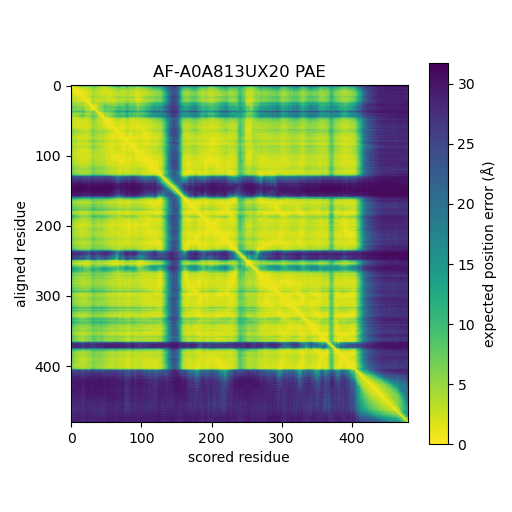C C . GLU A 1 411 ? -24.323 -16.595 17.297 1.00 49.78 411 GLU A C 1
ATOM 3350 O O . GLU A 1 411 ? -25.366 -17.078 17.725 1.00 49.78 411 GLU A O 1
ATOM 3355 N N . SER A 1 412 ? -24.083 -16.504 15.983 1.00 53.12 412 SER A N 1
ATOM 3356 C CA . SER A 1 412 ? -25.017 -17.001 14.960 1.00 53.12 412 SER A CA 1
ATOM 3357 C C . SER A 1 412 ? -25.161 -18.526 14.966 1.00 53.12 412 SER A C 1
ATOM 3359 O O . SER A 1 412 ? -26.274 -19.014 14.822 1.00 53.12 412 SER A O 1
ATOM 3361 N N . LEU A 1 413 ? -24.075 -19.278 15.183 1.00 54.22 413 LEU A N 1
ATOM 3362 C CA . LEU A 1 413 ? -24.130 -20.741 15.310 1.00 54.22 413 LEU A CA 1
ATOM 3363 C C . LEU A 1 413 ? -24.885 -21.181 16.570 1.00 54.22 413 LEU A C 1
ATOM 3365 O O . LEU A 1 413 ? -25.699 -22.091 16.495 1.00 54.22 413 LEU A O 1
ATOM 3369 N N . HIS A 1 414 ? -24.679 -20.502 17.704 1.00 55.31 414 HIS A N 1
ATOM 3370 C CA . HIS A 1 414 ? -25.453 -20.774 18.918 1.00 55.31 414 HIS A CA 1
ATOM 3371 C C . HIS A 1 414 ? -26.942 -20.445 18.742 1.00 55.31 414 HIS A C 1
ATOM 3373 O O . HIS A 1 414 ? -27.778 -21.229 19.166 1.00 55.31 414 HIS A O 1
ATOM 3379 N N . LEU A 1 415 ? -27.285 -19.357 18.042 1.00 53.03 415 LEU A N 1
ATOM 3380 C CA . LEU A 1 415 ? -28.679 -19.035 17.707 1.00 53.03 415 LEU A CA 1
ATOM 3381 C C . LEU A 1 415 ? -29.312 -20.050 16.738 1.00 53.03 415 LEU A C 1
ATOM 3383 O O . LEU A 1 415 ? -30.511 -20.305 16.820 1.00 53.03 415 LEU A O 1
ATOM 3387 N N . GLU A 1 416 ? -28.550 -20.617 15.802 1.00 54.94 416 GLU A N 1
ATOM 3388 C CA . GLU A 1 416 ? -29.033 -21.675 14.903 1.00 54.94 416 GLU A CA 1
ATOM 3389 C C . GLU A 1 416 ? -29.223 -23.016 15.626 1.00 54.94 416 GLU A C 1
ATOM 3391 O O . GLU A 1 416 ? -30.185 -23.727 15.333 1.00 54.94 416 GLU A O 1
ATOM 3396 N N . ASP A 1 417 ? -28.345 -23.348 16.575 1.00 58.91 417 ASP A N 1
ATOM 3397 C CA . ASP A 1 417 ? -28.464 -24.547 17.408 1.00 58.91 417 ASP A CA 1
ATOM 3398 C C . ASP A 1 417 ? -29.631 -24.424 18.405 1.00 58.91 417 ASP A C 1
ATOM 3400 O O . ASP A 1 417 ? -30.430 -25.354 18.512 1.00 58.91 417 ASP A O 1
ATOM 3404 N N . ASP A 1 418 ? -29.812 -23.259 19.041 1.00 60.03 418 ASP A N 1
ATOM 3405 C CA . ASP A 1 418 ? -30.947 -22.983 19.934 1.00 60.03 418 ASP A CA 1
ATOM 3406 C C . ASP A 1 418 ? -32.285 -23.059 19.175 1.00 60.03 418 ASP A C 1
ATOM 3408 O O . ASP A 1 418 ? -33.234 -23.680 19.648 1.00 60.03 418 ASP A O 1
ATOM 3412 N N . ASN A 1 419 ? -32.362 -22.506 17.955 1.00 60.69 419 ASN A N 1
ATOM 3413 C CA . ASN A 1 419 ? -33.568 -22.592 17.120 1.00 60.69 419 ASN A CA 1
ATOM 3414 C C . ASN A 1 419 ? -33.855 -24.016 16.614 1.00 60.69 419 ASN A C 1
ATOM 3416 O O . ASN A 1 419 ? -35.014 -24.357 16.385 1.00 60.69 419 ASN A O 1
ATOM 3420 N N . LYS A 1 420 ? -32.834 -24.854 16.392 1.00 64.12 420 LYS A N 1
ATOM 3421 C CA . LYS A 1 420 ? -33.047 -26.271 16.049 1.00 64.12 420 LYS A CA 1
ATOM 3422 C C . LYS A 1 420 ? -33.578 -27.047 17.245 1.00 64.12 420 LYS A C 1
ATOM 3424 O O . LYS A 1 420 ? -34.572 -27.745 17.096 1.00 64.12 420 LYS A O 1
ATOM 3429 N N . GLN A 1 421 ? -32.983 -26.842 18.418 1.00 60.75 421 GLN A N 1
ATOM 3430 C CA . GLN A 1 421 ? -33.432 -27.449 19.668 1.00 60.75 421 GLN A CA 1
ATOM 3431 C C . GLN A 1 421 ? -34.896 -27.077 19.974 1.00 60.75 421 GLN A C 1
ATOM 3433 O O . GLN A 1 421 ? -35.700 -27.946 20.289 1.00 60.75 421 GLN A O 1
ATOM 3438 N N . GLU A 1 422 ? -35.276 -25.806 19.793 1.00 60.06 422 GLU A N 1
ATOM 3439 C CA . GLU A 1 422 ? -36.645 -25.330 20.042 1.00 60.06 422 GLU A CA 1
ATOM 3440 C C . GLU A 1 422 ? -37.675 -25.869 19.027 1.00 60.06 422 GLU A C 1
ATOM 3442 O O . GLU A 1 422 ? -38.854 -26.018 19.353 1.00 60.06 422 GLU A O 1
ATOM 3447 N N . ASN A 1 423 ? -37.249 -26.159 17.791 1.00 63.16 423 ASN A N 1
ATOM 3448 C CA . ASN A 1 423 ? -38.101 -26.782 16.775 1.00 63.16 423 ASN A CA 1
ATOM 3449 C C . ASN A 1 423 ? -38.261 -28.290 17.007 1.00 63.16 423 ASN A C 1
ATOM 3451 O O . ASN A 1 423 ? -39.373 -28.796 16.863 1.00 63.16 423 ASN A O 1
ATOM 3455 N N . ASP A 1 424 ? -37.194 -28.981 17.414 1.00 64.50 424 ASP A N 1
ATOM 3456 C CA . ASP A 1 424 ? -37.236 -30.403 17.765 1.00 64.50 424 ASP A CA 1
ATOM 3457 C C . ASP A 1 424 ? -38.113 -30.630 19.016 1.00 64.50 424 ASP A C 1
ATOM 3459 O O . ASP A 1 424 ? -38.972 -31.512 19.016 1.00 64.50 424 ASP A O 1
ATOM 3463 N N . ASP A 1 425 ? -37.998 -29.768 20.036 1.00 65.31 425 ASP A N 1
ATOM 3464 C CA . ASP A 1 425 ? -38.825 -29.825 21.252 1.00 65.31 425 ASP A CA 1
ATOM 3465 C C . ASP A 1 425 ? -40.314 -29.542 20.966 1.00 65.31 425 ASP A C 1
ATOM 3467 O O . ASP A 1 425 ? -41.194 -30.154 21.578 1.00 65.31 425 ASP A O 1
ATOM 3471 N N . LYS A 1 426 ? -40.624 -28.630 20.029 1.00 69.06 426 LYS A N 1
ATOM 3472 C CA . LYS A 1 426 ? -42.007 -28.372 19.582 1.00 69.06 426 LYS A CA 1
ATOM 3473 C C . LYS A 1 426 ? -42.582 -29.548 18.805 1.00 69.06 426 LYS A C 1
ATOM 3475 O O . LYS A 1 426 ? -43.721 -29.927 19.052 1.00 69.06 426 LYS A O 1
ATOM 3480 N N . GLN A 1 427 ? -41.795 -30.149 17.916 1.00 71.44 427 GLN A N 1
ATOM 3481 C CA . GLN A 1 427 ? -42.231 -31.312 17.152 1.00 71.44 427 GLN A CA 1
ATOM 3482 C C . GLN A 1 427 ? -42.506 -32.514 18.072 1.00 71.44 427 GLN A C 1
ATOM 3484 O O . GLN A 1 427 ? -43.500 -33.212 17.889 1.00 71.44 427 GLN A O 1
ATOM 3489 N N . GLU A 1 428 ? -41.694 -32.712 19.115 1.00 68.31 428 GLU A N 1
ATOM 3490 C CA . GLU A 1 428 ? -41.920 -33.771 20.107 1.00 68.31 428 GLU A CA 1
ATOM 3491 C C . GLU A 1 428 ? -43.154 -33.500 20.999 1.00 68.31 428 GLU A C 1
ATOM 3493 O O . GLU A 1 428 ? -43.823 -34.437 21.443 1.00 68.31 428 GLU A O 1
ATOM 3498 N N . GLN A 1 429 ? -43.483 -32.230 21.265 1.00 68.25 429 GLN A N 1
ATOM 3499 C CA . GLN A 1 429 ? -44.711 -31.846 21.977 1.00 68.25 429 GLN A CA 1
ATOM 3500 C C . GLN A 1 429 ? -45.965 -32.041 21.119 1.00 68.25 429 GLN A C 1
ATOM 3502 O O . GLN A 1 429 ? -46.956 -32.571 21.621 1.00 68.25 429 GLN A O 1
ATOM 3507 N N . ASP A 1 430 ? -45.909 -31.679 19.837 1.00 73.25 430 ASP A N 1
ATOM 3508 C CA . ASP A 1 430 ? -47.017 -31.867 18.898 1.00 73.25 430 ASP A CA 1
ATOM 3509 C C . ASP A 1 430 ? -47.302 -33.364 18.667 1.00 73.25 430 ASP A C 1
ATOM 3511 O O . ASP A 1 430 ? -48.461 -33.780 18.680 1.00 73.25 430 ASP A O 1
ATOM 3515 N N . GLU A 1 431 ? -46.263 -34.203 18.556 1.00 70.75 431 GLU A N 1
ATOM 3516 C CA . GLU A 1 431 ? -46.421 -35.663 18.454 1.00 70.75 431 GLU A CA 1
ATOM 3517 C C . GLU A 1 431 ? -47.030 -36.277 19.726 1.00 70.75 431 GLU A C 1
ATOM 3519 O O . GLU A 1 431 ? -47.870 -37.175 19.633 1.00 70.75 431 GLU A O 1
ATOM 3524 N N . LYS A 1 432 ? -46.661 -35.790 20.921 1.00 72.62 432 LYS A N 1
ATOM 3525 C CA . LYS A 1 432 ? -47.271 -36.238 22.188 1.00 72.62 432 LYS A CA 1
ATOM 3526 C C . LYS A 1 432 ? -48.740 -35.840 22.282 1.00 72.62 432 LYS A C 1
ATOM 3528 O O . LYS A 1 432 ? -49.561 -36.681 22.636 1.00 72.62 432 LYS A O 1
ATOM 3533 N N . GLN A 1 433 ? -49.077 -34.608 21.904 1.00 77.25 433 GLN A N 1
ATOM 3534 C CA . GLN A 1 433 ? -50.462 -34.142 21.901 1.00 77.25 433 GLN A CA 1
ATOM 3535 C C . GLN A 1 433 ? -51.326 -34.956 20.925 1.00 77.25 433 GLN A C 1
ATOM 3537 O O . GLN A 1 433 ? -52.444 -35.336 21.258 1.00 77.25 433 GLN A O 1
ATOM 3542 N N . GLU A 1 434 ? -50.797 -35.300 19.747 1.00 77.62 434 GLU A N 1
ATOM 3543 C CA . GLU A 1 434 ? -51.529 -36.108 18.766 1.00 77.62 434 GLU A CA 1
ATOM 3544 C C . GLU A 1 434 ? -51.756 -37.558 19.239 1.00 77.62 434 GLU A C 1
ATOM 3546 O O . GLU A 1 434 ? -52.750 -38.191 18.870 1.00 77.62 434 GLU A O 1
ATOM 3551 N N . ILE A 1 435 ? -50.844 -38.105 20.052 1.00 76.62 435 ILE A N 1
ATOM 3552 C CA . ILE A 1 435 ? -50.999 -39.426 20.675 1.00 76.62 435 ILE A CA 1
ATOM 3553 C C . ILE A 1 435 ? -52.065 -39.382 21.775 1.00 76.62 435 ILE A C 1
ATOM 3555 O O . ILE A 1 435 ? -52.925 -40.265 21.807 1.00 76.62 435 ILE A O 1
ATOM 3559 N N . ASP A 1 436 ? -52.037 -38.361 22.631 1.00 78.06 436 ASP A N 1
ATOM 3560 C CA . ASP A 1 436 ? -52.998 -38.197 23.726 1.00 78.06 436 ASP A CA 1
ATOM 3561 C C . ASP A 1 436 ? -54.422 -37.980 23.184 1.00 78.06 436 ASP A C 1
ATOM 3563 O O . ASP A 1 436 ? -55.361 -38.654 23.613 1.00 78.06 436 ASP A O 1
ATOM 3567 N N . ASP A 1 437 ? -54.581 -37.149 22.148 1.00 78.44 437 ASP A N 1
ATOM 3568 C CA . ASP A 1 437 ? -55.871 -36.914 21.489 1.00 78.44 437 ASP A CA 1
ATOM 3569 C C . ASP A 1 437 ? -56.433 -38.202 20.847 1.00 78.44 437 ASP A C 1
ATOM 3571 O O . ASP A 1 437 ? -57.644 -38.450 20.865 1.00 78.44 437 ASP A O 1
ATOM 3575 N N . LYS A 1 438 ? -55.564 -39.063 20.290 1.00 80.88 438 LYS A N 1
ATOM 3576 C CA . LYS A 1 438 ? -55.962 -40.371 19.733 1.00 80.88 438 LYS A CA 1
ATOM 3577 C C . LYS A 1 438 ? -56.359 -41.365 20.822 1.00 80.88 438 LYS A C 1
ATOM 3579 O O . LYS A 1 438 ? -57.290 -42.142 20.604 1.00 80.88 438 LYS A O 1
ATOM 3584 N N . GLN A 1 439 ? -55.689 -41.351 21.974 1.00 77.81 439 GLN A N 1
ATOM 3585 C CA . GLN A 1 439 ? -56.072 -42.180 23.120 1.00 77.81 439 GLN A CA 1
ATOM 3586 C C . GLN A 1 439 ? -57.430 -41.755 23.677 1.00 77.81 439 GLN A C 1
ATOM 3588 O O . GLN A 1 439 ? -58.293 -42.604 23.884 1.00 77.81 439 GLN A O 1
ATOM 3593 N N . GLU A 1 440 ? -57.671 -40.452 23.820 1.00 78.69 440 GLU A N 1
ATOM 3594 C CA . GLU A 1 440 ? -58.942 -39.937 24.337 1.00 78.69 440 GLU A CA 1
ATOM 3595 C C . GLU A 1 440 ? -60.119 -40.231 23.384 1.00 78.69 440 GLU A C 1
ATOM 3597 O O . GLU A 1 440 ? -61.236 -40.526 23.820 1.00 78.69 440 GLU A O 1
ATOM 3602 N N . GLN A 1 441 ? -59.879 -40.210 22.067 1.00 76.88 441 GLN A N 1
ATOM 3603 C CA . GLN A 1 441 ? -60.866 -40.646 21.072 1.00 76.88 441 GLN A CA 1
ATOM 3604 C C . GLN A 1 441 ? -61.154 -42.147 21.157 1.00 76.88 441 GLN A C 1
ATOM 3606 O O . GLN A 1 441 ? -62.318 -42.539 21.081 1.00 76.88 441 GLN A O 1
ATOM 3611 N N . HIS A 1 442 ? -60.125 -42.976 21.349 1.00 80.06 442 HIS A N 1
ATOM 3612 C CA . HIS A 1 442 ? -60.287 -44.422 21.500 1.00 80.06 442 HIS A CA 1
ATOM 3613 C C . HIS A 1 442 ? -61.068 -44.774 22.775 1.00 80.06 442 HIS A C 1
ATOM 3615 O O . HIS A 1 442 ? -61.975 -45.602 22.735 1.00 80.06 442 HIS A O 1
ATOM 3621 N N . GLU A 1 443 ? -60.783 -44.106 23.896 1.00 77.94 443 GLU A N 1
ATOM 3622 C CA . GLU A 1 443 ? -61.515 -44.300 25.154 1.00 77.94 443 GLU A CA 1
ATOM 3623 C C . GLU A 1 443 ? -62.990 -43.892 25.043 1.00 77.94 443 GLU A C 1
ATOM 3625 O O . GLU A 1 443 ? -63.859 -44.590 25.568 1.00 77.94 443 GLU A O 1
ATOM 3630 N N . LYS A 1 444 ? -63.300 -42.802 24.325 1.00 76.94 444 LYS A N 1
ATOM 3631 C CA . LYS A 1 444 ? -64.693 -42.418 24.035 1.00 76.94 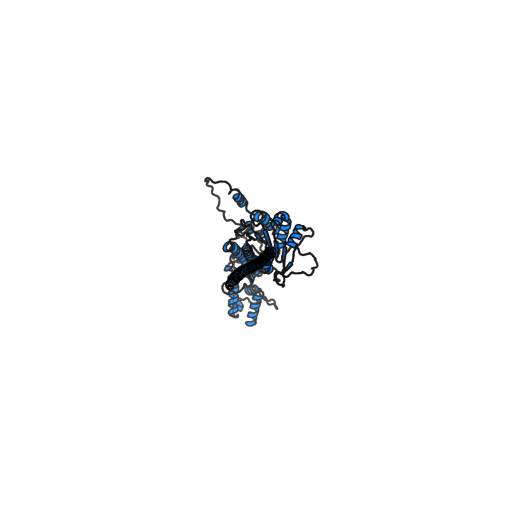444 LYS A CA 1
ATOM 3632 C C . LYS A 1 444 ? -65.401 -43.462 23.179 1.00 76.94 444 LYS A C 1
ATOM 3634 O O . LYS A 1 444 ? -66.538 -43.813 23.476 1.00 76.94 444 LYS A O 1
ATOM 3639 N N . GLN A 1 445 ? -64.720 -44.006 22.173 1.00 77.44 445 GLN A N 1
ATOM 3640 C CA . GLN A 1 445 ? -65.281 -45.044 21.310 1.00 77.44 445 GLN A CA 1
ATOM 3641 C C . GLN A 1 445 ? -65.590 -46.333 22.087 1.00 77.44 445 GLN A C 1
ATOM 3643 O O . GLN A 1 445 ? -66.660 -46.911 21.915 1.00 77.44 445 GLN A O 1
ATOM 3648 N N . GLU A 1 446 ? -64.705 -46.746 23.001 1.00 76.31 446 GLU A N 1
ATOM 3649 C CA . GLU A 1 446 ? -64.951 -47.897 23.880 1.00 76.31 446 GLU A CA 1
ATOM 3650 C C . GLU A 1 446 ? -66.106 -47.664 24.868 1.00 76.31 446 GLU A C 1
ATOM 3652 O O . GLU A 1 446 ? -66.833 -48.602 25.208 1.00 76.31 446 GLU A O 1
ATOM 3657 N N . GLN A 1 447 ? -66.277 -46.432 25.358 1.00 75.88 447 GLN A N 1
ATOM 3658 C CA . GLN A 1 447 ? -67.397 -46.075 26.233 1.00 75.88 447 GLN A CA 1
ATOM 3659 C C . GLN A 1 447 ? -68.729 -46.091 25.478 1.00 75.88 447 GLN A C 1
ATOM 3661 O O . GLN A 1 447 ? -69.702 -46.648 25.989 1.00 75.88 447 GLN A O 1
ATOM 3666 N N . ASP A 1 448 ? -68.756 -45.558 24.256 1.00 76.12 448 ASP A N 1
ATOM 3667 C CA . ASP A 1 448 ? -69.943 -45.564 23.400 1.00 76.12 448 ASP A CA 1
ATOM 3668 C C . ASP A 1 448 ? -70.337 -46.997 22.997 1.00 76.12 448 ASP A C 1
ATOM 3670 O O . ASP A 1 448 ? -71.514 -47.355 23.068 1.00 76.12 448 ASP A O 1
ATOM 3674 N N . GLU A 1 449 ? -69.368 -47.861 22.662 1.00 74.25 449 GLU A N 1
ATOM 3675 C CA . GLU A 1 449 ? -69.631 -49.280 22.371 1.00 74.25 449 GLU A CA 1
ATOM 3676 C C . GLU A 1 449 ? -70.169 -50.037 23.593 1.00 74.25 449 GLU A C 1
ATOM 3678 O O . GLU A 1 449 ? -71.091 -50.847 23.463 1.00 74.25 449 GLU A O 1
ATOM 3683 N N . LYS A 1 450 ? -69.640 -49.768 24.796 1.00 74.56 450 LYS A N 1
ATOM 3684 C CA . LYS A 1 450 ? -70.175 -50.352 26.037 1.00 74.56 450 LYS A CA 1
ATOM 3685 C C . LYS A 1 450 ? -71.608 -49.912 26.300 1.00 74.56 450 LYS A C 1
ATOM 3687 O O . LYS A 1 450 ? -72.439 -50.760 26.614 1.00 74.56 450 LYS A O 1
ATOM 3692 N N . GLN A 1 451 ? -71.904 -48.626 26.121 1.00 76.00 451 GLN A N 1
ATOM 3693 C CA . GLN A 1 451 ? -73.256 -48.105 26.295 1.00 76.00 451 GLN A CA 1
ATOM 3694 C C . GLN A 1 451 ? -74.230 -48.751 25.298 1.00 76.00 451 GLN A C 1
ATOM 3696 O O . GLN A 1 451 ? -75.329 -49.151 25.673 1.00 76.00 451 GLN A O 1
ATOM 3701 N N . GLU A 1 452 ? -73.812 -48.944 24.044 1.00 75.44 452 GLU A N 1
ATOM 3702 C CA . GLU A 1 452 ? -74.646 -49.588 23.025 1.00 75.44 452 GLU A CA 1
ATOM 3703 C C . GLU A 1 452 ? -74.894 -51.082 23.315 1.00 75.44 452 GLU A C 1
ATOM 3705 O O . GLU A 1 452 ? -75.958 -51.623 22.990 1.00 75.44 452 GLU A O 1
ATOM 3710 N N . ILE A 1 453 ? -73.925 -51.772 23.928 1.00 74.75 453 ILE A N 1
ATOM 3711 C CA . ILE A 1 453 ? -74.079 -53.161 24.381 1.00 74.75 453 ILE A CA 1
ATOM 3712 C C . ILE A 1 453 ? -75.062 -53.239 25.552 1.00 74.75 453 ILE A C 1
ATOM 3714 O O . ILE A 1 453 ? -75.946 -54.102 25.531 1.00 74.75 453 ILE A O 1
ATOM 3718 N N . ASP A 1 454 ? -74.940 -52.350 26.535 1.00 73.75 454 ASP A N 1
ATOM 3719 C CA . ASP A 1 454 ? -75.817 -52.315 27.707 1.00 73.75 454 ASP A CA 1
ATOM 3720 C C . ASP A 1 454 ? -77.270 -52.004 27.300 1.00 73.75 454 ASP A C 1
ATOM 3722 O O . ASP A 1 454 ? -78.194 -52.723 27.694 1.00 73.75 454 ASP A O 1
ATOM 3726 N N . ASP A 1 455 ? -77.475 -51.044 26.394 1.00 73.44 455 ASP A N 1
ATOM 3727 C CA . ASP A 1 455 ? -78.798 -50.699 25.857 1.00 73.44 455 ASP A CA 1
ATOM 3728 C C . ASP A 1 455 ? -79.438 -51.882 25.092 1.00 73.44 455 ASP A C 1
ATOM 3730 O O . ASP A 1 455 ? -80.647 -52.141 25.192 1.00 73.44 455 ASP A O 1
ATOM 3734 N N . LYS A 1 456 ? -78.633 -52.657 24.345 1.00 75.19 456 LYS A N 1
ATOM 3735 C CA . LYS A 1 456 ? -79.089 -53.878 23.650 1.00 75.19 456 LYS A CA 1
ATOM 3736 C C . LYS A 1 456 ? -79.433 -55.005 24.625 1.00 75.19 456 LYS A C 1
ATOM 3738 O O . LYS A 1 456 ? -80.388 -55.748 24.375 1.00 75.19 456 LYS A O 1
ATOM 3743 N N . GLN A 1 457 ? -78.697 -55.144 25.729 1.00 72.81 457 GLN A N 1
ATOM 3744 C CA . GLN A 1 457 ? -79.017 -56.116 26.778 1.00 72.81 457 GLN A CA 1
ATOM 3745 C C . GLN A 1 457 ? -80.326 -55.760 27.490 1.00 72.81 457 GLN A C 1
ATOM 3747 O O . GLN A 1 457 ? -81.167 -56.641 27.684 1.00 72.81 457 GLN A O 1
ATOM 3752 N N . GLU A 1 458 ? -80.559 -54.478 27.780 1.00 72.75 458 GLU A N 1
ATOM 3753 C CA . GLU A 1 458 ? -81.799 -54.016 28.412 1.00 72.75 458 GLU A CA 1
ATOM 3754 C C . GLU A 1 458 ? -83.023 -54.231 27.498 1.00 72.75 458 GLU A C 1
ATOM 3756 O O . GLU A 1 458 ? -84.091 -54.666 27.948 1.00 72.75 458 GLU A O 1
ATOM 3761 N N . GLN A 1 459 ? -82.877 -54.007 26.185 1.00 70.69 459 GLN A N 1
ATOM 3762 C CA . GLN A 1 459 ? -83.921 -54.350 25.209 1.00 70.69 459 GLN A CA 1
ATOM 3763 C C . GLN A 1 459 ? -84.176 -55.860 25.130 1.00 70.69 459 GLN A C 1
ATOM 3765 O O . GLN A 1 459 ? -85.334 -56.285 25.052 1.00 70.69 459 GLN A O 1
ATOM 3770 N N . HIS A 1 460 ? -83.126 -56.685 25.185 1.00 72.00 460 HIS A N 1
ATOM 3771 C CA . HIS A 1 460 ? -83.273 -58.138 25.187 1.00 72.00 460 HIS A CA 1
ATOM 3772 C C . HIS A 1 460 ? -83.983 -58.639 26.460 1.00 72.00 460 HIS A C 1
ATOM 3774 O O . HIS A 1 460 ? -84.809 -59.556 26.379 1.00 72.00 460 HIS A O 1
ATOM 3780 N N . GLU A 1 461 ? -83.710 -58.068 27.635 1.00 68.56 461 GLU A N 1
ATOM 3781 C CA . GLU A 1 461 ? -84.439 -58.416 28.863 1.00 68.56 461 GLU A CA 1
ATOM 3782 C C . GLU A 1 461 ? -85.914 -58.010 28.800 1.00 68.56 461 GLU A C 1
ATOM 3784 O O . GLU A 1 461 ? -86.781 -58.812 29.159 1.00 68.56 461 GLU A O 1
ATOM 3789 N N . LYS A 1 462 ? -86.228 -56.828 28.252 1.00 68.62 462 LYS A N 1
ATOM 3790 C CA . LYS A 1 462 ? -87.620 -56.404 28.022 1.00 68.62 462 LYS A CA 1
ATOM 3791 C C . LYS A 1 462 ? -88.365 -57.378 27.102 1.00 68.62 462 LYS A C 1
ATOM 3793 O O . LYS A 1 462 ? -89.477 -57.787 27.428 1.00 68.62 462 LYS A O 1
ATOM 3798 N N . LEU A 1 463 ? -87.737 -57.829 26.013 1.00 65.44 463 LEU A N 1
ATOM 3799 C CA . LEU A 1 463 ? -88.310 -58.826 25.096 1.00 65.44 463 LEU A CA 1
ATOM 3800 C C . LEU A 1 463 ? -88.514 -60.206 25.752 1.00 65.44 463 LEU A C 1
ATOM 3802 O O . LEU A 1 463 ? -89.524 -60.858 25.491 1.00 65.44 463 LEU A O 1
ATOM 3806 N N . LYS A 1 464 ? -87.607 -60.636 26.641 1.00 65.31 464 LYS A N 1
ATOM 3807 C CA . LYS A 1 464 ? -87.752 -61.884 27.420 1.00 65.31 464 LYS A CA 1
ATOM 3808 C C . LYS A 1 464 ? -88.890 -61.831 28.443 1.00 65.31 464 LYS A C 1
ATOM 3810 O O . LYS A 1 464 ? -89.506 -62.860 28.720 1.00 65.31 464 LYS A O 1
ATOM 3815 N N . ASN A 1 465 ? -89.168 -60.661 29.012 1.00 61.72 465 ASN A N 1
ATOM 3816 C CA . ASN A 1 465 ? -90.277 -60.494 29.953 1.00 61.72 465 ASN A CA 1
ATOM 3817 C C . ASN A 1 465 ? -91.632 -60.487 29.223 1.00 61.72 465 ASN A C 1
ATOM 3819 O O . ASN A 1 465 ? -92.560 -61.151 29.675 1.00 61.72 465 ASN A O 1
ATOM 3823 N N . LEU A 1 466 ? -91.703 -59.885 28.031 1.00 59.81 466 LEU A N 1
ATOM 3824 C CA . LEU A 1 466 ? -92.875 -59.955 27.144 1.00 59.81 466 LEU A CA 1
ATOM 3825 C C . LEU A 1 466 ? -93.182 -61.377 26.638 1.00 59.81 466 LEU A C 1
ATOM 3827 O O . LEU A 1 466 ? -94.346 -61.716 26.436 1.00 59.81 466 LEU A O 1
ATOM 3831 N N . SER A 1 467 ? -92.171 -62.235 26.445 1.00 58.44 467 SER A N 1
ATOM 3832 C CA . SER A 1 467 ? -92.417 -63.642 26.095 1.00 58.44 467 SER A CA 1
ATOM 3833 C C . SER A 1 467 ? -92.936 -64.470 27.276 1.00 58.44 467 SER A C 1
ATOM 3835 O O . SER A 1 467 ? -93.732 -65.375 27.065 1.00 58.44 467 SER A O 1
ATOM 3837 N N . LYS A 1 468 ? -92.549 -64.141 28.519 1.00 56.81 468 LYS A N 1
ATOM 3838 C CA . LYS A 1 468 ? -93.058 -64.828 29.721 1.00 56.81 468 LYS A CA 1
ATOM 3839 C C . LYS A 1 468 ? -94.513 -64.471 30.044 1.00 56.81 468 LYS A C 1
ATOM 3841 O O . LYS A 1 468 ? -95.261 -65.352 30.446 1.00 56.81 468 LYS A O 1
ATOM 3846 N N . GLU A 1 469 ? -94.936 -63.230 29.798 1.00 55.12 469 GLU A N 1
ATOM 3847 C CA . GLU A 1 469 ? -96.344 -62.819 29.969 1.00 55.12 469 GLU A CA 1
ATOM 3848 C C . GLU A 1 469 ? -97.293 -63.433 28.920 1.00 55.12 469 GLU A C 1
ATOM 3850 O O . GLU A 1 469 ? -98.495 -63.559 29.164 1.00 55.12 469 GLU A O 1
ATOM 3855 N N . ASN A 1 470 ? -96.774 -63.864 27.764 1.00 53.44 470 ASN A N 1
ATOM 3856 C CA . ASN A 1 470 ? -97.568 -64.576 26.757 1.00 53.44 470 ASN A CA 1
ATOM 3857 C C . ASN A 1 470 ? -97.690 -66.085 27.033 1.00 53.44 470 ASN A C 1
ATOM 3859 O O . ASN A 1 470 ? -98.698 -66.675 26.652 1.00 53.44 470 ASN A O 1
ATOM 3863 N N . ASP A 1 471 ? -96.731 -66.694 27.738 1.00 52.66 471 ASP A N 1
ATOM 3864 C CA . ASP A 1 471 ? -96.802 -68.111 28.128 1.00 52.66 471 ASP A CA 1
ATOM 3865 C C . ASP A 1 471 ? -97.676 -68.340 29.382 1.00 52.66 471 ASP A C 1
ATOM 3867 O O . ASP A 1 471 ? -98.286 -69.401 29.519 1.00 52.66 471 ASP A O 1
ATOM 3871 N N . GLU A 1 472 ? -97.833 -67.341 30.264 1.00 51.47 472 GLU A N 1
ATOM 3872 C CA . GLU A 1 472 ? -98.770 -67.412 31.405 1.00 51.47 472 GLU A CA 1
ATOM 3873 C C . GLU A 1 472 ? -100.245 -67.206 31.004 1.00 51.47 472 GLU A C 1
ATOM 3875 O O . GLU A 1 472 ? -101.142 -67.630 31.728 1.00 51.47 472 GLU A O 1
ATOM 3880 N N . ASN A 1 473 ? -100.522 -66.658 29.815 1.00 49.75 473 ASN A N 1
ATOM 3881 C CA . ASN A 1 473 ? -101.888 -66.487 29.300 1.00 49.75 473 ASN A CA 1
ATOM 3882 C C . ASN A 1 473 ? -102.422 -67.687 28.491 1.00 49.75 473 ASN A C 1
ATOM 3884 O O . ASN A 1 473 ? -103.545 -67.622 27.991 1.00 49.75 473 ASN A O 1
ATOM 3888 N N . HIS A 1 474 ? -101.666 -68.789 28.373 1.00 49.28 474 HIS A N 1
ATOM 3889 C CA . HIS A 1 474 ? -102.100 -69.980 27.625 1.00 49.28 474 HIS A CA 1
ATOM 3890 C C . HIS A 1 474 ? -102.391 -71.225 28.491 1.00 49.28 474 HIS A C 1
ATOM 3892 O O . HIS A 1 474 ? -102.755 -72.265 27.943 1.00 49.28 474 HIS A O 1
ATOM 3898 N N . LEU A 1 475 ? -102.298 -71.132 29.826 1.00 48.78 475 LEU A N 1
ATOM 3899 C CA . LEU A 1 475 ? -102.528 -72.258 30.752 1.00 48.78 475 LEU A CA 1
ATOM 3900 C C . LEU A 1 475 ? -103.809 -72.166 31.607 1.00 48.78 475 LEU A C 1
ATOM 3902 O O . LEU A 1 475 ? -104.085 -73.098 32.356 1.00 48.78 475 LEU A O 1
ATOM 3906 N N . ASP A 1 476 ? -104.638 -71.130 31.433 1.00 47.78 476 ASP A N 1
ATOM 3907 C CA . ASP A 1 476 ? -105.937 -70.975 32.127 1.00 47.78 476 ASP A CA 1
ATOM 3908 C C . ASP A 1 476 ? -107.165 -71.226 31.219 1.00 47.78 476 ASP A C 1
ATOM 3910 O O . ASP A 1 476 ? -108.294 -70.840 31.528 1.00 47.78 476 ASP A O 1
ATOM 3914 N N . SER A 1 477 ? -106.975 -71.926 30.093 1.00 51.62 477 SER A N 1
ATOM 3915 C CA . SER A 1 477 ? -108.063 -72.366 29.210 1.00 51.62 477 SER A CA 1
ATOM 3916 C C . SER A 1 477 ? -108.027 -73.870 28.923 1.00 51.62 477 SER A C 1
ATOM 3918 O O . SER A 1 477 ? -107.927 -74.245 27.765 1.00 51.62 477 SER A O 1
ATOM 3920 N N . GLU A 1 478 ? -108.086 -74.737 29.941 1.00 45.38 478 GLU A N 1
ATOM 3921 C CA . GLU A 1 478 ? -108.515 -76.147 29.779 1.00 45.38 478 GLU A CA 1
ATOM 3922 C C . GLU A 1 478 ? -108.678 -76.876 31.136 1.00 45.38 478 GLU A C 1
ATOM 3924 O O . GLU A 1 478 ? -107.948 -77.798 31.478 1.00 45.38 478 GLU A O 1
ATOM 3929 N N . MET A 1 479 ? -109.679 -76.468 31.926 1.00 41.75 479 MET A N 1
ATOM 3930 C CA . MET A 1 479 ? -110.458 -77.369 32.797 1.00 41.75 479 MET A CA 1
ATOM 3931 C C . MET A 1 479 ? -111.901 -76.848 32.882 1.00 41.75 479 MET A C 1
ATOM 3933 O O . MET A 1 479 ? -112.303 -76.182 33.837 1.00 41.75 479 MET A O 1
ATOM 3937 N N . ALA A 1 480 ? -112.658 -77.169 31.834 1.00 37.78 480 ALA A N 1
ATOM 3938 C CA . ALA A 1 480 ? -114.092 -77.432 31.853 1.00 37.78 480 ALA A CA 1
ATOM 3939 C C . ALA A 1 480 ? -114.299 -78.830 31.259 1.00 37.78 480 ALA A C 1
ATOM 3941 O O . ALA A 1 480 ? -113.585 -79.138 30.275 1.00 37.78 480 ALA A O 1
#